Protein AF-G2IRB0-F1 (afdb_monomer_lite)

pLDDT: mean 86.78, std 21.99, range [22.5, 98.88]

Structure (mmCIF, N/CA/C/O backbone):
data_AF-G2IRB0-F1
#
_entry.id   AF-G2IRB0-F1
#
loop_
_atom_site.group_PDB
_atom_site.id
_atom_site.type_symbol
_atom_site.label_atom_id
_atom_site.label_alt_id
_atom_site.label_comp_id
_atom_site.label_asym_id
_atom_site.label_entity_id
_atom_site.label_seq_id
_atom_site.pdbx_PDB_ins_code
_atom_site.Cartn_x
_atom_site.Cartn_y
_atom_site.Cartn_z
_atom_site.occupancy
_atom_site.B_iso_or_equiv
_atom_site.auth_seq_id
_atom_site.auth_comp_id
_atom_site.auth_asym_id
_atom_site.auth_atom_id
_atom_site.pdbx_PDB_model_num
ATOM 1 N N . MET A 1 1 ? 6.682 10.712 -5.223 1.00 38.00 1 MET A N 1
ATOM 2 C CA . MET A 1 1 ? 7.080 12.106 -5.551 1.00 38.00 1 MET A CA 1
ATOM 3 C C . MET A 1 1 ? 6.150 12.798 -6.571 1.00 38.00 1 MET A C 1
ATOM 5 O O . MET A 1 1 ? 5.787 13.941 -6.332 1.00 38.00 1 MET A O 1
ATOM 9 N N . MET A 1 2 ? 5.702 12.152 -7.665 1.00 38.09 2 MET A N 1
ATOM 10 C CA . MET A 1 2 ? 4.905 12.819 -8.727 1.00 38.09 2 MET A CA 1
ATOM 11 C C . MET A 1 2 ? 3.387 12.950 -8.516 1.00 38.09 2 MET A C 1
ATOM 13 O O . MET A 1 2 ? 2.844 13.990 -8.890 1.00 38.09 2 MET A O 1
ATOM 17 N N . ARG A 1 3 ? 2.697 12.002 -7.854 1.00 39.31 3 ARG A N 1
ATOM 18 C CA . ARG A 1 3 ? 1.257 12.155 -7.500 1.00 39.31 3 ARG A CA 1
ATOM 19 C C . ARG A 1 3 ? 0.962 13.455 -6.724 1.00 39.31 3 ARG A C 1
ATOM 21 O O . ARG A 1 3 ? -0.161 13.927 -6.654 1.00 39.31 3 ARG A O 1
ATOM 28 N N . LEU A 1 4 ? 2.016 14.055 -6.183 1.00 40.94 4 LEU A N 1
ATOM 29 C CA . LEU A 1 4 ? 2.021 15.161 -5.238 1.00 40.94 4 LEU A CA 1
ATOM 30 C C . LEU A 1 4 ? 2.399 16.501 -5.868 1.00 40.94 4 LEU A C 1
ATOM 32 O O . LEU A 1 4 ? 2.114 17.547 -5.294 1.00 40.94 4 LEU A O 1
ATOM 36 N N . LEU A 1 5 ? 2.981 16.483 -7.070 1.00 35.28 5 LEU A N 1
ATOM 37 C CA . LEU A 1 5 ? 3.144 17.688 -7.884 1.00 35.28 5 LEU A CA 1
ATOM 38 C C . LEU A 1 5 ? 1.856 18.016 -8.660 1.00 35.28 5 LEU A C 1
ATOM 40 O O . LEU A 1 5 ? 1.618 19.182 -8.961 1.00 35.28 5 LEU A O 1
ATOM 44 N N . HIS A 1 6 ? 0.990 17.027 -8.920 1.00 33.31 6 HIS A N 1
ATOM 45 C CA . HIS A 1 6 ? -0.343 17.256 -9.498 1.00 33.31 6 HIS A CA 1
ATOM 46 C C . HIS A 1 6 ? -1.362 17.826 -8.502 1.00 33.31 6 HIS A C 1
ATOM 48 O O . HIS A 1 6 ? -2.240 18.582 -8.903 1.00 33.31 6 HIS A O 1
ATOM 54 N N . GLN A 1 7 ? -1.199 17.578 -7.200 1.00 36.56 7 GLN A N 1
ATOM 55 C CA . GLN A 1 7 ? -2.115 18.092 -6.174 1.00 36.56 7 GLN A CA 1
ATOM 56 C C . GLN A 1 7 ? -1.939 19.598 -5.882 1.00 36.56 7 GLN A C 1
ATOM 58 O O . GLN A 1 7 ? -2.735 20.182 -5.158 1.00 36.56 7 GLN A O 1
ATOM 63 N N . LYS A 1 8 ? -0.915 20.249 -6.456 1.00 29.94 8 LYS A N 1
ATOM 64 C CA . LYS A 1 8 ? -0.559 21.656 -6.195 1.00 29.94 8 LYS A CA 1
ATOM 65 C C . LYS A 1 8 ? -1.137 22.670 -7.200 1.00 29.94 8 LYS A C 1
ATOM 67 O O . LYS A 1 8 ? -0.715 23.821 -7.190 1.00 29.94 8 LYS A O 1
ATOM 72 N N . ARG A 1 9 ? -2.052 22.263 -8.093 1.00 30.09 9 ARG A N 1
ATOM 73 C CA . ARG A 1 9 ? -2.638 23.132 -9.144 1.00 30.09 9 ARG A CA 1
ATOM 74 C C . ARG A 1 9 ? -4.135 23.439 -8.990 1.00 30.09 9 ARG A C 1
ATOM 76 O O . ARG A 1 9 ? -4.762 23.860 -9.955 1.00 30.09 9 ARG A O 1
ATOM 83 N N . GLY A 1 10 ? -4.691 23.292 -7.794 1.00 28.25 10 GLY A N 1
ATOM 84 C CA . GLY A 1 10 ? -5.992 23.863 -7.445 1.00 28.25 10 GLY A CA 1
ATOM 85 C C . GLY A 1 10 ? -5.820 24.770 -6.240 1.00 28.25 10 GLY A C 1
ATOM 86 O O . GLY A 1 10 ? -5.804 24.253 -5.137 1.00 28.25 10 GLY A O 1
ATOM 87 N N . ASP A 1 11 ? -5.528 26.049 -6.484 1.00 26.62 11 ASP A N 1
ATOM 88 C CA . ASP A 1 11 ? -5.920 27.206 -5.660 1.00 26.62 11 ASP A CA 1
ATOM 89 C C . ASP A 1 11 ? -5.209 28.459 -6.193 1.00 26.62 11 ASP A C 1
ATOM 91 O O . ASP A 1 11 ? -3.997 28.650 -6.065 1.00 26.62 11 ASP A O 1
ATOM 95 N N . THR A 1 12 ? -5.986 29.304 -6.866 1.00 31.73 12 THR A N 1
ATOM 96 C CA . THR A 1 12 ? -5.616 30.663 -7.265 1.00 31.73 12 THR A CA 1
ATOM 97 C C . THR A 1 12 ? -6.141 31.660 -6.236 1.00 31.73 12 THR A C 1
ATOM 99 O O . THR A 1 12 ? -7.297 31.557 -5.840 1.00 31.73 12 THR A O 1
ATOM 102 N N . HIS A 1 13 ? -5.310 32.667 -5.944 1.00 26.83 13 HIS A N 1
ATOM 103 C CA . HIS A 1 13 ? -5.527 33.873 -5.126 1.00 26.83 13 HIS A CA 1
ATOM 104 C C . HIS A 1 13 ? -5.272 33.771 -3.616 1.00 26.83 13 HIS A C 1
ATOM 106 O O . HIS A 1 13 ? -6.120 33.323 -2.860 1.00 26.83 13 HIS A O 1
ATOM 112 N N . SER A 1 14 ? -4.167 34.374 -3.163 1.00 26.33 14 SER A N 1
ATOM 113 C CA . SER A 1 14 ? -4.238 35.628 -2.394 1.00 26.33 14 SER A CA 1
ATOM 114 C C . SER A 1 14 ? -2.853 36.266 -2.223 1.00 26.33 14 SER A C 1
ATOM 116 O O . SER A 1 14 ? -1.821 35.614 -2.364 1.00 26.33 14 SER A O 1
ATOM 118 N N . ASP A 1 15 ? -2.881 37.560 -1.942 1.00 25.88 15 ASP A N 1
ATOM 119 C CA . ASP A 1 15 ? -1.819 38.555 -2.008 1.00 25.88 15 ASP A CA 1
ATOM 120 C C . ASP A 1 15 ? -0.590 38.378 -1.095 1.00 25.88 15 ASP A C 1
ATOM 122 O O . ASP A 1 15 ? -0.587 37.668 -0.092 1.00 25.88 15 ASP A O 1
ATOM 126 N N . ARG A 1 16 ? 0.473 39.103 -1.477 1.00 27.55 16 ARG A N 1
ATOM 127 C CA . ARG A 1 16 ? 1.721 39.332 -0.720 1.00 27.55 16 ARG A CA 1
ATOM 128 C C . ARG A 1 16 ? 1.448 40.078 0.613 1.00 27.55 16 ARG A C 1
ATOM 130 O O . ARG A 1 16 ? 0.382 40.668 0.766 1.00 27.55 16 ARG A O 1
ATOM 137 N N . PRO A 1 17 ? 2.440 40.197 1.523 1.00 28.66 17 PRO A N 1
ATOM 138 C CA . PRO A 1 17 ? 3.428 41.273 1.365 1.00 28.66 17 PRO A CA 1
ATOM 139 C C . PRO A 1 17 ? 4.888 40.863 1.613 1.00 28.66 17 PRO A C 1
ATOM 141 O O . PRO A 1 17 ? 5.219 39.798 2.123 1.00 28.66 17 PRO A O 1
ATOM 144 N N . ALA A 1 18 ? 5.753 41.772 1.173 1.00 24.56 18 ALA A N 1
ATOM 145 C CA . ALA A 1 18 ? 7.202 41.726 1.186 1.00 24.56 18 ALA A CA 1
ATOM 146 C C . ALA A 1 18 ? 7.813 41.755 2.596 1.00 24.56 18 ALA A C 1
ATOM 148 O O . ALA A 1 18 ? 7.305 42.433 3.486 1.00 24.56 18 ALA A O 1
ATOM 149 N N . ILE A 1 19 ? 8.987 41.131 2.740 1.00 24.48 19 ILE A N 1
ATOM 150 C CA . ILE A 1 19 ? 9.950 41.471 3.788 1.00 24.48 19 ILE A CA 1
ATOM 151 C C . ILE A 1 19 ? 11.263 41.869 3.118 1.00 24.48 19 ILE A C 1
ATOM 153 O O . ILE A 1 19 ? 11.879 41.112 2.369 1.00 24.48 19 ILE A O 1
ATOM 157 N N . VAL A 1 20 ? 11.629 43.115 3.395 1.00 22.50 20 VAL A N 1
ATOM 158 C CA . VAL A 1 20 ? 12.906 43.761 3.124 1.00 22.50 20 VAL A CA 1
ATOM 159 C C . VAL A 1 20 ? 13.928 43.251 4.139 1.00 22.50 20 VAL A C 1
ATOM 161 O O . VAL A 1 20 ? 13.663 43.280 5.337 1.00 22.50 20 VAL A O 1
ATOM 164 N N . ALA A 1 21 ? 15.119 42.876 3.679 1.00 23.94 21 ALA A N 1
ATOM 165 C CA . ALA A 1 21 ? 16.325 42.920 4.499 1.00 23.94 21 ALA A CA 1
ATOM 166 C C . ALA A 1 21 ? 17.480 43.462 3.649 1.00 23.94 21 ALA A C 1
ATOM 168 O O . ALA A 1 21 ? 17.827 42.921 2.599 1.00 23.94 21 ALA A O 1
ATOM 169 N N . HIS A 1 22 ? 18.008 44.595 4.101 1.00 22.88 22 HIS A N 1
ATOM 170 C CA . HIS A 1 22 ? 19.093 45.353 3.505 1.00 22.88 22 HIS A CA 1
ATOM 171 C C . HIS A 1 22 ? 20.464 44.795 3.915 1.00 22.88 22 HIS A C 1
ATOM 173 O O . HIS A 1 22 ? 20.680 44.484 5.079 1.00 22.88 22 HIS A O 1
ATOM 179 N N . ALA A 1 23 ? 21.382 44.860 2.945 1.00 23.95 23 ALA A N 1
ATOM 180 C CA . ALA A 1 23 ? 22.803 45.204 3.053 1.00 23.95 23 ALA A CA 1
ATOM 181 C C . ALA A 1 23 ? 23.760 44.283 3.836 1.00 23.95 23 ALA A C 1
ATOM 183 O O . ALA A 1 23 ? 23.680 44.172 5.048 1.00 23.95 23 ALA A O 1
ATOM 184 N N . TYR A 1 24 ? 24.818 43.827 3.153 1.00 24.19 24 TYR A N 1
ATOM 185 C CA . TYR A 1 24 ? 26.177 44.314 3.428 1.00 24.19 24 TYR A CA 1
ATOM 186 C C . TYR A 1 24 ? 27.098 44.100 2.212 1.00 24.19 24 TYR A C 1
ATOM 188 O O . TYR A 1 24 ? 26.933 43.137 1.471 1.00 24.19 24 TYR A O 1
ATOM 196 N N . LEU A 1 25 ? 28.082 45.003 2.091 1.00 26.20 25 LEU A N 1
ATOM 197 C CA . LEU A 1 25 ? 29.307 45.002 1.264 1.00 26.20 25 LEU A CA 1
ATOM 198 C C . LEU A 1 25 ? 29.361 46.019 0.106 1.00 26.20 25 LEU A C 1
ATOM 200 O O . LEU A 1 25 ? 28.984 45.770 -1.036 1.00 26.20 25 LEU A O 1
ATOM 204 N N . ARG A 1 26 ? 29.917 47.190 0.458 1.00 26.52 26 ARG A N 1
ATOM 205 C CA . ARG A 1 26 ? 30.611 48.136 -0.430 1.00 26.52 26 ARG A CA 1
ATOM 206 C C . ARG A 1 26 ? 32.095 47.750 -0.561 1.00 26.52 26 ARG A C 1
ATOM 208 O O . ARG A 1 26 ? 32.614 47.051 0.301 1.00 26.52 26 ARG A O 1
ATOM 215 N N . GLY A 1 27 ? 32.704 48.267 -1.638 1.00 23.75 27 GLY A N 1
ATOM 216 C CA . GLY A 1 27 ? 34.080 48.117 -2.154 1.00 23.75 27 GLY A CA 1
ATOM 217 C C . GLY A 1 27 ? 35.244 48.156 -1.150 1.00 23.75 27 GLY A C 1
ATOM 218 O O . GLY A 1 27 ? 35.071 48.483 0.014 1.00 23.75 27 GLY A O 1
ATOM 219 N N . ALA A 1 28 ? 36.483 47.880 -1.557 1.00 26.48 28 ALA A N 1
ATOM 220 C CA . ALA A 1 28 ? 37.170 48.451 -2.721 1.00 26.48 28 ALA A CA 1
ATOM 221 C C . ALA A 1 28 ? 38.402 47.580 -3.145 1.00 26.48 28 ALA A C 1
ATOM 223 O O . ALA A 1 28 ? 38.638 46.544 -2.529 1.00 26.48 28 ALA A O 1
ATOM 224 N N . PRO A 1 29 ? 39.145 47.957 -4.212 1.00 47.44 29 PRO A N 1
ATOM 225 C CA . PRO A 1 29 ? 40.005 47.094 -5.039 1.00 47.44 29 PRO A CA 1
ATOM 226 C C . PRO A 1 29 ? 41.479 47.070 -4.587 1.00 47.44 29 PRO A C 1
ATOM 228 O O . PRO A 1 29 ? 41.816 47.762 -3.634 1.00 47.44 29 PRO A O 1
ATOM 231 N N . VAL A 1 30 ? 42.352 46.337 -5.309 1.00 33.31 30 VAL A N 1
ATOM 232 C CA . VAL A 1 30 ? 43.666 46.805 -5.833 1.00 33.31 30 VAL A CA 1
ATOM 233 C C . VAL A 1 30 ? 44.495 45.656 -6.473 1.00 33.31 30 VAL A C 1
ATOM 235 O O . VAL A 1 30 ? 44.726 44.614 -5.874 1.00 33.31 30 VAL A O 1
ATOM 238 N N . SER A 1 31 ? 44.882 45.916 -7.732 1.00 31.77 31 SER A N 1
ATOM 239 C CA . SER A 1 31 ? 46.072 45.554 -8.544 1.00 31.77 31 SER A CA 1
ATOM 240 C C . SER A 1 31 ? 46.696 44.142 -8.623 1.00 31.77 31 SER A C 1
ATOM 242 O O . SER A 1 31 ? 47.237 43.611 -7.662 1.00 31.77 31 SER A O 1
ATOM 244 N N . GLN A 1 32 ? 46.778 43.675 -9.880 1.00 32.69 32 GLN A N 1
ATOM 245 C CA . GLN A 1 32 ? 47.974 43.259 -10.649 1.00 32.69 32 GLN A CA 1
ATOM 246 C C . GLN A 1 32 ? 49.233 42.767 -9.908 1.00 32.69 32 GLN A C 1
ATOM 248 O O . GLN A 1 32 ? 49.872 43.544 -9.210 1.00 32.69 32 GLN A O 1
ATOM 253 N N . LEU A 1 33 ? 49.699 41.564 -10.280 1.00 30.48 33 LEU A N 1
ATOM 254 C CA . LEU A 1 33 ? 51.087 41.261 -10.686 1.00 30.48 33 LEU A CA 1
ATOM 255 C C . LEU A 1 33 ? 51.207 39.782 -11.106 1.00 30.48 33 LEU A C 1
ATOM 257 O O . LEU A 1 33 ? 50.692 38.908 -10.418 1.00 30.48 33 LEU A O 1
ATOM 261 N N . GLY A 1 34 ? 51.927 39.503 -12.201 1.00 26.84 34 GLY A N 1
ATOM 262 C CA . GLY A 1 34 ? 52.577 38.195 -12.382 1.00 26.84 34 GLY A CA 1
ATOM 263 C C . GLY A 1 34 ? 52.257 37.384 -13.639 1.00 26.84 34 GLY A C 1
ATOM 264 O O . GLY A 1 34 ? 51.880 36.223 -13.545 1.00 26.84 34 GLY A O 1
ATOM 265 N N . VAL A 1 35 ? 52.493 37.949 -14.825 1.00 35.16 35 VAL A N 1
ATOM 266 C CA . VAL A 1 35 ? 52.797 37.166 -16.035 1.00 35.16 35 VAL A CA 1
ATOM 267 C C . VAL A 1 35 ? 54.213 36.608 -15.896 1.00 35.16 35 VAL A C 1
ATOM 269 O O . VAL A 1 35 ? 55.161 37.352 -16.121 1.00 35.16 35 VAL A O 1
ATOM 272 N N . THR A 1 36 ? 54.388 35.331 -15.543 1.00 37.78 36 THR A N 1
ATOM 273 C CA . THR A 1 36 ? 55.548 34.503 -15.950 1.00 37.78 36 THR A CA 1
ATOM 274 C C . THR A 1 36 ? 55.328 33.046 -15.533 1.00 37.78 36 THR A C 1
ATOM 276 O O . THR A 1 36 ? 55.399 32.757 -14.351 1.00 37.78 36 THR A O 1
ATOM 279 N N . PHE A 1 37 ? 55.047 32.145 -16.485 1.00 31.22 37 PHE A N 1
ATOM 280 C CA . PHE A 1 37 ? 55.611 30.779 -16.607 1.00 31.22 37 PHE A CA 1
ATOM 281 C C . PHE A 1 37 ? 54.872 29.986 -17.708 1.00 31.22 37 PHE A C 1
ATOM 283 O O . PHE A 1 37 ? 54.215 28.978 -17.480 1.00 31.22 37 PHE A O 1
ATOM 290 N N . LEU A 1 38 ? 54.999 30.459 -18.951 1.00 34.62 38 LEU A N 1
ATOM 291 C CA . LEU A 1 38 ? 54.740 29.672 -20.159 1.00 34.62 38 LEU A CA 1
ATOM 292 C C . LEU A 1 38 ? 56.079 29.462 -20.867 1.00 34.62 38 LEU A C 1
ATOM 294 O O . LEU A 1 38 ? 56.376 30.198 -21.798 1.00 34.62 38 LEU A O 1
ATOM 298 N N . ARG A 1 39 ? 56.900 28.514 -20.393 1.00 35.75 39 ARG A N 1
ATOM 299 C CA . ARG A 1 39 ? 58.056 27.935 -21.117 1.00 35.75 39 ARG A CA 1
ATOM 300 C C . ARG A 1 39 ? 58.465 26.583 -20.510 1.00 35.75 39 ARG A C 1
ATOM 302 O O . ARG A 1 39 ? 59.566 26.467 -20.002 1.00 35.75 39 ARG A O 1
ATOM 309 N N . PHE A 1 40 ? 57.586 25.580 -20.520 1.00 33.12 40 PHE A N 1
ATOM 310 C CA . PHE A 1 40 ? 57.973 24.164 -20.335 1.00 33.12 40 PHE A CA 1
ATOM 311 C C . PHE A 1 40 ? 56.941 23.219 -20.984 1.00 33.12 40 PHE A C 1
ATOM 313 O O . PHE A 1 40 ? 56.481 22.237 -20.415 1.00 33.12 40 PHE A O 1
ATOM 320 N N . LEU A 1 41 ? 56.555 23.556 -22.213 1.00 38.19 41 LEU A N 1
ATOM 321 C CA . LEU A 1 41 ? 55.957 22.639 -23.180 1.00 38.19 41 LEU A CA 1
ATOM 322 C C . LEU A 1 41 ? 57.003 22.455 -24.288 1.00 38.19 41 LEU A C 1
ATOM 324 O O . LEU A 1 41 ? 57.669 23.427 -24.637 1.00 38.19 41 LEU A O 1
ATOM 328 N N . ILE A 1 42 ? 57.066 21.251 -24.870 1.00 41.91 42 ILE A N 1
ATOM 329 C CA . ILE A 1 42 ? 57.850 20.862 -26.065 1.00 41.91 42 ILE A CA 1
ATOM 330 C C . ILE A 1 42 ? 59.246 20.268 -25.762 1.00 41.91 42 ILE A C 1
ATOM 332 O O . ILE A 1 42 ? 60.253 20.890 -26.070 1.00 41.91 42 ILE A O 1
ATOM 336 N N . ALA A 1 43 ? 59.315 19.050 -25.194 1.00 34.66 43 ALA A N 1
ATOM 337 C CA . ALA A 1 43 ? 60.465 18.127 -25.374 1.00 34.66 43 ALA A CA 1
ATOM 338 C C . ALA A 1 43 ? 60.248 16.673 -24.869 1.00 34.66 43 ALA A C 1
ATOM 340 O O . ALA A 1 43 ? 61.224 15.976 -24.631 1.00 34.66 43 ALA A O 1
ATOM 341 N N . CYS A 1 44 ? 59.012 16.179 -24.702 1.00 35.81 44 CYS A N 1
ATOM 342 C CA . CYS A 1 44 ? 58.763 14.758 -24.365 1.00 35.81 44 CYS A CA 1
ATOM 343 C C . CYS A 1 44 ? 57.661 14.122 -25.233 1.00 35.81 44 CYS A C 1
ATOM 345 O O . CYS A 1 44 ? 56.932 13.239 -24.792 1.00 35.81 44 CYS A O 1
ATOM 347 N N . PHE A 1 45 ? 57.531 14.581 -26.479 1.00 37.41 45 PHE A N 1
ATOM 348 C CA . PHE A 1 45 ? 56.901 13.811 -27.551 1.00 37.41 45 PHE A CA 1
ATOM 349 C C . PHE A 1 45 ? 58.027 13.172 -28.368 1.00 37.41 45 PHE A C 1
ATOM 351 O O . PHE A 1 45 ? 58.997 13.858 -28.667 1.00 37.41 45 PHE A O 1
ATOM 358 N N . PHE A 1 46 ? 57.857 11.902 -28.738 1.00 45.97 46 PHE A N 1
ATOM 359 C CA . PHE A 1 46 ? 58.807 11.003 -29.417 1.00 45.97 46 PHE A CA 1
ATOM 360 C C . PHE A 1 46 ? 59.742 10.212 -28.503 1.00 45.97 46 PHE A C 1
ATOM 362 O O . PHE A 1 46 ? 60.928 10.506 -28.411 1.00 45.97 46 PHE A O 1
ATOM 369 N N . SER A 1 47 ? 59.205 9.152 -27.887 1.00 43.50 47 SER A N 1
ATOM 370 C CA . SER A 1 47 ? 59.772 7.787 -27.933 1.00 43.50 47 SER A CA 1
ATOM 371 C C . SER A 1 47 ? 59.005 6.870 -26.977 1.00 43.50 47 SER A C 1
ATOM 373 O O . SER A 1 47 ? 59.419 6.700 -25.841 1.00 43.50 47 SER A O 1
ATOM 375 N N . LEU A 1 48 ? 57.883 6.292 -27.418 1.00 41.22 48 LEU A N 1
ATOM 376 C CA . LEU A 1 48 ? 57.386 5.008 -26.895 1.00 41.22 48 LEU A CA 1
ATOM 377 C C . LEU A 1 48 ? 56.361 4.417 -27.881 1.00 41.22 48 LEU A C 1
ATOM 379 O O . LEU A 1 48 ? 55.155 4.370 -27.657 1.00 41.22 48 LEU A O 1
ATOM 383 N N . THR A 1 49 ? 56.864 4.029 -29.047 1.00 49.09 49 THR A N 1
ATOM 384 C CA . THR A 1 49 ? 56.188 3.135 -29.992 1.00 49.09 49 THR A CA 1
ATOM 385 C C . THR A 1 49 ? 56.602 1.695 -29.682 1.00 49.09 49 THR A C 1
ATOM 387 O O . THR A 1 49 ? 57.799 1.442 -29.581 1.00 49.09 49 THR A O 1
ATOM 390 N N . ALA A 1 50 ? 55.617 0.784 -29.629 1.00 45.88 50 ALA A N 1
ATOM 391 C CA . ALA A 1 50 ? 55.700 -0.673 -29.384 1.00 45.88 50 ALA A CA 1
ATOM 392 C C . ALA A 1 50 ? 55.840 -1.073 -27.895 1.00 45.88 50 ALA A C 1
ATOM 394 O O . ALA A 1 50 ? 56.735 -0.606 -27.214 1.00 45.88 50 ALA A O 1
ATOM 395 N N . LEU A 1 51 ? 55.020 -1.928 -27.275 1.00 45.78 51 LEU A N 1
ATOM 396 C CA . LEU A 1 51 ? 53.968 -2.844 -27.711 1.00 45.78 51 LEU A CA 1
ATOM 397 C C . LEU A 1 51 ? 52.809 -2.776 -26.700 1.00 45.78 51 LEU A C 1
ATOM 399 O O . LEU A 1 51 ? 52.969 -3.195 -25.557 1.00 45.78 51 LEU A O 1
ATOM 403 N N . PHE A 1 52 ? 51.627 -2.337 -27.125 1.00 44.09 52 PHE A N 1
ATOM 404 C CA . PHE A 1 52 ? 50.392 -2.801 -26.493 1.00 44.09 52 PHE A CA 1
ATOM 405 C C . PHE A 1 52 ? 49.847 -3.908 -27.392 1.00 44.09 52 PHE A C 1
ATOM 407 O O . PHE A 1 52 ? 49.629 -3.642 -28.579 1.00 44.09 52 PHE A O 1
ATOM 414 N N . PRO A 1 53 ? 49.646 -5.144 -26.901 1.00 46.47 53 PRO A N 1
ATOM 415 C CA . PRO A 1 53 ? 48.860 -6.091 -27.662 1.00 46.47 53 PRO A CA 1
ATOM 416 C C . PRO A 1 53 ? 47.478 -5.458 -27.817 1.00 46.47 53 PRO A C 1
ATOM 418 O O . PRO A 1 53 ? 46.809 -5.172 -26.823 1.00 46.47 53 PRO A O 1
ATOM 421 N N . LEU A 1 54 ? 47.062 -5.207 -29.061 1.00 44.62 54 LEU A N 1
ATOM 422 C CA . LEU A 1 54 ? 45.648 -5.067 -29.363 1.00 44.62 54 LEU A CA 1
ATOM 423 C C . LEU A 1 54 ? 45.000 -6.360 -28.864 1.00 44.62 54 LEU A C 1
ATOM 425 O O . LEU A 1 54 ? 45.027 -7.386 -29.544 1.00 44.62 54 LEU A O 1
ATOM 429 N N . GLN A 1 55 ? 44.417 -6.319 -27.668 1.00 47.59 55 GLN A N 1
ATOM 430 C CA . GLN A 1 55 ? 43.285 -7.166 -27.358 1.00 47.59 55 GLN A CA 1
ATOM 431 C C . GLN A 1 55 ? 42.217 -6.753 -28.360 1.00 47.59 55 GLN A C 1
ATOM 433 O O . GLN A 1 55 ? 41.442 -5.828 -28.134 1.00 47.59 55 GLN A O 1
ATOM 438 N N . MET A 1 56 ? 42.239 -7.416 -29.519 1.00 49.09 56 MET A N 1
ATOM 439 C CA . MET A 1 56 ? 41.061 -7.552 -30.346 1.00 49.09 56 MET A CA 1
ATOM 440 C C . MET A 1 56 ? 39.959 -7.948 -29.377 1.00 49.09 56 MET A C 1
ATOM 442 O O . MET A 1 56 ? 40.015 -9.024 -28.775 1.00 49.09 56 MET A O 1
ATOM 446 N N . ALA A 1 57 ? 39.018 -7.032 -29.161 1.00 47.03 57 ALA A N 1
ATOM 447 C CA . ALA A 1 57 ? 37.751 -7.361 -28.562 1.00 47.03 57 ALA A CA 1
ATOM 448 C C . ALA A 1 57 ? 37.239 -8.548 -29.373 1.00 47.03 57 ALA A C 1
ATOM 450 O O . ALA A 1 57 ? 36.854 -8.399 -30.531 1.00 47.03 57 ALA A O 1
ATOM 451 N N . ARG A 1 58 ? 37.333 -9.750 -28.794 1.00 44.09 58 ARG A N 1
ATOM 452 C CA . ARG A 1 58 ? 36.534 -10.877 -29.240 1.00 44.09 58 ARG A CA 1
ATOM 453 C C . ARG A 1 58 ? 35.118 -10.335 -29.187 1.00 44.09 58 ARG A C 1
ATOM 455 O O . ARG A 1 58 ? 34.592 -10.110 -28.099 1.00 44.09 58 ARG A O 1
ATOM 462 N N . SER A 1 59 ? 34.550 -10.058 -30.352 1.00 46.66 59 SER A N 1
ATOM 463 C CA . SER A 1 59 ? 33.116 -10.058 -30.551 1.00 46.66 59 SER A CA 1
ATOM 464 C C . SER A 1 59 ? 32.643 -11.383 -29.969 1.00 46.66 59 SER A C 1
ATOM 466 O O . SER A 1 59 ? 32.825 -12.445 -30.565 1.00 46.66 59 SER A O 1
ATOM 468 N N . ALA A 1 60 ? 32.170 -11.334 -28.722 1.00 48.03 60 ALA A N 1
ATOM 469 C CA . ALA A 1 60 ? 31.468 -12.451 -28.131 1.00 48.03 60 ALA A CA 1
ATOM 470 C C . ALA A 1 60 ? 30.33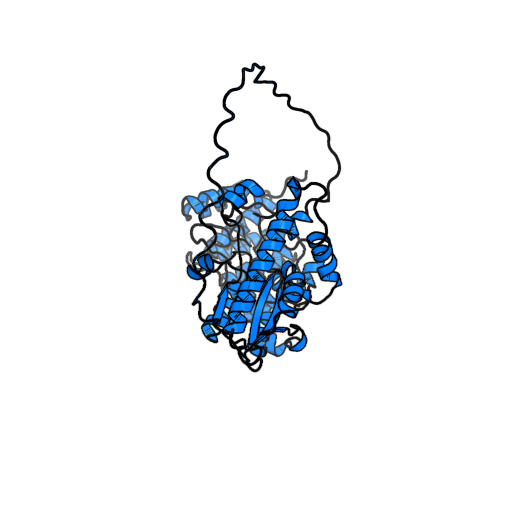6 -12.800 -29.107 1.00 48.03 60 ALA A C 1
ATOM 472 O O . ALA A 1 60 ? 29.719 -11.878 -29.655 1.00 48.03 60 ALA A O 1
ATOM 473 N N . PRO A 1 61 ? 30.112 -14.089 -29.393 1.00 46.84 61 PRO A N 1
ATOM 474 C CA . PRO A 1 61 ? 29.079 -14.477 -30.335 1.00 46.84 61 PRO A CA 1
ATOM 475 C C . PRO A 1 61 ? 27.753 -13.872 -29.872 1.00 46.84 61 PRO A C 1
ATOM 477 O O . PRO A 1 61 ? 27.421 -13.935 -28.685 1.00 46.84 61 PRO A O 1
ATOM 480 N N . SER A 1 62 ? 27.000 -13.283 -30.802 1.00 58.59 62 SER A N 1
ATOM 481 C CA . SER A 1 62 ? 25.664 -12.720 -30.568 1.00 58.59 62 SER A CA 1
ATOM 482 C C . SER A 1 62 ? 24.600 -13.801 -30.305 1.00 58.59 62 SER A C 1
ATOM 484 O O . SER A 1 62 ? 23.432 -13.595 -30.616 1.00 58.59 62 SER A O 1
ATOM 486 N N . ASP A 1 63 ? 25.013 -14.946 -29.755 1.00 67.56 63 ASP A N 1
ATOM 487 C CA . ASP A 1 63 ? 24.228 -16.174 -29.592 1.00 67.56 63 ASP A CA 1
ATOM 488 C C . ASP A 1 63 ? 23.886 -16.471 -28.126 1.00 67.56 63 ASP A C 1
ATOM 490 O O . ASP A 1 63 ? 23.231 -17.470 -27.832 1.00 67.56 63 ASP A O 1
ATOM 494 N N . ALA A 1 64 ? 24.318 -15.632 -27.175 1.00 76.31 64 ALA A N 1
ATOM 495 C CA . ALA A 1 64 ? 23.831 -15.760 -25.805 1.00 76.31 64 ALA A CA 1
ATOM 496 C C . ALA A 1 64 ? 22.309 -15.513 -25.799 1.00 76.31 64 ALA A C 1
ATOM 498 O O . ALA A 1 64 ? 21.865 -14.484 -26.318 1.00 76.31 64 ALA A O 1
ATOM 499 N N . PRO A 1 65 ? 21.494 -16.429 -25.242 1.00 92.12 65 PRO A N 1
ATOM 500 C CA . PRO A 1 65 ? 20.049 -16.283 -25.291 1.00 92.12 65 PRO A CA 1
ATOM 501 C C . PRO A 1 65 ? 19.625 -15.029 -24.524 1.00 92.12 65 PRO A C 1
ATOM 503 O O . PRO A 1 65 ? 20.024 -14.818 -23.376 1.00 92.12 65 PRO A O 1
ATOM 506 N N . ARG A 1 66 ? 18.810 -14.193 -25.174 1.00 96.69 66 ARG A N 1
ATOM 507 C CA . ARG A 1 66 ? 18.281 -12.953 -24.593 1.00 96.69 66 ARG A CA 1
ATOM 508 C C . ARG A 1 66 ? 17.406 -13.279 -23.387 1.00 96.69 66 ARG A C 1
ATOM 510 O O . ARG A 1 66 ? 16.644 -14.245 -23.413 1.00 96.69 66 ARG A O 1
ATOM 517 N N . ALA A 1 67 ? 17.511 -12.486 -22.328 1.00 98.19 67 ALA A N 1
ATOM 518 C CA . ALA A 1 67 ? 16.578 -12.578 -21.212 1.00 98.19 67 ALA A CA 1
ATOM 519 C C . ALA A 1 67 ? 15.245 -11.936 -21.608 1.00 98.19 67 ALA A C 1
ATOM 521 O O . ALA A 1 67 ? 15.229 -10.859 -22.207 1.00 98.19 67 ALA A O 1
ATOM 522 N N . ARG A 1 68 ? 14.132 -12.567 -21.240 1.00 98.56 68 ARG A N 1
ATOM 523 C CA . ARG A 1 68 ? 12.791 -11.999 -21.407 1.00 98.56 68 ARG A CA 1
ATOM 524 C C . ARG A 1 68 ? 12.538 -11.031 -20.263 1.00 98.56 68 ARG A C 1
ATOM 526 O O . ARG A 1 68 ? 12.340 -11.465 -19.131 1.00 98.56 68 ARG A O 1
ATOM 533 N N . VAL A 1 69 ? 12.563 -9.735 -20.537 1.00 98.81 69 VAL A N 1
ATOM 534 C CA . VAL A 1 69 ? 12.306 -8.703 -19.527 1.00 98.81 69 VAL A CA 1
ATOM 535 C C . VAL A 1 69 ? 10.866 -8.235 -19.652 1.00 98.81 69 VAL A C 1
ATOM 537 O O . VAL A 1 69 ? 10.438 -7.824 -20.726 1.00 98.81 69 VAL A O 1
ATOM 540 N N . ILE A 1 70 ? 10.127 -8.279 -18.547 1.00 98.75 70 ILE A N 1
ATOM 541 C CA . ILE A 1 70 ? 8.749 -7.789 -18.463 1.00 98.75 70 ILE A CA 1
ATOM 542 C C . ILE A 1 70 ? 8.729 -6.599 -17.516 1.00 98.75 70 ILE A C 1
ATOM 544 O O . ILE A 1 70 ? 9.015 -6.765 -16.335 1.00 98.75 70 ILE A O 1
ATOM 548 N N . VAL A 1 71 ? 8.368 -5.410 -17.999 1.00 98.62 71 VAL A N 1
ATOM 549 C CA . VAL A 1 71 ? 8.213 -4.220 -17.145 1.00 98.62 71 VAL A CA 1
ATOM 550 C C . VAL A 1 71 ? 6.743 -4.028 -16.786 1.00 98.62 71 VAL A C 1
ATOM 552 O O . VAL A 1 71 ? 5.962 -3.507 -17.586 1.00 98.62 71 VAL A O 1
ATOM 555 N N . LEU A 1 72 ? 6.377 -4.429 -15.568 1.00 98.50 72 LEU A N 1
ATOM 556 C CA . LEU A 1 72 ? 5.066 -4.202 -14.969 1.00 98.50 72 LEU A CA 1
ATOM 557 C C . LEU A 1 72 ? 5.068 -2.871 -14.202 1.00 98.50 72 LEU A C 1
ATOM 559 O O . LEU A 1 72 ? 5.645 -2.750 -13.119 1.00 98.50 72 LEU A O 1
ATOM 563 N N . GLY A 1 73 ? 4.407 -1.869 -14.782 1.00 97.56 73 GLY A N 1
ATOM 564 C CA . GLY A 1 73 ? 4.208 -0.568 -14.152 1.00 97.56 73 GLY A CA 1
ATOM 565 C C . GLY A 1 73 ? 3.040 -0.595 -13.165 1.00 97.56 73 GLY A C 1
ATOM 566 O O . GLY A 1 73 ? 1.898 -0.760 -13.581 1.00 97.56 73 GLY A O 1
ATOM 567 N N . VAL A 1 74 ? 3.305 -0.377 -11.878 1.00 96.69 74 VAL A N 1
ATOM 568 C CA . VAL A 1 74 ? 2.293 -0.385 -10.807 1.00 96.69 74 VAL A CA 1
ATOM 569 C C . VAL A 1 74 ? 1.993 1.023 -10.300 1.00 96.69 74 VAL A C 1
ATOM 571 O O . VAL A 1 74 ? 2.854 1.897 -10.290 1.00 96.69 74 VAL A O 1
ATOM 574 N N . ASP A 1 75 ? 0.770 1.276 -9.849 1.00 94.31 75 ASP A N 1
ATOM 575 C CA . ASP A 1 75 ? 0.477 2.461 -9.036 1.00 94.31 75 ASP A CA 1
ATOM 576 C C . ASP A 1 75 ? 0.495 2.030 -7.568 1.00 94.31 75 ASP A C 1
ATOM 578 O O . ASP A 1 75 ? -0.407 1.317 -7.130 1.00 94.31 75 ASP A O 1
ATOM 582 N N . HIS A 1 76 ? 1.567 2.373 -6.848 1.00 94.94 76 HIS A N 1
ATOM 583 C CA . HIS A 1 76 ? 1.886 1.800 -5.535 1.00 94.94 76 HIS A CA 1
ATOM 584 C C . HIS A 1 76 ? 0.694 1.809 -4.574 1.00 94.94 76 HIS A C 1
ATOM 586 O O . HIS A 1 76 ? 0.073 2.850 -4.345 1.00 94.94 76 HIS A O 1
ATOM 592 N N . GLY A 1 77 ? 0.386 0.640 -4.013 1.00 95.00 77 GLY A N 1
ATOM 593 C CA . GLY A 1 77 ? -0.723 0.444 -3.079 1.00 95.00 77 GLY A CA 1
ATOM 594 C C . GLY A 1 77 ? -2.130 0.499 -3.688 1.00 95.00 77 GLY A C 1
ATOM 595 O O . GLY A 1 77 ? -3.099 0.322 -2.951 1.00 95.00 77 GLY A O 1
ATOM 596 N N . THR A 1 78 ? -2.289 0.705 -5.003 1.00 95.94 78 THR A N 1
ATOM 597 C CA . THR A 1 78 ? -3.618 0.713 -5.656 1.00 95.94 78 THR A CA 1
ATOM 598 C C . THR A 1 78 ? -4.330 -0.631 -5.536 1.00 95.94 78 THR A C 1
ATOM 600 O O . THR A 1 78 ? -5.562 -0.677 -5.500 1.00 95.94 78 THR A O 1
ATOM 603 N N . GLN A 1 79 ? -3.567 -1.708 -5.346 1.00 97.12 79 GLN A N 1
ATOM 604 C CA . GLN A 1 79 ? -4.081 -3.047 -5.078 1.00 97.12 79 GLN A CA 1
ATOM 605 C C . GLN A 1 79 ? -4.998 -3.080 -3.849 1.00 97.12 79 GLN A C 1
ATOM 607 O O . GLN A 1 79 ? -5.863 -3.941 -3.733 1.00 97.12 79 GLN A O 1
ATOM 612 N N . LEU A 1 80 ? -4.846 -2.126 -2.927 1.00 98.12 80 LEU A N 1
ATOM 613 C CA . LEU A 1 80 ? -5.679 -2.032 -1.735 1.00 98.12 80 LEU A CA 1
ATOM 614 C C . LEU A 1 80 ? -7.038 -1.373 -2.006 1.00 98.12 80 LEU A C 1
ATOM 616 O O . LEU A 1 80 ? -7.930 -1.524 -1.183 1.00 98.12 80 LEU A O 1
ATOM 620 N N . VAL A 1 81 ? -7.240 -0.665 -3.125 1.00 98.06 81 VAL A N 1
ATOM 621 C CA . VAL A 1 81 ? -8.495 0.069 -3.418 1.00 98.06 81 VAL A CA 1
ATOM 622 C C . VAL A 1 81 ? -9.206 -0.353 -4.698 1.00 98.06 81 VAL A C 1
ATOM 624 O O . VAL A 1 81 ? -10.410 -0.117 -4.821 1.00 98.06 81 VAL A O 1
ATOM 627 N N . SER A 1 82 ? -8.491 -0.956 -5.648 1.00 97.81 82 SER A N 1
ATOM 628 C CA . SER A 1 82 ? -9.064 -1.415 -6.910 1.00 97.81 82 SER A CA 1
ATOM 629 C C . SER A 1 82 ? -9.264 -2.925 -6.900 1.00 97.81 82 SER A C 1
ATOM 631 O O . SER A 1 82 ? -8.307 -3.693 -6.868 1.00 97.81 82 SER A O 1
ATOM 633 N N . GLU A 1 83 ? -10.517 -3.358 -7.040 1.00 97.50 83 GLU A N 1
ATOM 634 C CA . GLU A 1 83 ? -10.883 -4.768 -7.240 1.00 97.50 83 GLU A CA 1
ATOM 635 C C . GLU A 1 83 ? -10.177 -5.368 -8.469 1.00 97.50 83 GLU A C 1
ATOM 637 O O . GLU A 1 83 ? -9.786 -6.534 -8.470 1.00 97.50 83 GLU A O 1
ATOM 642 N N . ARG A 1 84 ? -9.945 -4.544 -9.501 1.00 96.88 84 ARG A N 1
ATOM 643 C CA . ARG A 1 84 ? -9.287 -4.949 -10.750 1.00 96.88 84 ARG A CA 1
ATOM 644 C C . ARG A 1 84 ? -7.764 -5.036 -10.646 1.00 96.88 84 ARG A C 1
ATOM 646 O O . ARG A 1 84 ? -7.145 -5.542 -11.575 1.00 96.88 84 ARG A O 1
ATOM 653 N N . ASP A 1 85 ? -7.172 -4.569 -9.559 1.00 97.06 85 ASP A N 1
ATOM 654 C CA . ASP A 1 85 ? -5.729 -4.632 -9.294 1.00 97.06 85 ASP A CA 1
ATOM 655 C C . ASP A 1 85 ? -5.465 -5.313 -7.938 1.00 97.06 85 ASP A C 1
ATOM 657 O O . ASP A 1 85 ? -4.394 -5.185 -7.368 1.00 97.06 85 ASP A O 1
ATOM 661 N N . GLN A 1 86 ? -6.449 -6.023 -7.369 1.00 98.00 86 GLN A N 1
ATOM 662 C CA . GLN A 1 86 ? -6.368 -6.545 -6.000 1.00 98.00 86 GLN A CA 1
ATOM 663 C C . GLN A 1 86 ? -5.130 -7.436 -5.769 1.00 98.00 86 GLN A C 1
ATOM 665 O O . GLN A 1 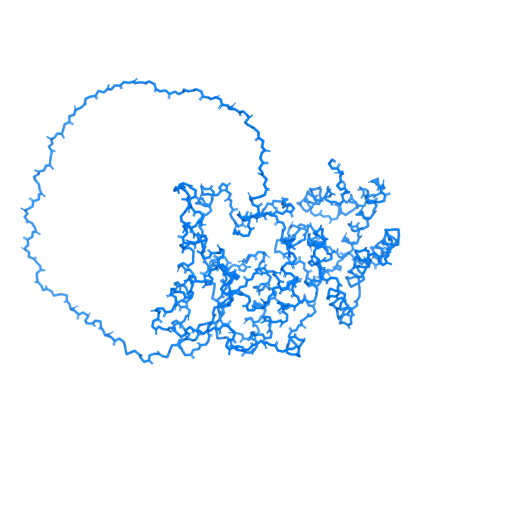86 ? -4.631 -8.039 -6.716 1.00 98.00 86 GLN A O 1
ATOM 670 N N . PRO A 1 87 ? -4.645 -7.628 -4.526 1.00 98.50 87 PRO A N 1
ATOM 671 C CA . PRO A 1 87 ? -3.364 -8.294 -4.259 1.00 98.50 87 PRO A CA 1
ATOM 672 C C . PRO A 1 87 ? -3.252 -9.705 -4.854 1.00 98.50 87 PRO A C 1
ATOM 674 O O . PRO A 1 87 ? -2.192 -10.112 -5.330 1.00 98.50 87 PRO A O 1
ATOM 677 N N . GLY A 1 88 ? -4.369 -10.443 -4.877 1.00 98.38 88 GLY A N 1
ATOM 678 C CA . GLY A 1 88 ? -4.458 -11.751 -5.526 1.00 98.38 88 GLY A CA 1
ATOM 679 C C . GLY A 1 88 ? -4.108 -11.728 -7.018 1.00 98.38 88 GLY A C 1
ATOM 680 O O . GLY A 1 88 ? -3.583 -12.715 -7.516 1.00 98.38 88 GLY A O 1
ATOM 681 N N . MET A 1 89 ? -4.322 -10.604 -7.709 1.00 98.50 89 MET A N 1
ATOM 682 C CA . MET A 1 89 ? -3.975 -10.406 -9.118 1.00 98.50 89 MET A CA 1
ATOM 683 C C . MET A 1 89 ? -2.468 -10.493 -9.340 1.00 98.50 89 MET A C 1
ATOM 685 O O . MET A 1 89 ? -2.014 -11.332 -10.113 1.00 98.50 89 MET A O 1
ATOM 689 N N . LEU A 1 90 ? -1.675 -9.700 -8.610 1.00 98.62 90 LEU A N 1
ATOM 690 C CA . LEU A 1 90 ? -0.216 -9.770 -8.721 1.00 98.62 90 LEU A CA 1
ATOM 691 C C . LEU A 1 90 ? 0.312 -11.133 -8.257 1.00 98.62 90 LEU A C 1
ATOM 693 O O . LEU A 1 90 ? 1.205 -11.695 -8.887 1.00 98.62 90 LEU A O 1
ATOM 697 N N . ALA A 1 91 ? -0.255 -11.692 -7.185 1.00 98.62 91 ALA A N 1
ATOM 698 C CA . ALA A 1 91 ? 0.142 -13.005 -6.686 1.00 98.62 91 ALA A CA 1
ATOM 699 C C . ALA A 1 91 ? -0.117 -14.128 -7.711 1.00 98.62 91 ALA A C 1
ATOM 701 O O . ALA A 1 91 ? 0.725 -15.010 -7.884 1.00 98.62 91 ALA A O 1
ATOM 702 N N . ALA A 1 92 ? -1.257 -14.096 -8.406 1.00 98.69 92 ALA A N 1
ATOM 703 C CA . ALA A 1 92 ? -1.583 -15.037 -9.475 1.00 98.69 92 ALA A CA 1
ATOM 704 C C . ALA A 1 92 ? -0.699 -14.811 -10.708 1.00 98.69 92 ALA A C 1
ATOM 706 O O . ALA A 1 92 ? -0.137 -15.764 -11.246 1.00 98.69 92 ALA A O 1
ATOM 707 N N . TYR A 1 93 ? -0.484 -13.551 -11.091 1.00 98.69 93 TYR A N 1
ATOM 708 C CA . TYR A 1 93 ? 0.381 -13.185 -12.208 1.00 98.69 93 TYR A CA 1
ATOM 709 C C . TYR A 1 93 ? 1.825 -13.668 -12.005 1.00 98.69 93 TYR A C 1
ATOM 711 O O . TYR A 1 93 ? 2.428 -14.228 -12.917 1.00 98.69 93 TYR A O 1
ATOM 719 N N . LEU A 1 94 ? 2.373 -13.557 -10.790 1.00 98.62 94 LEU A N 1
ATOM 720 C CA . LEU A 1 94 ? 3.694 -14.103 -10.452 1.00 98.62 94 LEU A CA 1
ATOM 721 C C . LEU A 1 94 ? 3.770 -15.623 -10.669 1.00 98.62 94 LEU A C 1
ATOM 723 O O . LEU A 1 94 ? 4.748 -16.107 -11.240 1.00 98.62 94 LEU A O 1
ATOM 727 N N . LYS A 1 95 ? 2.729 -16.370 -10.271 1.00 97.50 95 LYS A N 1
ATOM 728 C CA . LYS A 1 95 ? 2.642 -17.828 -10.491 1.00 97.50 95 LYS A CA 1
ATOM 729 C C . LYS A 1 95 ? 2.535 -18.199 -11.969 1.00 97.50 95 LYS A C 1
ATOM 731 O O . LYS A 1 95 ? 2.990 -19.277 -12.345 1.00 97.50 95 LYS A O 1
ATOM 736 N N . GLN A 1 96 ? 1.925 -17.337 -12.776 1.00 97.31 96 GLN A N 1
ATOM 737 C CA . GLN A 1 96 ? 1.770 -17.534 -14.212 1.00 97.31 96 GLN A CA 1
ATOM 738 C C . GLN A 1 96 ? 3.058 -17.214 -14.980 1.00 97.31 96 GLN A C 1
ATOM 740 O O . GLN A 1 96 ? 3.465 -17.979 -15.850 1.00 97.31 96 GLN A O 1
ATOM 745 N N . VAL A 1 97 ? 3.725 -16.109 -14.636 1.00 97.94 97 VAL A N 1
ATOM 746 C CA . VAL A 1 97 ? 4.976 -15.672 -15.274 1.00 97.94 97 VAL A CA 1
ATOM 747 C C . VAL A 1 97 ? 6.163 -16.548 -14.871 1.00 97.94 97 VAL A C 1
ATOM 749 O O . VAL A 1 97 ? 7.051 -16.770 -15.692 1.00 97.94 97 VAL A O 1
ATOM 752 N N . GLN A 1 98 ? 6.188 -17.027 -13.621 1.00 97.31 98 GLN A N 1
ATOM 753 C CA . GLN A 1 98 ? 7.287 -17.805 -13.033 1.00 97.31 98 GLN A CA 1
ATOM 754 C C . GLN A 1 98 ? 8.666 -17.163 -13.274 1.00 97.31 98 GLN A C 1
ATOM 756 O O . GLN A 1 98 ? 9.537 -17.767 -13.907 1.00 97.31 98 GLN A O 1
ATOM 761 N N . PRO A 1 99 ? 8.877 -15.915 -12.817 1.00 98.44 99 PRO A N 1
ATOM 762 C CA . PRO A 1 99 ? 10.128 -15.217 -13.068 1.00 98.44 99 PRO A CA 1
ATOM 763 C C . PRO A 1 99 ? 11.301 -15.890 -12.343 1.00 98.44 99 PRO A C 1
ATOM 765 O O . PRO A 1 99 ? 11.180 -16.290 -11.186 1.00 98.44 99 PRO A O 1
ATOM 768 N N . ASP A 1 100 ? 12.451 -15.948 -13.012 1.00 98.56 100 ASP A N 1
ATOM 769 C CA . ASP A 1 100 ? 13.722 -16.400 -12.427 1.00 98.56 100 ASP A CA 1
ATOM 770 C C . ASP A 1 100 ? 14.332 -15.305 -11.536 1.00 98.56 100 ASP A C 1
ATOM 772 O O . ASP A 1 100 ? 14.966 -15.579 -10.514 1.00 98.56 100 ASP A O 1
ATOM 776 N N . ALA A 1 101 ? 14.064 -14.045 -11.890 1.00 98.62 101 ALA A N 1
ATOM 777 C CA . ALA A 1 101 ? 14.397 -12.878 -11.093 1.00 98.62 101 ALA A CA 1
ATOM 778 C C . ALA A 1 101 ? 13.268 -11.844 -11.085 1.00 98.62 101 ALA A C 1
ATOM 780 O O . ALA A 1 101 ? 12.583 -11.642 -12.091 1.00 98.62 101 ALA A O 1
ATOM 781 N N . ILE A 1 102 ? 13.101 -11.163 -9.951 1.00 98.81 102 ILE A N 1
ATOM 782 C CA . ILE A 1 102 ? 12.141 -10.077 -9.771 1.00 98.81 102 ILE A CA 1
ATOM 783 C C . ILE A 1 102 ? 12.895 -8.809 -9.388 1.00 98.81 102 ILE A C 1
ATOM 785 O O . ILE A 1 102 ? 13.471 -8.716 -8.302 1.00 98.81 102 ILE A O 1
ATOM 789 N N . CYS A 1 103 ? 12.876 -7.815 -10.270 1.00 98.81 103 CYS A N 1
ATOM 790 C CA . CYS A 1 103 ? 13.391 -6.492 -9.983 1.00 98.81 103 CYS A CA 1
ATOM 791 C C . CYS A 1 103 ? 12.358 -5.649 -9.229 1.00 98.81 103 CYS A C 1
ATOM 793 O O . CYS A 1 103 ? 11.209 -5.567 -9.659 1.00 98.81 103 CYS A O 1
ATOM 795 N N . ILE A 1 104 ? 12.775 -4.991 -8.143 1.00 98.56 104 ILE A N 1
ATOM 796 C CA . ILE A 1 104 ? 11.907 -4.134 -7.318 1.00 98.56 104 ILE A CA 1
ATOM 797 C C . ILE A 1 104 ? 12.443 -2.705 -7.212 1.00 98.56 104 ILE A C 1
ATOM 799 O O . ILE A 1 104 ? 13.658 -2.480 -7.168 1.00 98.56 104 ILE A O 1
ATOM 803 N N . GLU A 1 105 ? 11.533 -1.736 -7.104 1.00 96.50 105 GLU A N 1
ATOM 804 C CA . GLU A 1 105 ? 11.855 -0.327 -6.854 1.00 96.50 105 GLU A CA 1
ATOM 805 C C . GLU A 1 105 ? 12.315 -0.099 -5.401 1.00 96.50 105 GLU A C 1
ATOM 807 O O . GLU A 1 105 ? 11.602 0.465 -4.580 1.00 96.50 105 GLU A O 1
ATOM 812 N N . ARG A 1 106 ? 13.520 -0.565 -5.059 1.00 96.50 106 ARG A N 1
ATOM 813 C CA . ARG A 1 106 ? 14.244 -0.190 -3.832 1.00 96.50 106 ARG A CA 1
ATOM 814 C C . ARG A 1 106 ? 15.750 -0.189 -4.098 1.00 96.50 106 ARG A C 1
ATOM 816 O O . ARG A 1 106 ? 16.200 -1.024 -4.891 1.00 96.50 106 ARG A O 1
ATOM 823 N N . PRO A 1 107 ? 16.543 0.737 -3.519 1.00 96.44 107 PRO A N 1
ATOM 824 C CA . PRO A 1 107 ? 17.968 0.730 -3.787 1.00 96.44 107 PRO A CA 1
ATOM 825 C C . PRO A 1 107 ? 18.657 -0.473 -3.118 1.00 96.44 107 PRO A C 1
ATOM 827 O O . PRO A 1 107 ? 18.207 -0.928 -2.060 1.00 96.44 107 PRO A O 1
ATOM 830 N N . PRO A 1 108 ? 19.740 -1.011 -3.718 1.00 96.75 108 PRO A N 1
ATOM 831 C CA . PRO A 1 108 ? 20.362 -2.253 -3.254 1.00 96.75 108 PRO A CA 1
ATOM 832 C C . PRO A 1 108 ? 20.793 -2.257 -1.788 1.00 96.75 108 PRO A C 1
ATOM 834 O O . PRO A 1 108 ? 20.609 -3.255 -1.099 1.00 96.75 108 PRO A O 1
ATOM 837 N N . GLU A 1 109 ? 21.346 -1.147 -1.302 1.00 94.62 109 GLU A N 1
ATOM 838 C CA . GLU A 1 109 ? 21.872 -1.055 0.062 1.00 94.62 109 GLU A CA 1
ATOM 839 C C . GLU A 1 109 ? 20.760 -1.150 1.114 1.00 94.62 109 GLU A C 1
ATOM 841 O O . GLU A 1 109 ? 20.925 -1.825 2.128 1.00 94.62 109 GLU A O 1
ATOM 846 N N . GLN A 1 110 ? 19.622 -0.500 0.870 1.00 94.44 110 GLN A N 1
ATOM 847 C CA . GLN A 1 110 ? 18.436 -0.528 1.723 1.00 94.44 110 GLN A CA 1
ATOM 848 C C . GLN A 1 110 ? 17.793 -1.917 1.696 1.00 94.44 110 GLN A C 1
ATOM 850 O O . GLN A 1 110 ? 17.581 -2.523 2.746 1.00 94.44 110 GLN A O 1
ATOM 855 N N . ALA A 1 111 ? 17.584 -2.478 0.501 1.00 95.81 111 ALA A N 1
ATOM 856 C CA . ALA A 1 111 ? 17.011 -3.814 0.355 1.00 95.81 111 ALA A CA 1
ATOM 857 C C . ALA A 1 111 ? 17.862 -4.890 1.057 1.00 95.81 111 ALA A C 1
ATOM 859 O O . ALA A 1 111 ? 17.315 -5.780 1.707 1.00 95.81 111 ALA A O 1
ATOM 860 N N . ALA A 1 112 ? 19.196 -4.777 1.012 1.00 95.25 112 ALA A N 1
ATOM 861 C CA . ALA A 1 112 ? 20.107 -5.682 1.717 1.00 95.25 112 ALA A CA 1
ATOM 862 C C . ALA A 1 112 ? 19.950 -5.650 3.251 1.00 95.25 112 ALA A C 1
ATOM 864 O O . ALA A 1 112 ? 20.301 -6.619 3.922 1.00 95.25 112 ALA A O 1
ATOM 865 N N . ARG A 1 113 ? 19.402 -4.564 3.813 1.00 94.25 113 ARG A N 1
ATOM 866 C CA . ARG A 1 113 ? 19.072 -4.433 5.243 1.00 94.25 113 ARG A CA 1
ATOM 867 C C . ARG A 1 113 ? 17.627 -4.822 5.572 1.00 94.25 113 ARG A C 1
ATOM 869 O O . ARG A 1 113 ? 17.222 -4.695 6.722 1.00 94.25 113 ARG A O 1
ATOM 876 N N . GLY A 1 114 ? 16.852 -5.283 4.588 1.00 92.69 114 GLY A N 1
ATOM 877 C CA . GLY A 1 114 ? 15.423 -5.553 4.755 1.00 92.69 114 GLY A CA 1
ATOM 878 C C . GLY A 1 114 ? 14.569 -4.287 4.874 1.00 92.69 114 GLY A C 1
ATOM 879 O O . GLY A 1 114 ? 13.462 -4.351 5.398 1.00 92.69 114 GLY A O 1
ATOM 880 N N . ASP A 1 115 ? 15.084 -3.153 4.404 1.00 92.81 115 ASP A N 1
ATOM 881 C CA . ASP A 1 115 ? 14.432 -1.848 4.449 1.00 92.81 115 ASP A CA 1
ATOM 882 C C . ASP A 1 115 ? 13.818 -1.529 3.072 1.00 92.81 115 ASP A C 1
ATOM 884 O O . ASP A 1 115 ? 14.521 -1.397 2.064 1.00 92.81 115 ASP A O 1
ATOM 888 N N . TYR A 1 116 ? 12.490 -1.417 3.029 1.00 93.62 116 TYR A N 1
ATOM 889 C CA . TYR A 1 116 ? 11.685 -1.227 1.819 1.00 93.62 116 TYR A CA 1
ATOM 890 C C . TYR A 1 116 ? 10.837 0.038 1.943 1.00 93.62 116 TYR A C 1
ATOM 892 O O . TYR A 1 116 ? 10.541 0.477 3.044 1.00 93.62 116 TYR A O 1
ATOM 900 N N . TYR A 1 117 ? 10.373 0.619 0.838 1.00 92.44 117 TYR A N 1
ATOM 901 C CA . TYR A 1 117 ? 9.481 1.776 0.930 1.00 92.44 117 TYR A CA 1
ATOM 902 C C . TYR A 1 117 ? 8.146 1.396 1.574 1.00 92.44 117 TYR A C 1
ATOM 904 O O . TYR A 1 117 ? 7.430 0.559 1.025 1.00 92.44 117 TYR A O 1
ATOM 912 N N . GLU A 1 118 ? 7.762 2.062 2.667 1.00 89.69 118 GLU A N 1
ATOM 913 C CA . GLU A 1 118 ? 6.527 1.737 3.398 1.00 89.69 118 GLU A CA 1
ATOM 914 C C . GLU A 1 118 ? 5.270 1.725 2.510 1.00 89.69 118 GLU A C 1
ATOM 916 O O . GLU A 1 118 ? 4.383 0.900 2.710 1.00 89.69 118 GLU A O 1
ATOM 921 N N . TYR A 1 119 ? 5.206 2.594 1.495 1.00 89.62 119 TYR A N 1
ATOM 922 C CA . TYR A 1 119 ? 4.057 2.727 0.591 1.00 89.62 119 TYR A CA 1
ATOM 923 C C . TYR A 1 119 ? 3.960 1.642 -0.496 1.00 89.62 119 TYR A C 1
ATOM 925 O O . TYR A 1 119 ? 2.971 1.606 -1.227 1.00 89.62 119 TYR A O 1
ATOM 933 N N . THR A 1 120 ? 4.961 0.766 -0.624 1.00 93.94 120 THR A N 1
ATOM 934 C CA . THR A 1 120 ? 5.015 -0.283 -1.659 1.00 93.94 120 THR A CA 1
ATOM 935 C C . THR A 1 120 ? 4.412 -1.587 -1.139 1.00 93.94 120 THR A C 1
ATOM 937 O O . THR A 1 120 ? 5.120 -2.526 -0.761 1.00 93.94 120 THR A O 1
ATOM 940 N N . TYR A 1 121 ? 3.080 -1.642 -1.050 1.00 96.75 121 TYR A N 1
ATOM 941 C CA . TYR A 1 121 ? 2.392 -2.850 -0.582 1.00 96.75 121 TYR A CA 1
ATOM 942 C C . TYR A 1 121 ? 2.666 -4.043 -1.505 1.00 96.75 121 TYR A C 1
ATOM 944 O O . TYR A 1 121 ? 2.920 -5.147 -1.033 1.00 96.75 121 TYR A O 1
ATOM 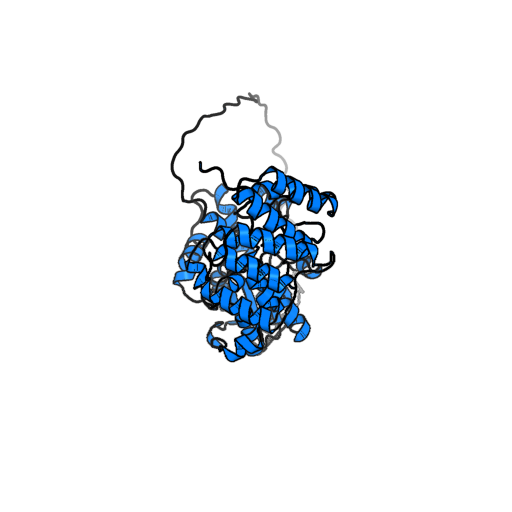952 N N . GLU A 1 122 ? 2.687 -3.821 -2.816 1.00 97.81 122 GLU A N 1
ATOM 953 C CA . GLU A 1 122 ? 2.960 -4.862 -3.801 1.00 97.81 122 GLU A CA 1
ATOM 954 C C . GLU A 1 122 ? 4.337 -5.515 -3.625 1.00 97.81 122 GLU A C 1
ATOM 956 O O . GLU A 1 122 ? 4.489 -6.717 -3.840 1.00 97.81 122 GLU A O 1
ATOM 961 N N . VAL A 1 123 ? 5.334 -4.760 -3.156 1.00 97.31 123 VAL A N 1
ATOM 962 C CA . VAL A 1 123 ? 6.646 -5.320 -2.827 1.00 97.31 123 VAL A CA 1
ATOM 963 C C . VAL A 1 123 ? 6.555 -6.125 -1.535 1.00 97.31 123 VAL A C 1
ATOM 965 O O . VAL A 1 123 ? 6.857 -7.317 -1.518 1.00 97.31 123 VAL A O 1
ATOM 968 N N . GLN A 1 124 ? 6.110 -5.484 -0.457 1.00 95.69 124 GLN A N 1
ATOM 969 C CA . GLN A 1 124 ? 6.199 -6.038 0.893 1.00 95.69 124 GLN A CA 1
ATOM 970 C C . GLN A 1 124 ? 5.227 -7.192 1.144 1.00 95.69 124 GLN A C 1
ATOM 972 O O . GLN A 1 124 ? 5.613 -8.207 1.718 1.00 95.69 124 GLN A O 1
ATOM 977 N N . GLY A 1 125 ? 3.974 -7.034 0.718 1.00 96.12 125 GLY A N 1
ATOM 978 C CA . GLY A 1 125 ? 2.893 -7.981 0.973 1.00 96.12 125 GLY A CA 1
ATOM 979 C C . GLY A 1 125 ? 2.782 -9.098 -0.061 1.00 96.12 125 GLY A C 1
ATOM 980 O O . GLY A 1 125 ? 2.126 -10.095 0.216 1.00 96.12 125 GLY A O 1
ATOM 981 N N . ILE A 1 126 ? 3.403 -8.954 -1.241 1.00 98.38 126 ILE A N 1
ATOM 982 C CA . ILE A 1 126 ? 3.205 -9.894 -2.358 1.00 98.38 126 ILE A CA 1
ATOM 983 C C . ILE A 1 126 ? 4.539 -10.421 -2.900 1.00 98.38 126 ILE A C 1
ATOM 985 O O . ILE A 1 126 ? 4.787 -11.628 -2.857 1.00 98.38 126 ILE A O 1
ATOM 989 N N . ILE A 1 127 ? 5.424 -9.542 -3.384 1.00 98.50 127 ILE A N 1
ATOM 990 C CA . ILE A 1 127 ? 6.665 -9.960 -4.059 1.00 98.50 127 ILE A CA 1
ATOM 991 C C . ILE A 1 127 ? 7.658 -10.604 -3.093 1.00 98.50 127 ILE A C 1
ATOM 993 O O . ILE A 1 127 ? 8.201 -11.658 -3.416 1.00 98.50 127 ILE A O 1
ATOM 997 N N . LEU A 1 128 ? 7.910 -10.011 -1.921 1.00 97.25 128 LEU A N 1
ATOM 998 C CA . LEU A 1 128 ? 8.878 -10.565 -0.967 1.00 97.25 128 LEU A CA 1
ATOM 999 C C . LEU A 1 128 ? 8.469 -11.965 -0.468 1.00 97.25 128 LEU A C 1
ATOM 1001 O O . LEU A 1 128 ? 9.311 -12.871 -0.532 1.00 97.25 128 LEU A O 1
ATOM 1005 N N . PRO A 1 129 ? 7.208 -12.209 -0.043 1.00 96.56 129 PRO A N 1
ATOM 1006 C CA . PRO A 1 129 ? 6.748 -13.560 0.271 1.00 96.56 129 PRO A CA 1
ATOM 1007 C C . PRO A 1 129 ? 6.890 -14.528 -0.909 1.00 96.56 129 PRO A C 1
ATOM 1009 O O . PRO A 1 129 ? 7.374 -15.648 -0.729 1.00 96.56 129 PRO A O 1
ATOM 1012 N N . TYR A 1 130 ? 6.525 -14.097 -2.123 1.00 98.25 130 TYR A N 1
ATOM 1013 C CA . TYR A 1 130 ? 6.636 -14.930 -3.319 1.00 98.25 130 TYR A CA 1
ATOM 1014 C C . TYR A 1 130 ? 8.089 -15.302 -3.637 1.00 98.25 130 TYR A C 1
ATOM 1016 O O . TYR A 1 130 ? 8.381 -16.478 -3.856 1.00 98.25 130 TYR A O 1
ATOM 1024 N N . ALA A 1 131 ? 9.011 -14.336 -3.648 1.00 97.12 131 ALA A N 1
ATOM 1025 C CA . ALA A 1 131 ? 10.425 -14.563 -3.948 1.00 97.12 131 ALA A CA 1
ATOM 1026 C C . ALA A 1 131 ? 11.051 -15.537 -2.939 1.00 97.12 131 ALA A C 1
ATOM 1028 O O . ALA A 1 131 ? 11.757 -16.470 -3.322 1.00 97.12 131 ALA A O 1
ATOM 1029 N N . LYS A 1 132 ? 10.702 -15.400 -1.652 1.00 95.50 132 LYS A N 1
ATOM 1030 C CA . LYS A 1 132 ? 11.125 -16.335 -0.601 1.00 95.50 132 LYS A CA 1
ATOM 1031 C C . LYS A 1 132 ? 10.621 -17.763 -0.848 1.00 95.50 132 LYS A C 1
ATOM 1033 O O . LYS A 1 132 ? 11.374 -18.711 -0.641 1.00 95.50 132 LYS A O 1
ATOM 1038 N N . ALA A 1 133 ? 9.367 -17.926 -1.272 1.00 96.50 133 ALA A N 1
ATOM 1039 C CA . ALA A 1 133 ? 8.754 -19.239 -1.486 1.00 96.50 133 ALA A CA 1
ATOM 1040 C C . ALA A 1 133 ? 9.205 -19.920 -2.793 1.00 96.50 133 ALA A C 1
ATOM 1042 O O . ALA A 1 133 ? 9.471 -21.120 -2.806 1.00 96.50 133 ALA A O 1
ATOM 1043 N N . SER A 1 134 ? 9.303 -19.156 -3.882 1.00 95.50 134 SER A N 1
ATOM 1044 C CA . SER A 1 134 ? 9.657 -19.642 -5.226 1.00 95.50 134 SER A CA 1
ATOM 1045 C C . SER A 1 134 ? 11.162 -19.728 -5.475 1.00 95.50 134 SER A C 1
ATOM 1047 O O . SER A 1 134 ? 11.582 -20.369 -6.435 1.00 95.50 134 SER A O 1
ATOM 1049 N N . ARG A 1 135 ? 11.974 -19.099 -4.613 1.00 92.31 135 ARG A N 1
ATOM 1050 C CA . ARG A 1 135 ? 13.420 -18.891 -4.798 1.00 92.31 135 ARG A CA 1
ATOM 1051 C C . ARG A 1 135 ? 13.771 -18.042 -6.027 1.00 92.31 135 ARG A C 1
ATOM 1053 O O . ARG A 1 135 ? 14.907 -18.107 -6.488 1.00 92.31 135 ARG A O 1
ATOM 1060 N N . ALA A 1 136 ? 12.833 -17.236 -6.530 1.00 97.19 136 ALA A N 1
ATOM 1061 C CA . ALA A 1 136 ? 13.143 -16.211 -7.521 1.00 97.19 136 ALA A CA 1
ATOM 1062 C C . ALA A 1 136 ? 14.164 -15.214 -6.945 1.00 97.19 136 ALA A C 1
ATOM 1064 O O . ALA A 1 136 ? 14.052 -14.783 -5.793 1.00 97.19 136 ALA A O 1
ATOM 1065 N N . THR A 1 137 ? 15.158 -14.837 -7.747 1.00 98.06 137 THR A N 1
ATOM 1066 C CA . THR A 1 137 ? 16.209 -13.903 -7.325 1.00 98.06 137 THR A CA 1
ATOM 1067 C C . THR A 1 137 ? 15.616 -12.507 -7.159 1.00 98.06 137 THR A C 1
ATOM 1069 O O . THR A 1 137 ? 15.017 -11.973 -8.088 1.00 98.06 137 THR A O 1
ATOM 1072 N N . LEU A 1 138 ? 15.783 -11.884 -5.992 1.00 98.19 138 LEU A N 1
ATOM 1073 C CA . LEU A 1 138 ? 15.342 -10.505 -5.787 1.00 98.19 138 LEU A CA 1
ATOM 1074 C C . LEU A 1 138 ? 16.426 -9.528 -6.260 1.00 98.19 138 LEU A C 1
ATOM 1076 O O . LEU A 1 138 ? 17.551 -9.551 -5.763 1.00 98.19 138 LEU A O 1
ATOM 1080 N N . CYS A 1 139 ? 16.077 -8.641 -7.189 1.00 98.38 139 CYS A N 1
ATOM 1081 C CA . CYS A 1 139 ? 16.992 -7.678 -7.794 1.00 98.38 139 CYS A CA 1
ATOM 1082 C C . CYS A 1 139 ? 16.568 -6.237 -7.448 1.00 98.38 139 CYS A C 1
ATOM 1084 O O . CYS A 1 139 ? 15.793 -5.627 -8.181 1.00 98.38 139 CYS A O 1
ATOM 1086 N N . PRO A 1 140 ? 17.041 -5.636 -6.349 1.00 98.38 140 PRO A N 1
ATOM 1087 C CA . PRO A 1 140 ? 16.785 -4.221 -6.086 1.00 98.38 140 PRO A CA 1
ATOM 1088 C C . PRO A 1 140 ? 17.439 -3.345 -7.168 1.00 98.38 140 PRO A C 1
ATOM 1090 O O . PRO A 1 140 ? 18.646 -3.435 -7.402 1.00 98.38 140 PRO A O 1
ATOM 1093 N N . ILE A 1 141 ? 16.650 -2.517 -7.859 1.00 98.38 141 ILE A N 1
ATOM 1094 C CA . ILE A 1 141 ? 17.127 -1.748 -9.028 1.00 98.38 141 ILE A CA 1
ATOM 1095 C C . ILE A 1 141 ? 17.197 -0.240 -8.800 1.00 98.38 141 ILE A C 1
ATOM 1097 O O . ILE A 1 141 ? 17.767 0.485 -9.618 1.00 98.38 141 ILE A O 1
ATOM 1101 N N . ASP A 1 142 ? 16.649 0.256 -7.701 1.00 97.19 142 ASP A N 1
ATOM 1102 C CA . ASP A 1 142 ? 16.385 1.681 -7.580 1.00 97.19 142 ASP A CA 1
ATOM 1103 C C . ASP A 1 142 ? 17.610 2.512 -7.173 1.00 97.19 142 ASP A C 1
ATOM 1105 O O . ASP A 1 142 ? 18.660 2.005 -6.767 1.00 97.19 142 ASP A O 1
ATOM 1109 N N . TRP A 1 143 ? 17.503 3.825 -7.328 1.00 95.44 143 TRP A N 1
ATOM 1110 C CA . TRP A 1 143 ? 18.484 4.794 -6.876 1.00 95.44 143 TRP A CA 1
ATOM 1111 C C . TRP A 1 143 ? 17.788 5.956 -6.174 1.00 95.44 143 TRP A C 1
ATOM 1113 O O . TRP A 1 143 ? 16.779 6.475 -6.647 1.00 95.44 143 TRP A O 1
ATOM 1123 N N . MET A 1 144 ? 18.375 6.395 -5.066 1.00 91.38 144 MET A N 1
ATOM 1124 C CA . MET A 1 144 ? 17.997 7.626 -4.388 1.00 91.38 144 MET A CA 1
ATOM 1125 C C . MET A 1 144 ? 19.196 8.569 -4.343 1.00 91.38 144 MET A C 1
ATOM 1127 O O . MET A 1 144 ? 20.328 8.091 -4.210 1.00 91.38 144 MET A O 1
ATOM 1131 N N . PRO A 1 145 ? 18.971 9.892 -4.422 1.00 90.62 145 PRO A N 1
ATOM 1132 C CA . PRO A 1 145 ? 20.030 10.843 -4.136 1.00 90.62 145 PRO A CA 1
ATOM 1133 C C . PRO A 1 145 ? 20.519 10.665 -2.689 1.00 90.62 145 PRO A C 1
ATOM 1135 O O . PRO A 1 145 ? 19.718 10.306 -1.818 1.00 90.62 145 PRO A O 1
ATOM 1138 N N . PRO A 1 146 ? 21.804 10.943 -2.406 1.00 90.50 146 PRO A N 1
ATOM 1139 C CA . PRO A 1 146 ? 22.285 11.086 -1.037 1.00 90.50 146 PRO A CA 1
ATOM 1140 C C . PRO A 1 146 ? 21.396 12.034 -0.221 1.00 90.50 146 PRO A C 1
ATOM 1142 O O . PRO A 1 146 ? 20.849 12.998 -0.757 1.00 90.50 146 PRO A O 1
ATOM 1145 N N . VAL A 1 147 ? 21.279 11.795 1.088 1.00 91.12 147 VAL A N 1
ATOM 1146 C CA . VAL A 1 147 ? 20.401 12.585 1.975 1.00 91.12 147 VAL A CA 1
ATOM 1147 C C . VAL A 1 147 ? 20.720 14.084 1.923 1.00 91.12 147 VAL A C 1
ATOM 1149 O O . VAL A 1 147 ? 19.808 14.907 1.923 1.00 91.12 147 VAL A O 1
ATOM 1152 N N . GLU A 1 148 ? 21.996 14.459 1.835 1.00 92.25 148 GLU A N 1
ATOM 1153 C CA . GLU A 1 148 ? 22.388 15.870 1.744 1.00 92.25 148 GLU A CA 1
ATOM 1154 C C . GLU A 1 148 ? 21.960 16.509 0.414 1.00 92.25 148 GLU A C 1
ATOM 1156 O O . GLU A 1 148 ? 21.444 17.626 0.409 1.00 92.25 148 GLU A O 1
ATOM 1161 N N . ASP A 1 149 ? 22.035 15.774 -0.698 1.00 91.12 149 ASP A N 1
ATOM 1162 C CA . ASP A 1 149 ? 21.532 16.237 -1.996 1.00 91.12 149 ASP A CA 1
ATOM 1163 C C . ASP A 1 149 ? 20.002 16.341 -1.991 1.00 91.12 149 ASP A C 1
ATOM 1165 O O . ASP A 1 149 ? 19.433 17.281 -2.550 1.00 91.12 149 ASP A O 1
ATOM 1169 N N . ALA A 1 150 ? 19.319 15.409 -1.319 1.00 90.62 150 ALA A N 1
ATOM 1170 C CA . ALA A 1 150 ? 17.876 15.471 -1.125 1.00 90.62 150 ALA A CA 1
ATOM 1171 C C . ALA A 1 150 ? 17.468 16.722 -0.331 1.00 90.62 150 ALA A C 1
ATOM 1173 O O . ALA A 1 150 ? 16.555 17.443 -0.737 1.00 90.62 150 ALA A O 1
ATOM 1174 N N . LYS A 1 151 ? 18.187 17.042 0.751 1.00 91.25 151 LYS A N 1
ATOM 1175 C CA . LYS A 1 151 ? 17.950 18.257 1.543 1.00 91.25 151 LYS A CA 1
ATOM 1176 C C . LYS A 1 151 ? 18.214 19.525 0.739 1.00 91.25 151 LYS A C 1
ATOM 1178 O O . LYS A 1 151 ? 17.396 20.437 0.787 1.00 91.25 151 LYS A O 1
ATOM 1183 N N . LEU A 1 152 ? 19.306 19.585 -0.023 1.00 89.56 152 LEU A N 1
ATOM 1184 C CA . LEU A 1 152 ? 19.605 20.734 -0.884 1.00 89.56 152 LEU A CA 1
ATOM 1185 C C . LEU A 1 152 ? 18.552 20.910 -1.983 1.00 89.56 152 LEU A C 1
ATOM 1187 O O . LEU A 1 152 ? 18.153 22.030 -2.291 1.00 89.56 152 LEU A O 1
ATOM 1191 N N . GLY A 1 153 ? 18.093 19.803 -2.563 1.00 87.38 153 GLY A N 1
ATOM 1192 C CA . GLY A 1 153 ? 17.190 19.812 -3.704 1.00 87.38 153 GLY A CA 1
ATOM 1193 C C . GLY A 1 153 ? 15.710 19.984 -3.377 1.00 87.38 153 GLY A C 1
ATOM 1194 O O . GLY A 1 153 ? 14.978 20.636 -4.120 1.00 87.38 153 GLY A O 1
ATOM 1195 N N . PHE A 1 154 ? 15.259 19.381 -2.280 1.00 86.12 154 PHE A N 1
ATOM 1196 C CA . PHE A 1 154 ? 13.847 19.305 -1.897 1.00 86.12 154 PHE A CA 1
ATOM 1197 C C . PHE A 1 154 ? 13.556 19.967 -0.546 1.00 86.12 154 PHE A C 1
ATOM 1199 O O . PHE A 1 154 ? 12.389 20.095 -0.173 1.00 86.12 154 PHE A O 1
ATOM 1206 N N . GLY A 1 155 ? 14.588 20.384 0.193 1.00 89.19 155 GLY A N 1
ATOM 1207 C CA . GLY A 1 155 ? 14.453 20.935 1.543 1.00 89.19 155 GLY A CA 1
ATOM 1208 C C . GLY A 1 155 ? 14.147 19.885 2.614 1.00 89.19 155 GLY A C 1
ATOM 1209 O O . GLY A 1 155 ? 13.782 20.254 3.728 1.00 89.19 155 GLY A O 1
ATOM 1210 N N . LEU A 1 156 ? 14.234 18.590 2.290 1.00 89.06 156 LEU A N 1
ATOM 1211 C CA . LEU A 1 156 ? 13.865 17.493 3.186 1.00 89.06 156 LEU A CA 1
ATOM 1212 C C . LEU A 1 156 ? 14.573 16.184 2.824 1.00 89.06 156 LEU A C 1
ATOM 1214 O O . LEU A 1 156 ? 15.037 16.003 1.701 1.00 89.06 156 LEU A O 1
ATOM 1218 N N . ASP A 1 157 ? 14.615 15.266 3.787 1.00 89.56 157 ASP A N 1
ATOM 1219 C CA . ASP A 1 157 ? 14.969 13.868 3.551 1.00 89.56 157 ASP A CA 1
ATOM 1220 C C . ASP A 1 157 ? 13.777 13.133 2.912 1.00 89.56 157 ASP A C 1
ATOM 1222 O O . ASP A 1 157 ? 12.652 13.197 3.417 1.00 89.56 157 ASP A O 1
ATOM 1226 N N . LEU A 1 158 ? 14.022 12.479 1.773 1.00 85.25 158 LEU A N 1
ATOM 1227 C CA . LEU A 1 158 ? 13.000 11.781 0.993 1.00 85.25 158 LEU A CA 1
ATOM 1228 C C . LEU A 1 158 ? 12.618 10.412 1.574 1.00 85.25 158 LEU A C 1
ATOM 1230 O O . LEU A 1 158 ? 11.535 9.934 1.243 1.00 85.25 158 LEU A O 1
ATOM 1234 N N . ASP A 1 159 ? 13.484 9.785 2.379 1.00 84.44 159 ASP A N 1
ATOM 1235 C CA . ASP A 1 159 ? 13.266 8.425 2.909 1.00 84.44 159 ASP A CA 1
ATOM 1236 C C . ASP A 1 159 ? 12.741 8.449 4.353 1.00 84.44 159 ASP A C 1
ATOM 1238 O O . ASP A 1 159 ? 11.992 7.562 4.755 1.00 84.44 159 ASP A O 1
ATOM 1242 N N . THR A 1 160 ? 13.071 9.487 5.131 1.00 86.56 160 THR A N 1
ATOM 1243 C CA . THR A 1 160 ? 12.650 9.579 6.537 1.00 86.56 160 THR A CA 1
ATOM 1244 C C . THR A 1 160 ? 11.217 10.122 6.672 1.00 86.56 160 THR A C 1
ATOM 1246 O O . THR A 1 160 ? 10.950 11.277 6.308 1.00 86.56 160 THR A O 1
ATOM 1249 N N . PRO A 1 161 ? 10.273 9.349 7.244 1.00 86.12 161 PRO A N 1
ATOM 1250 C CA . PRO A 1 161 ? 8.924 9.832 7.502 1.00 86.12 161 PRO A CA 1
ATOM 1251 C C . PRO A 1 161 ? 8.893 10.854 8.645 1.00 86.12 161 PRO A C 1
ATOM 1253 O O . PRO A 1 161 ? 9.685 10.799 9.585 1.00 86.12 161 PRO A O 1
ATOM 1256 N N . LEU A 1 162 ? 7.918 11.767 8.611 1.00 90.56 162 LEU A N 1
ATOM 1257 C CA . LEU A 1 162 ? 7.672 12.678 9.732 1.00 90.56 162 LEU A CA 1
ATOM 1258 C C . LEU A 1 162 ? 7.253 11.895 10.984 1.00 90.56 162 LEU A C 1
ATOM 1260 O O . LEU A 1 162 ? 6.535 10.898 10.892 1.00 90.56 162 LEU A O 1
ATOM 1264 N N . GLU A 1 163 ? 7.642 12.374 12.168 1.00 92.06 163 GLU A N 1
ATOM 1265 C CA . GLU A 1 163 ? 7.214 11.763 13.437 1.00 92.06 163 GLU A CA 1
ATOM 1266 C C . GLU A 1 163 ? 5.683 11.739 13.553 1.00 92.06 163 GLU A C 1
ATOM 1268 O O . GLU A 1 163 ? 5.111 10.722 13.935 1.00 92.06 163 GLU A O 1
ATOM 1273 N N . ILE A 1 164 ? 5.033 12.819 13.106 1.00 93.56 164 ILE A N 1
ATOM 1274 C CA . ILE A 1 164 ? 3.590 12.908 12.866 1.00 93.56 164 ILE A CA 1
ATOM 1275 C C . ILE A 1 164 ? 3.382 13.174 11.375 1.00 93.56 164 ILE A C 1
ATOM 1277 O O . ILE A 1 164 ? 3.738 14.241 10.865 1.00 93.56 164 ILE A O 1
ATOM 1281 N N . ARG A 1 165 ? 2.821 12.202 10.658 1.00 92.81 165 ARG A N 1
ATOM 1282 C CA . ARG A 1 165 ? 2.517 12.305 9.230 1.00 92.81 165 ARG A CA 1
ATOM 1283 C C . ARG A 1 165 ? 1.420 13.328 8.982 1.00 92.81 165 ARG A C 1
ATOM 1285 O O . ARG A 1 165 ? 0.493 13.516 9.773 1.00 92.81 165 ARG A O 1
ATOM 1292 N N . ARG A 1 166 ? 1.507 13.972 7.821 1.00 90.94 166 ARG A N 1
ATOM 1293 C CA . ARG A 1 166 ? 0.448 14.865 7.339 1.00 90.94 166 ARG A CA 1
ATOM 1294 C C . ARG A 1 166 ? -0.792 14.050 6.928 1.00 90.94 166 ARG A C 1
ATOM 1296 O O . ARG A 1 166 ? -0.659 12.882 6.567 1.00 90.94 166 ARG A O 1
ATOM 1303 N N . PRO A 1 167 ? -2.001 14.640 6.917 1.00 87.06 167 PRO A N 1
ATOM 1304 C CA . PRO A 1 167 ? -3.198 13.945 6.430 1.00 87.06 167 PRO A CA 1
ATOM 1305 C C . PRO A 1 167 ? -3.091 13.447 4.990 1.00 87.06 167 PRO A C 1
ATOM 1307 O O . PRO A 1 167 ? -3.621 12.395 4.661 1.00 87.06 167 PRO A O 1
ATOM 1310 N N . SER A 1 168 ? -2.388 14.199 4.155 1.00 84.62 168 SER A N 1
ATOM 1311 C CA . SER A 1 168 ? -2.108 13.888 2.762 1.00 84.62 168 SER A CA 1
ATOM 1312 C C . SER A 1 168 ? -0.766 14.512 2.389 1.00 84.62 168 SER A C 1
ATOM 1314 O O . SER A 1 168 ? -0.172 15.269 3.168 1.00 84.62 168 SER A O 1
ATOM 1316 N N . GLY A 1 169 ? -0.259 14.198 1.203 1.00 84.12 169 GLY A N 1
ATOM 1317 C CA . GLY A 1 169 ? 1.008 14.750 0.743 1.00 84.12 169 GLY A CA 1
ATOM 1318 C C . GLY A 1 169 ? 2.148 13.724 0.712 1.00 84.12 169 GLY A C 1
ATOM 1319 O O . GLY A 1 169 ? 1.966 12.556 1.034 1.00 84.12 169 GLY A O 1
ATOM 1320 N N . PHE A 1 170 ? 3.348 14.173 0.328 1.00 78.06 170 PHE A N 1
ATOM 1321 C CA . PHE A 1 170 ? 4.528 13.316 0.131 1.00 78.06 170 PHE A CA 1
ATOM 1322 C C . PHE A 1 170 ? 4.975 12.592 1.397 1.00 78.06 170 PHE A C 1
ATOM 1324 O O . PHE A 1 170 ? 5.355 11.432 1.340 1.00 78.06 170 PHE A O 1
ATOM 1331 N N . GLN A 1 171 ? 4.867 13.275 2.531 1.00 85.75 171 GLN A N 1
ATOM 1332 C CA . GLN A 1 171 ? 5.131 12.726 3.860 1.00 85.75 171 GLN A CA 1
ATOM 1333 C C . GLN A 1 171 ? 3.825 12.516 4.647 1.00 85.75 171 GLN A C 1
ATOM 1335 O O . GLN A 1 171 ? 3.820 12.527 5.880 1.00 85.75 171 GLN A O 1
ATOM 1340 N N . GLY A 1 172 ? 2.698 12.437 3.936 1.00 90.94 172 GLY A N 1
ATOM 1341 C CA . GLY A 1 172 ? 1.398 12.138 4.516 1.00 90.94 172 GLY A CA 1
ATOM 1342 C C . GLY A 1 172 ? 1.040 10.662 4.400 1.00 90.94 172 GLY A C 1
ATOM 1343 O O . GLY A 1 172 ? 1.841 9.857 3.928 1.00 90.94 172 GLY A O 1
ATOM 1344 N N . PHE A 1 173 ? -0.170 10.320 4.830 1.00 93.75 173 PHE A N 1
ATOM 1345 C CA . PHE A 1 173 ? -0.716 8.980 4.626 1.00 93.75 173 PHE A CA 1
ATOM 1346 C C . PHE A 1 173 ? -1.026 8.715 3.150 1.00 93.75 173 PHE A C 1
ATOM 1348 O O . PHE A 1 173 ? -1.464 9.616 2.421 1.00 93.75 173 PHE A O 1
ATOM 1355 N N . LEU A 1 174 ? -0.847 7.465 2.716 1.00 94.31 174 LEU A N 1
ATOM 1356 C CA . LEU A 1 174 ? -1.308 7.039 1.398 1.00 94.31 174 LEU A CA 1
ATOM 1357 C C . LEU A 1 174 ? -2.834 7.058 1.359 1.00 94.31 174 LEU A C 1
ATOM 1359 O O . LEU A 1 174 ? -3.499 6.395 2.152 1.00 94.31 174 LEU A O 1
ATOM 1363 N N . THR A 1 175 ? -3.375 7.791 0.393 1.00 94.75 175 THR A N 1
ATOM 1364 C CA . THR A 1 175 ? -4.804 7.821 0.086 1.00 94.75 175 THR A CA 1
ATOM 1365 C C . THR A 1 175 ? -5.019 7.912 -1.424 1.00 94.75 175 THR A C 1
ATOM 1367 O O . THR A 1 175 ? -4.149 8.349 -2.185 1.00 94.75 175 THR A O 1
ATOM 1370 N N . PHE A 1 176 ? -6.208 7.505 -1.849 1.00 95.12 176 PHE A N 1
ATOM 1371 C CA . PHE A 1 176 ? -6.704 7.511 -3.217 1.00 95.12 176 PHE A CA 1
ATOM 1372 C C . PHE A 1 176 ? -7.990 8.347 -3.263 1.00 95.12 176 PHE A C 1
ATOM 1374 O O . PHE A 1 176 ? -9.087 7.788 -3.258 1.00 95.12 176 PHE A O 1
ATOM 1381 N N . PRO A 1 177 ? -7.880 9.690 -3.251 1.00 93.19 177 PRO A N 1
ATOM 1382 C CA . PRO A 1 177 ? -9.042 10.579 -3.225 1.00 93.19 177 PRO A CA 1
ATOM 1383 C C . PRO A 1 177 ? -9.735 10.722 -4.592 1.00 93.19 177 PRO A C 1
ATOM 1385 O O . PRO A 1 177 ? -10.784 11.350 -4.680 1.00 93.19 177 PRO A O 1
ATOM 1388 N N . ASP A 1 178 ? -9.163 10.165 -5.663 1.00 93.25 178 ASP A N 1
ATOM 1389 C CA . ASP A 1 178 ? -9.764 10.156 -6.998 1.00 93.25 178 ASP A CA 1
ATOM 1390 C C . ASP A 1 178 ? -10.497 8.831 -7.250 1.00 93.25 178 ASP A C 1
ATOM 1392 O O . ASP A 1 178 ? -9.895 7.755 -7.167 1.00 93.25 178 ASP A O 1
ATOM 1396 N N . ARG A 1 179 ? -11.784 8.914 -7.621 1.00 94.50 179 ARG A N 1
ATOM 1397 C CA . ARG A 1 179 ? -12.633 7.763 -7.969 1.00 94.50 179 ARG A CA 1
ATOM 1398 C C . ARG A 1 179 ? -12.053 6.917 -9.098 1.00 94.50 179 ARG A C 1
ATOM 1400 O O . ARG A 1 179 ? -12.281 5.709 -9.084 1.00 94.50 179 ARG A O 1
ATOM 1407 N N . ALA A 1 180 ? -11.286 7.504 -10.020 1.00 93.00 180 ALA A N 1
ATOM 1408 C CA . ALA A 1 180 ? -10.619 6.759 -11.087 1.00 93.00 180 ALA A CA 1
ATOM 1409 C C . ALA A 1 180 ? -9.671 5.671 -10.542 1.00 93.00 180 ALA A C 1
ATOM 1411 O O . ALA A 1 180 ? -9.481 4.634 -11.178 1.00 93.00 180 ALA A O 1
ATOM 1412 N N . SER A 1 181 ? -9.141 5.858 -9.325 1.00 93.75 181 SER A N 1
ATOM 1413 C CA . SER A 1 181 ? -8.288 4.870 -8.651 1.00 93.75 181 SER A CA 1
ATOM 1414 C C . SER A 1 181 ? -9.022 3.564 -8.340 1.00 93.75 181 SER A C 1
ATOM 1416 O O . SER A 1 181 ? -8.403 2.508 -8.365 1.00 93.75 181 SER A O 1
ATOM 1418 N N . LEU A 1 182 ? -10.335 3.611 -8.080 1.00 95.75 182 LEU A N 1
ATOM 1419 C CA . LEU A 1 182 ? -11.134 2.427 -7.723 1.00 95.75 182 LEU A CA 1
ATOM 1420 C C . LEU A 1 182 ? -11.349 1.474 -8.905 1.00 95.75 182 LEU A C 1
ATOM 1422 O O . LEU A 1 182 ? -11.739 0.324 -8.717 1.00 95.75 182 LEU A O 1
ATOM 1426 N N . THR A 1 183 ? -11.147 1.970 -10.125 1.00 94.31 183 THR A N 1
ATOM 1427 C CA . THR A 1 183 ? -11.339 1.222 -11.371 1.00 94.31 183 THR A CA 1
ATOM 1428 C C . THR A 1 183 ? -10.034 0.980 -12.116 1.00 94.31 183 THR A C 1
ATOM 1430 O O . THR A 1 183 ? -10.073 0.498 -13.250 1.00 94.31 183 THR A O 1
ATOM 1433 N N . ARG A 1 184 ? -8.892 1.335 -11.511 1.00 93.44 184 ARG A N 1
ATOM 1434 C CA . ARG A 1 184 ? -7.579 1.183 -12.132 1.00 93.44 184 ARG A CA 1
ATOM 1435 C C . ARG A 1 184 ? -7.308 -0.290 -12.412 1.00 93.44 184 ARG A C 1
ATOM 1437 O O . ARG A 1 184 ? -7.473 -1.134 -11.535 1.00 93.44 184 ARG A O 1
ATOM 1444 N N . ASP A 1 185 ? -6.946 -0.579 -13.652 1.00 95.44 185 ASP A N 1
ATOM 1445 C CA . ASP A 1 185 ? -6.688 -1.938 -14.108 1.00 95.44 185 ASP A CA 1
ATOM 1446 C C . ASP A 1 185 ? -5.252 -2.392 -13.802 1.00 95.44 185 ASP A C 1
ATOM 1448 O O . ASP A 1 185 ? -4.341 -1.564 -13.762 1.00 95.44 185 ASP A O 1
ATOM 1452 N N . PHE A 1 186 ? -5.047 -3.703 -13.644 1.00 96.75 186 PHE A N 1
ATOM 1453 C CA . PHE A 1 186 ? -3.735 -4.320 -13.415 1.00 96.75 186 PHE A CA 1
ATOM 1454 C C . PHE A 1 186 ? -2.699 -3.948 -14.491 1.00 96.75 186 PHE A C 1
ATOM 1456 O O . PHE A 1 186 ? -1.546 -3.662 -14.173 1.00 96.75 186 PHE A O 1
ATOM 1463 N N . PHE A 1 187 ? -3.108 -3.867 -15.764 1.00 97.12 187 PHE A N 1
ATOM 1464 C CA . PHE A 1 187 ? -2.229 -3.464 -16.871 1.00 97.12 187 PHE A CA 1
ATOM 1465 C C . PHE A 1 187 ? -2.384 -1.986 -17.259 1.00 97.12 187 PHE A C 1
ATOM 1467 O O . PHE A 1 187 ? -2.008 -1.588 -18.362 1.00 97.12 187 PHE A O 1
ATOM 1474 N N . ALA A 1 188 ? -2.899 -1.131 -16.366 1.00 95.12 188 ALA A N 1
ATOM 1475 C CA . ALA A 1 188 ? -3.164 0.280 -16.671 1.00 95.12 188 ALA A CA 1
ATOM 1476 C C . ALA A 1 188 ? -1.936 1.053 -17.186 1.00 95.12 188 ALA A C 1
ATOM 1478 O O . ALA A 1 188 ? -2.095 2.041 -17.899 1.00 95.12 188 ALA A O 1
ATOM 1479 N N . ALA A 1 189 ? -0.720 0.619 -16.844 1.00 95.62 189 ALA A N 1
ATOM 1480 C CA . ALA A 1 189 ? 0.525 1.226 -17.307 1.00 95.62 189 ALA A CA 1
ATOM 1481 C C . ALA A 1 189 ? 0.912 0.868 -18.755 1.00 95.62 189 ALA A C 1
ATOM 1483 O O . ALA A 1 189 ? 1.955 1.312 -19.219 1.00 95.62 189 ALA A O 1
ATOM 1484 N N . GLU A 1 190 ? 0.121 0.069 -19.470 1.00 95.00 190 GLU A N 1
ATOM 1485 C CA . GLU A 1 190 ? 0.309 -0.169 -20.908 1.00 95.00 190 GLU A CA 1
ATOM 1486 C C . GLU A 1 190 ? -0.591 0.700 -21.789 1.00 95.00 190 GLU A C 1
ATOM 1488 O O . GLU A 1 190 ? -0.371 0.782 -22.997 1.00 95.00 190 GLU A O 1
ATOM 1493 N N . ASP A 1 191 ? -1.581 1.370 -21.197 1.00 94.44 191 ASP A N 1
ATOM 1494 C CA . ASP A 1 191 ? -2.441 2.314 -21.900 1.00 94.44 191 ASP A CA 1
ATOM 1495 C C . ASP A 1 191 ? -1.719 3.668 -22.057 1.00 94.44 191 ASP A C 1
ATOM 1497 O O . ASP A 1 191 ? -1.427 4.333 -21.052 1.00 94.44 191 ASP A O 1
ATOM 1501 N N . PRO A 1 192 ? -1.460 4.133 -23.296 1.00 93.19 192 PRO A N 1
ATOM 1502 C CA . PRO A 1 192 ? -0.826 5.424 -23.538 1.00 93.19 192 PRO A CA 1
ATOM 1503 C C . PRO A 1 192 ? -1.568 6.607 -22.903 1.00 93.19 192 PRO A C 1
ATOM 1505 O O . PRO A 1 192 ? -0.928 7.587 -22.523 1.00 93.19 192 PRO A O 1
ATOM 1508 N N . GLN A 1 193 ? -2.896 6.532 -22.746 1.00 93.12 193 GLN A N 1
ATOM 1509 C CA . GLN A 1 193 ? -3.680 7.607 -22.129 1.00 93.12 193 GLN A CA 1
ATOM 1510 C C . GLN A 1 193 ? -3.336 7.773 -20.646 1.00 93.12 193 GLN A C 1
ATOM 1512 O O . GLN A 1 193 ? -3.174 8.897 -20.171 1.00 93.12 193 GLN A O 1
ATOM 1517 N N . ASN A 1 194 ? -3.128 6.663 -19.932 1.00 91.44 194 ASN A N 1
ATOM 1518 C CA . ASN A 1 194 ? -2.726 6.677 -18.524 1.00 91.44 194 ASN A CA 1
ATOM 1519 C C . ASN A 1 194 ? -1.295 7.198 -18.322 1.00 91.44 194 ASN A C 1
ATOM 1521 O O . ASN A 1 194 ? -0.954 7.665 -17.234 1.00 91.44 194 ASN A O 1
ATOM 1525 N N . LEU A 1 195 ? -0.454 7.119 -19.356 1.00 93.88 195 LEU A N 1
ATOM 1526 C CA . LEU A 1 195 ? 0.949 7.535 -19.316 1.00 93.88 195 LEU A CA 1
ATOM 1527 C C . LEU A 1 195 ? 1.181 8.958 -19.841 1.00 93.88 195 LEU A C 1
ATOM 1529 O O . LEU A 1 195 ? 2.213 9.556 -19.532 1.00 93.88 195 LEU A O 1
ATOM 1533 N N . ALA A 1 196 ? 0.236 9.525 -20.597 1.00 94.31 196 ALA A N 1
ATOM 1534 C CA . ALA A 1 196 ? 0.417 10.776 -21.335 1.00 94.31 196 ALA A CA 1
ATOM 1535 C C . ALA A 1 196 ? 0.907 11.944 -20.461 1.00 94.31 196 ALA A C 1
ATOM 1537 O O . ALA A 1 196 ? 1.850 12.644 -20.832 1.00 94.31 196 ALA A O 1
ATOM 1538 N N . ALA A 1 197 ? 0.319 12.134 -19.275 1.00 92.50 197 ALA A N 1
ATOM 1539 C CA . ALA A 1 197 ? 0.713 13.206 -18.358 1.00 92.50 197 ALA A CA 1
ATOM 1540 C C . ALA A 1 197 ? 2.150 13.037 -17.833 1.00 92.50 197 ALA A C 1
ATOM 1542 O O . ALA A 1 197 ? 2.888 14.017 -17.705 1.00 92.50 197 ALA A O 1
ATOM 1543 N N . VAL A 1 198 ? 2.560 11.794 -17.561 1.00 92.00 198 VAL A N 1
ATOM 1544 C CA . VAL A 1 198 ? 3.911 11.476 -17.085 1.00 92.00 198 VAL A CA 1
ATOM 1545 C C . VAL A 1 198 ? 4.931 11.701 -18.189 1.00 92.00 198 VAL A C 1
ATOM 1547 O O . VAL A 1 198 ? 5.932 12.378 -17.962 1.00 92.00 198 VAL A O 1
ATOM 1550 N N . VAL A 1 199 ? 4.653 11.187 -19.389 1.00 95.50 199 VAL A N 1
ATOM 1551 C CA . VAL A 1 199 ? 5.515 11.361 -20.564 1.00 95.50 199 VAL A CA 1
ATOM 1552 C C . VAL A 1 199 ? 5.683 12.845 -20.875 1.00 95.50 199 VAL A C 1
ATOM 1554 O O . VAL A 1 199 ? 6.809 13.316 -21.043 1.00 95.50 199 VAL A O 1
ATOM 1557 N N . HIS A 1 200 ? 4.588 13.610 -20.876 1.00 96.12 200 HIS A N 1
ATOM 1558 C CA . HIS A 1 200 ? 4.643 15.051 -21.096 1.00 96.12 200 HIS A CA 1
ATOM 1559 C C . HIS A 1 200 ? 5.507 15.755 -20.042 1.00 96.12 200 HIS A C 1
ATOM 1561 O O . HIS A 1 200 ? 6.370 16.555 -20.394 1.00 96.12 200 HIS A O 1
ATOM 1567 N N . TRP A 1 201 ? 5.339 15.438 -18.755 1.00 94.88 201 TRP A N 1
ATOM 1568 C CA . TRP A 1 201 ? 6.153 16.039 -17.696 1.00 94.88 201 TRP A CA 1
ATOM 1569 C C . TRP A 1 201 ? 7.641 15.671 -17.802 1.00 94.88 201 TRP A C 1
ATOM 1571 O O . TRP A 1 201 ? 8.497 16.542 -17.665 1.00 94.88 201 TRP A O 1
ATOM 1581 N N . ALA A 1 202 ? 7.965 14.404 -18.068 1.00 94.69 202 ALA A N 1
ATOM 1582 C CA . ALA A 1 202 ? 9.347 13.931 -18.148 1.00 94.69 202 ALA A CA 1
ATOM 1583 C C . ALA A 1 202 ? 10.117 14.582 -19.315 1.00 94.69 202 ALA A C 1
ATOM 1585 O O . ALA A 1 202 ? 11.306 14.902 -19.189 1.00 94.69 202 ALA A O 1
ATOM 1586 N N . THR A 1 203 ? 9.416 14.830 -20.424 1.00 95.06 203 THR A N 1
ATOM 1587 C CA . THR A 1 203 ? 9.967 15.411 -21.659 1.00 95.06 203 THR A CA 1
ATOM 1588 C C . THR A 1 203 ? 9.902 16.937 -21.719 1.00 95.06 203 THR A C 1
ATOM 1590 O O . THR A 1 203 ? 10.563 17.533 -22.566 1.00 95.06 203 THR A O 1
ATOM 1593 N N . THR A 1 204 ? 9.174 17.590 -20.807 1.00 96.38 204 THR A N 1
ATOM 1594 C CA . THR A 1 204 ? 9.029 19.054 -20.773 1.00 96.38 204 THR A CA 1
ATOM 1595 C C . THR A 1 204 ? 9.866 19.645 -19.638 1.00 96.38 204 THR A C 1
ATOM 1597 O O . THR A 1 204 ? 9.511 19.479 -18.469 1.00 96.38 204 THR A O 1
ATOM 1600 N N . PRO A 1 205 ? 10.970 20.359 -19.934 1.00 95.62 205 PRO A N 1
ATOM 1601 C CA . PRO A 1 205 ? 11.733 21.066 -18.911 1.00 95.62 205 PRO A CA 1
ATOM 1602 C C . PRO A 1 205 ? 10.875 22.059 -18.126 1.00 95.62 205 PRO A C 1
ATOM 1604 O O . PRO A 1 205 ? 9.965 22.686 -18.673 1.00 95.62 205 PRO A O 1
ATOM 1607 N N . ALA A 1 206 ? 11.194 22.248 -16.844 1.00 94.69 206 ALA A N 1
ATOM 1608 C CA . ALA A 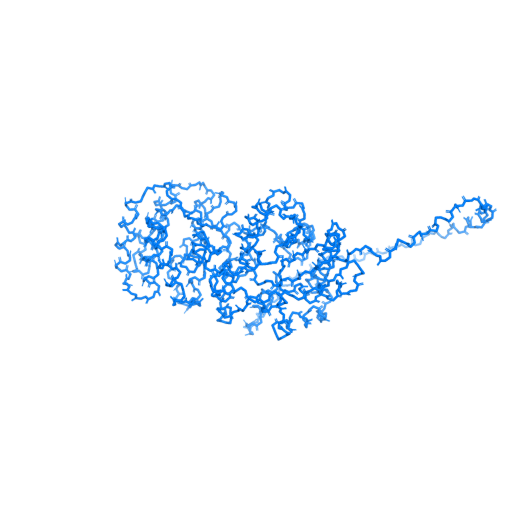1 206 ? 10.568 23.307 -16.065 1.00 94.69 206 ALA A CA 1
ATOM 1609 C C . ALA A 1 206 ? 10.859 24.692 -16.691 1.00 94.69 206 ALA A C 1
ATOM 1611 O O . ALA A 1 206 ? 11.945 24.900 -17.237 1.00 94.69 206 ALA A O 1
ATOM 1612 N N . PRO A 1 207 ? 9.949 25.680 -16.550 1.00 94.38 207 PRO A N 1
ATOM 1613 C CA . PRO A 1 207 ? 10.150 27.029 -17.095 1.00 94.38 207 PRO A CA 1
ATOM 1614 C C . PRO A 1 207 ? 11.424 27.731 -16.604 1.00 94.38 207 PRO A C 1
ATOM 1616 O O . PRO A 1 207 ? 11.904 28.665 -17.241 1.00 94.38 207 PRO A O 1
ATOM 1619 N N . ARG A 1 208 ? 11.966 27.300 -15.459 1.00 95.38 208 ARG A N 1
ATOM 1620 C CA . ARG A 1 208 ? 13.248 27.754 -14.923 1.00 95.38 208 ARG A CA 1
ATOM 1621 C C . ARG A 1 208 ? 14.111 26.562 -14.532 1.00 95.38 208 ARG A C 1
ATOM 1623 O O . ARG A 1 208 ? 13.615 25.605 -13.939 1.00 95.38 208 ARG A O 1
ATOM 1630 N N . ALA A 1 209 ? 15.410 26.662 -14.802 1.00 91.50 209 ALA A N 1
ATOM 1631 C CA . ALA A 1 209 ? 16.364 25.585 -14.550 1.00 91.50 209 ALA A CA 1
ATOM 1632 C C . ALA A 1 209 ? 16.485 25.209 -13.063 1.00 91.50 209 ALA A C 1
ATOM 1634 O O . ALA A 1 209 ? 16.638 24.034 -12.744 1.00 91.50 209 ALA A O 1
ATOM 1635 N N . ASP A 1 210 ? 16.361 26.179 -12.155 1.00 88.88 210 ASP A N 1
ATOM 1636 C CA . ASP A 1 210 ? 16.415 25.954 -10.706 1.00 88.88 210 ASP A CA 1
ATOM 1637 C C . ASP A 1 210 ? 15.176 25.231 -10.151 1.00 88.88 210 ASP A C 1
ATOM 1639 O O . ASP A 1 210 ? 15.207 24.724 -9.036 1.00 88.88 210 ASP A O 1
ATOM 1643 N N . LEU A 1 211 ? 14.104 25.122 -10.944 1.00 90.25 211 LEU A N 1
ATOM 1644 C CA . LEU A 1 211 ? 12.901 24.348 -10.618 1.00 90.25 211 LEU A CA 1
ATOM 1645 C C . LEU A 1 211 ? 12.869 22.974 -11.309 1.00 90.25 211 LEU A C 1
ATOM 1647 O O . LEU A 1 211 ? 11.940 22.196 -11.095 1.00 90.25 211 LEU A O 1
ATOM 1651 N N . ASP A 1 212 ? 13.862 22.667 -12.148 1.00 94.00 212 ASP A N 1
ATOM 1652 C CA . ASP A 1 212 ? 13.891 21.472 -13.003 1.00 94.00 212 ASP A CA 1
ATOM 1653 C C . ASP A 1 212 ? 14.535 20.252 -12.320 1.00 94.00 212 ASP A C 1
ATOM 1655 O O . ASP A 1 212 ? 14.562 19.152 -12.877 1.00 94.00 212 ASP A O 1
ATOM 1659 N N . LEU A 1 213 ? 15.058 20.426 -11.102 1.00 91.50 213 LEU A N 1
ATOM 1660 C CA . LEU A 1 213 ? 15.737 19.371 -10.354 1.00 91.50 213 LEU A CA 1
ATOM 1661 C C . LEU A 1 213 ? 14.899 18.083 -10.195 1.00 91.50 213 LEU A C 1
ATOM 1663 O O . LEU A 1 213 ? 15.452 17.013 -10.459 1.00 91.50 213 LEU A O 1
ATOM 1667 N N . PRO A 1 214 ? 13.591 18.120 -9.850 1.00 90.06 214 PRO A N 1
ATOM 1668 C CA . PRO A 1 214 ? 12.795 16.900 -9.703 1.00 90.06 214 PRO A CA 1
ATOM 1669 C C . PRO A 1 214 ? 12.742 16.057 -10.982 1.00 90.06 214 PRO A C 1
ATOM 1671 O O . PRO A 1 214 ? 12.840 14.833 -10.914 1.00 90.06 214 PRO A O 1
ATOM 1674 N N . ARG A 1 215 ? 12.624 16.706 -12.148 1.00 94.25 215 ARG A N 1
ATOM 1675 C CA . ARG A 1 215 ? 12.593 16.033 -13.453 1.00 94.25 215 ARG A CA 1
ATOM 1676 C C . ARG A 1 215 ? 13.961 15.444 -13.798 1.00 94.25 215 ARG A C 1
ATOM 1678 O O . ARG A 1 215 ? 14.042 14.302 -14.237 1.00 94.25 215 ARG A O 1
ATOM 1685 N N . ARG A 1 216 ? 15.046 16.184 -13.545 1.00 94.81 216 ARG A N 1
ATOM 1686 C CA . ARG A 1 216 ? 16.427 15.721 -13.786 1.00 94.81 216 ARG A CA 1
ATOM 1687 C C . ARG A 1 216 ? 16.788 14.508 -12.939 1.00 94.81 216 ARG A C 1
ATOM 1689 O O . ARG A 1 216 ? 17.309 13.533 -13.471 1.00 94.81 216 ARG A O 1
ATOM 1696 N N . LEU A 1 217 ? 16.482 14.553 -11.643 1.00 92.94 217 LEU A N 1
ATOM 1697 C CA . LEU A 1 217 ? 16.724 13.427 -10.742 1.00 92.94 217 LEU A CA 1
ATOM 1698 C C . LEU A 1 217 ? 15.847 12.227 -11.091 1.00 92.94 217 LEU A C 1
ATOM 1700 O O . LEU A 1 217 ? 16.327 11.103 -11.021 1.00 92.94 217 LEU A O 1
ATOM 1704 N N . TYR A 1 218 ? 14.601 12.447 -11.518 1.00 93.56 218 TYR A N 1
ATOM 1705 C CA . TYR A 1 218 ? 13.743 11.378 -12.025 1.00 93.56 218 TYR A CA 1
ATOM 1706 C C . TYR A 1 218 ? 14.343 10.676 -13.255 1.00 93.56 218 TYR A C 1
ATOM 1708 O O . TYR A 1 218 ? 14.420 9.448 -13.268 1.00 93.56 218 TYR A O 1
ATOM 1716 N N . LEU A 1 219 ? 14.807 11.426 -14.260 1.00 95.88 219 LEU A N 1
ATOM 1717 C CA . LEU A 1 219 ? 15.425 10.840 -15.457 1.00 95.88 219 LEU A CA 1
ATOM 1718 C C . LEU A 1 219 ? 16.710 10.087 -15.102 1.00 95.88 219 LEU A C 1
ATOM 1720 O O . LEU A 1 219 ? 16.924 8.964 -15.547 1.00 95.88 219 LEU A O 1
ATOM 1724 N N . TYR A 1 220 ? 17.543 10.663 -14.232 1.00 96.94 220 TYR A N 1
ATOM 1725 C CA . TYR A 1 220 ? 18.762 10.002 -13.776 1.00 96.94 220 TYR A CA 1
ATOM 1726 C C . TYR A 1 220 ? 18.475 8.723 -12.971 1.00 96.94 220 TYR A C 1
ATOM 1728 O O . TYR A 1 220 ? 19.108 7.692 -13.199 1.00 96.94 220 TYR A O 1
ATOM 1736 N N . ARG A 1 221 ? 17.475 8.754 -12.081 1.00 96.38 221 ARG A N 1
ATOM 1737 C CA . ARG A 1 221 ? 16.985 7.583 -11.338 1.00 96.38 221 ARG A CA 1
ATOM 1738 C C . ARG A 1 221 ? 16.532 6.480 -12.291 1.00 96.38 221 ARG A C 1
ATOM 1740 O O . ARG A 1 221 ? 16.967 5.343 -12.138 1.00 96.38 221 ARG A O 1
ATOM 1747 N N . THR A 1 222 ? 15.716 6.821 -13.286 1.00 97.88 222 THR A N 1
ATOM 1748 C CA . THR A 1 222 ? 15.173 5.855 -14.256 1.00 97.88 222 THR A CA 1
ATOM 1749 C C . THR A 1 222 ? 16.270 5.264 -15.141 1.00 97.88 222 THR A C 1
ATOM 1751 O O . THR A 1 222 ? 16.321 4.052 -15.346 1.00 97.88 222 THR A O 1
ATOM 1754 N N . PHE A 1 223 ? 17.245 6.080 -15.550 1.00 98.06 223 PHE A N 1
ATOM 1755 C CA . PHE A 1 223 ? 18.444 5.595 -16.228 1.00 98.06 223 PHE A CA 1
ATOM 1756 C C . PHE A 1 223 ? 19.209 4.567 -15.378 1.00 98.06 223 PHE A C 1
ATOM 1758 O O . PHE A 1 223 ? 19.543 3.486 -15.864 1.00 98.06 223 PHE A O 1
ATOM 1765 N N . LEU A 1 224 ? 19.464 4.854 -14.097 1.00 98.44 224 LEU A N 1
ATOM 1766 C CA . LEU A 1 224 ? 20.160 3.917 -13.206 1.00 98.44 224 LEU A CA 1
ATOM 1767 C C . LEU A 1 224 ? 19.352 2.637 -12.947 1.00 98.44 224 LEU A C 1
ATOM 1769 O O . LEU A 1 224 ? 19.944 1.554 -12.905 1.00 98.44 224 LEU A O 1
ATOM 1773 N N . GLN A 1 225 ? 18.024 2.736 -12.841 1.00 98.62 225 GLN A N 1
ATOM 1774 C CA . GLN A 1 225 ? 17.129 1.577 -12.805 1.00 98.62 225 GLN A CA 1
ATOM 1775 C C . GLN A 1 225 ? 17.315 0.706 -14.056 1.00 98.62 225 GLN A C 1
ATOM 1777 O O . GLN A 1 225 ? 17.596 -0.486 -13.922 1.00 98.62 225 GLN A O 1
ATOM 1782 N N . ALA A 1 226 ? 17.283 1.290 -15.260 1.00 98.69 226 ALA A N 1
ATOM 1783 C CA . ALA A 1 226 ? 17.511 0.564 -16.512 1.00 98.69 226 ALA A CA 1
ATOM 1784 C C . ALA A 1 226 ? 18.883 -0.132 -16.547 1.00 98.69 226 ALA A C 1
ATOM 1786 O O . ALA A 1 226 ? 18.990 -1.294 -16.947 1.00 98.69 226 ALA A O 1
ATOM 1787 N N . ARG A 1 227 ? 19.947 0.531 -16.067 1.00 98.50 227 ARG A N 1
ATOM 1788 C CA . ARG A 1 227 ? 21.288 -0.079 -15.982 1.00 98.50 227 ARG A CA 1
ATOM 1789 C C . ARG A 1 227 ? 21.320 -1.303 -15.066 1.00 98.50 227 ARG A C 1
ATOM 1791 O O . ARG A 1 227 ? 22.003 -2.274 -15.394 1.00 98.50 227 ARG A O 1
ATOM 1798 N N . ARG A 1 228 ? 20.593 -1.284 -13.945 1.00 98.56 228 ARG A N 1
ATOM 1799 C CA . ARG A 1 228 ? 20.506 -2.440 -13.038 1.00 98.56 228 ARG A CA 1
ATOM 1800 C C . ARG A 1 228 ? 19.610 -3.548 -13.586 1.00 98.56 228 ARG A C 1
ATOM 1802 O O . ARG A 1 228 ? 19.979 -4.711 -13.458 1.00 98.56 228 ARG A O 1
ATOM 1809 N N . ILE A 1 229 ? 18.512 -3.207 -14.264 1.00 98.75 229 ILE A N 1
ATOM 1810 C CA . ILE A 1 229 ? 17.676 -4.185 -14.981 1.00 98.75 229 ILE A CA 1
ATOM 1811 C C . ILE A 1 229 ? 18.506 -4.912 -16.044 1.00 98.75 229 ILE A C 1
ATOM 1813 O O . ILE A 1 229 ? 18.479 -6.136 -16.106 1.00 98.75 229 ILE A O 1
ATOM 1817 N N . ARG A 1 230 ? 19.320 -4.189 -16.824 1.00 98.50 230 ARG A N 1
ATOM 1818 C CA . ARG A 1 230 ? 20.264 -4.801 -17.769 1.00 98.50 230 ARG A CA 1
ATOM 1819 C C . ARG A 1 230 ? 21.222 -5.774 -17.083 1.00 98.50 230 ARG A C 1
ATOM 1821 O O . ARG A 1 230 ? 21.478 -6.850 -17.613 1.00 98.50 230 ARG A O 1
ATOM 1828 N N . ALA A 1 231 ? 21.774 -5.405 -15.928 1.00 98.38 231 ALA A N 1
ATOM 1829 C CA . ALA A 1 231 ? 22.674 -6.289 -15.191 1.00 98.38 231 ALA A CA 1
ATOM 1830 C C . ALA A 1 231 ? 21.959 -7.577 -14.743 1.00 98.38 231 ALA A C 1
ATOM 1832 O O . ALA A 1 231 ? 22.523 -8.659 -14.889 1.00 98.38 231 ALA A O 1
ATOM 1833 N N . ALA A 1 232 ? 20.708 -7.470 -14.279 1.00 98.31 232 ALA A N 1
ATOM 1834 C CA . ALA A 1 232 ? 19.870 -8.626 -13.970 1.00 98.31 232 ALA A CA 1
ATOM 1835 C C . ALA A 1 232 ? 19.608 -9.480 -15.224 1.00 98.31 232 ALA A C 1
ATOM 1837 O O . ALA A 1 232 ? 19.855 -10.678 -15.210 1.00 98.31 232 ALA A O 1
ATOM 1838 N N . ALA A 1 233 ? 19.214 -8.877 -16.347 1.00 98.31 233 ALA A N 1
ATOM 1839 C CA . ALA A 1 233 ? 19.012 -9.594 -17.607 1.00 98.31 233 ALA A CA 1
ATOM 1840 C C . ALA A 1 233 ? 20.258 -10.389 -18.049 1.00 98.31 233 ALA A C 1
ATOM 1842 O O . ALA A 1 233 ? 20.153 -11.560 -18.398 1.00 98.31 233 ALA A O 1
ATOM 1843 N N . ILE A 1 234 ? 21.451 -9.789 -17.965 1.00 97.75 234 ILE A N 1
ATOM 1844 C CA . ILE A 1 234 ? 22.720 -10.461 -18.299 1.00 97.75 234 ILE A CA 1
ATOM 1845 C C . ILE A 1 234 ? 23.008 -11.644 -17.359 1.00 97.75 234 ILE A C 1
ATOM 1847 O O . ILE A 1 234 ? 23.570 -12.645 -17.799 1.00 97.75 234 ILE A O 1
ATOM 1851 N N . ALA A 1 235 ? 22.627 -11.548 -16.083 1.00 97.56 235 ALA A N 1
ATOM 1852 C CA . ALA A 1 235 ? 22.789 -12.630 -15.111 1.00 97.56 235 ALA A CA 1
ATOM 1853 C C . ALA A 1 235 ? 21.791 -13.789 -15.311 1.00 97.56 235 ALA A C 1
ATOM 1855 O O . ALA A 1 235 ? 22.017 -14.878 -14.789 1.00 97.56 235 ALA A O 1
ATOM 1856 N N . HIS A 1 236 ? 20.726 -13.573 -16.091 1.00 97.50 236 HIS A N 1
ATOM 1857 C CA . HIS A 1 236 ? 19.621 -14.511 -16.293 1.00 97.50 236 HIS A CA 1
ATOM 1858 C C . HIS A 1 236 ? 19.356 -14.788 -17.797 1.00 97.50 236 HIS A C 1
ATOM 1860 O O . HIS A 1 236 ? 18.237 -14.591 -18.283 1.00 97.50 236 HIS A O 1
ATOM 1866 N N . PRO A 1 237 ? 20.362 -15.248 -18.574 1.00 96.94 237 PRO A N 1
ATOM 1867 C CA . PRO A 1 237 ? 20.234 -15.426 -20.021 1.00 96.94 237 PRO A CA 1
ATOM 1868 C C . PRO A 1 237 ? 19.200 -16.507 -20.374 1.00 96.94 237 PRO A C 1
ATOM 1870 O O . PRO A 1 237 ? 19.193 -17.597 -19.801 1.00 96.94 237 PRO A O 1
ATOM 1873 N N . GLY A 1 238 ? 18.309 -16.209 -21.325 1.00 97.06 238 GLY A N 1
ATOM 1874 C CA . GLY A 1 238 ? 17.209 -17.095 -21.732 1.00 97.06 238 GLY A CA 1
ATOM 1875 C C . GLY A 1 238 ? 16.113 -17.303 -20.680 1.00 97.06 238 GLY A C 1
ATOM 1876 O O . GLY A 1 238 ? 15.240 -18.150 -20.871 1.00 97.06 238 GLY A O 1
ATOM 1877 N N . LYS A 1 239 ? 16.155 -16.573 -19.560 1.00 98.00 239 LYS A N 1
ATOM 1878 C CA . LYS A 1 239 ? 15.175 -16.650 -18.469 1.00 98.00 239 LYS A CA 1
ATOM 1879 C C . LYS A 1 239 ? 14.298 -15.403 -18.426 1.00 98.00 239 LYS A C 1
ATOM 1881 O O . LYS A 1 239 ? 14.565 -14.412 -19.105 1.00 98.00 239 LYS A O 1
ATOM 1886 N N . THR A 1 240 ? 13.235 -15.468 -17.628 1.00 98.62 240 THR A N 1
ATOM 1887 C CA . THR A 1 240 ? 12.313 -14.348 -17.427 1.00 98.62 240 THR A CA 1
ATOM 1888 C C . THR A 1 240 ? 12.748 -13.501 -16.237 1.00 98.62 240 THR A C 1
ATOM 1890 O O . THR A 1 240 ? 12.861 -14.009 -15.121 1.00 98.62 240 THR A O 1
ATOM 1893 N N . VAL A 1 241 ? 12.927 -12.204 -16.473 1.00 98.81 241 VAL A N 1
ATOM 1894 C CA . VAL A 1 241 ? 13.133 -11.179 -15.448 1.00 98.81 241 VAL A CA 1
ATOM 1895 C C . VAL A 1 241 ? 11.884 -10.304 -15.398 1.00 98.81 241 VAL A C 1
ATOM 1897 O O . VAL A 1 241 ? 11.569 -9.597 -16.356 1.00 98.81 241 VAL A O 1
ATOM 1900 N N . LEU A 1 242 ? 11.161 -10.343 -14.282 1.00 98.88 242 LEU A N 1
ATOM 1901 C CA . LEU A 1 242 ? 10.010 -9.472 -14.055 1.00 98.88 242 LEU A CA 1
ATOM 1902 C C . LEU A 1 242 ? 10.461 -8.215 -13.316 1.00 98.88 242 LEU A C 1
ATOM 1904 O O . LEU A 1 242 ? 11.026 -8.301 -12.236 1.00 98.88 242 LEU A O 1
ATOM 1908 N N . VAL A 1 243 ? 10.169 -7.043 -13.855 1.00 98.88 243 VAL A N 1
ATOM 1909 C CA . VAL A 1 243 ? 10.410 -5.752 -13.213 1.00 98.88 243 VAL A CA 1
ATOM 1910 C C . VAL A 1 243 ? 9.084 -5.215 -12.699 1.00 98.88 243 VAL A C 1
ATOM 1912 O O . VAL A 1 243 ? 8.175 -4.988 -13.492 1.00 98.88 243 VAL A O 1
ATOM 1915 N N . VAL A 1 244 ? 8.980 -4.988 -11.390 1.00 98.62 244 VAL A N 1
ATOM 1916 C CA . VAL A 1 244 ? 7.829 -4.324 -10.767 1.00 98.62 244 VAL A CA 1
ATOM 1917 C C . VAL A 1 244 ? 8.272 -2.968 -10.239 1.00 98.62 244 VAL A C 1
ATOM 1919 O O . VAL A 1 244 ? 9.111 -2.869 -9.340 1.00 98.62 244 VAL A O 1
ATOM 1922 N N . VAL A 1 245 ? 7.730 -1.914 -10.839 1.00 98.12 245 VAL A N 1
ATOM 1923 C CA . VAL A 1 245 ? 8.184 -0.533 -10.643 1.00 98.12 245 VAL A CA 1
ATOM 1924 C C . VAL A 1 245 ? 7.005 0.422 -10.752 1.00 98.12 245 VAL A C 1
ATOM 1926 O O . VAL A 1 245 ? 6.048 0.147 -11.475 1.00 98.12 245 VAL A O 1
ATOM 1929 N N . GLY A 1 246 ? 7.061 1.559 -10.064 1.00 97.12 246 GLY A N 1
ATOM 1930 C CA . GLY A 1 246 ? 6.088 2.629 -10.201 1.00 97.12 246 GLY A CA 1
ATOM 1931 C C . GLY A 1 246 ? 5.867 2.981 -11.672 1.00 97.12 246 GLY A C 1
ATOM 1932 O O . GLY A 1 246 ? 6.819 3.243 -12.410 1.00 97.12 246 GLY A O 1
ATOM 1933 N N . TYR A 1 247 ? 4.604 3.008 -12.106 1.00 95.94 247 TYR A N 1
ATOM 1934 C CA . TYR A 1 247 ? 4.213 3.105 -13.518 1.00 95.94 247 TYR A CA 1
ATOM 1935 C C . TYR A 1 247 ? 4.811 4.315 -14.230 1.00 95.94 247 TYR A C 1
ATOM 1937 O O . TYR A 1 247 ? 4.982 4.297 -15.445 1.00 95.94 247 TYR A O 1
ATOM 1945 N N . PHE A 1 248 ? 5.146 5.352 -13.463 1.00 93.50 248 PHE A N 1
ATOM 1946 C CA . PHE A 1 248 ? 5.796 6.550 -13.955 1.00 93.50 248 PHE A CA 1
ATOM 1947 C C . PHE A 1 248 ? 7.090 6.233 -14.708 1.00 93.50 248 PHE A C 1
ATOM 1949 O O . PHE A 1 248 ? 7.317 6.819 -15.755 1.00 93.50 248 PHE A O 1
ATOM 1956 N N . HIS A 1 249 ? 7.890 5.283 -14.214 1.00 97.56 249 HIS A N 1
ATOM 1957 C CA . HIS A 1 249 ? 9.184 4.907 -14.787 1.00 97.56 249 HIS A CA 1
ATOM 1958 C C . HIS A 1 249 ? 9.063 4.098 -16.083 1.00 97.56 249 HIS A C 1
ATOM 1960 O O . HIS A 1 249 ? 9.995 4.073 -16.884 1.00 97.56 249 HIS A O 1
ATOM 1966 N N . LYS A 1 250 ? 7.918 3.441 -16.305 1.00 96.88 250 LYS A N 1
ATOM 1967 C CA . LYS A 1 250 ? 7.752 2.459 -17.380 1.00 96.88 250 LYS A CA 1
ATOM 1968 C C . LYS A 1 250 ? 8.070 2.999 -18.784 1.00 96.88 250 LYS A C 1
ATOM 1970 O O . LYS A 1 250 ? 8.809 2.307 -19.473 1.00 96.88 250 LYS A O 1
ATOM 1975 N N . PRO A 1 251 ? 7.596 4.184 -19.222 1.00 96.31 251 PRO A N 1
ATOM 1976 C CA . PRO A 1 251 ? 7.854 4.649 -20.587 1.00 96.31 251 PRO A CA 1
ATOM 1977 C C . PRO A 1 251 ? 9.346 4.792 -20.908 1.00 96.31 251 PRO A C 1
ATOM 1979 O O . PRO A 1 251 ? 9.790 4.363 -21.965 1.00 96.31 251 PRO A O 1
ATOM 1982 N N . ASP A 1 252 ? 10.116 5.363 -19.980 1.00 96.50 252 ASP A N 1
ATOM 1983 C CA . ASP A 1 252 ? 11.552 5.613 -20.157 1.00 96.50 252 ASP A CA 1
ATOM 1984 C C . ASP A 1 252 ? 12.366 4.315 -19.994 1.00 96.50 252 ASP A C 1
ATOM 1986 O O . ASP A 1 252 ? 13.327 4.081 -20.722 1.00 96.50 252 ASP A O 1
ATOM 1990 N N . LEU A 1 253 ? 11.940 3.406 -19.105 1.00 98.31 253 LEU A N 1
ATOM 1991 C CA . LEU A 1 253 ? 12.516 2.060 -19.021 1.00 98.31 253 LEU A CA 1
ATOM 1992 C C . LEU A 1 253 ? 12.290 1.257 -20.306 1.00 98.31 253 LEU A C 1
ATOM 1994 O O . LEU A 1 253 ? 13.235 0.651 -20.804 1.00 98.31 253 LEU A O 1
ATOM 1998 N N . ASP A 1 254 ? 11.065 1.245 -20.837 1.00 97.56 254 ASP A N 1
ATOM 1999 C CA . ASP A 1 254 ? 10.739 0.528 -22.071 1.00 97.56 254 ASP A CA 1
ATOM 2000 C C . ASP A 1 254 ? 11.573 1.074 -23.245 1.00 97.56 254 ASP A C 1
ATOM 2002 O O . ASP A 1 254 ? 12.152 0.284 -23.991 1.00 97.56 254 ASP A O 1
ATOM 2006 N N . ASP A 1 255 ? 11.710 2.402 -23.364 1.00 96.88 255 ASP A N 1
ATOM 2007 C CA . ASP A 1 255 ? 12.533 3.056 -24.392 1.00 96.88 255 ASP A CA 1
ATOM 2008 C C . ASP A 1 255 ? 14.012 2.645 -24.286 1.00 96.88 255 ASP A C 1
ATOM 2010 O O . ASP A 1 255 ? 14.566 2.054 -25.218 1.00 96.88 255 ASP A O 1
ATOM 2014 N N . ILE A 1 256 ? 14.634 2.834 -23.114 1.00 97.69 256 ILE A N 1
ATOM 2015 C CA . ILE A 1 256 ? 16.055 2.519 -22.888 1.00 97.69 256 ILE A CA 1
ATOM 2016 C C . ILE A 1 256 ? 16.346 1.027 -23.107 1.00 97.69 256 ILE A C 1
ATOM 2018 O O . ILE A 1 256 ? 17.355 0.673 -23.724 1.00 97.69 256 ILE A O 1
ATOM 2022 N N . LEU A 1 257 ? 15.499 0.138 -22.577 1.00 98.44 257 LEU A N 1
ATOM 2023 C CA . LEU A 1 257 ? 15.732 -1.309 -22.615 1.00 98.44 257 LEU A CA 1
ATOM 2024 C C . LEU A 1 257 ? 15.446 -1.915 -23.995 1.00 98.44 257 LEU A C 1
ATOM 2026 O O . LEU A 1 257 ? 16.048 -2.936 -24.327 1.00 98.44 257 LEU A O 1
ATOM 2030 N N . SER A 1 258 ? 14.594 -1.290 -24.819 1.00 97.44 258 SER A N 1
ATOM 2031 C CA . SER A 1 258 ? 14.294 -1.759 -26.184 1.00 97.44 258 SER A CA 1
ATOM 2032 C C . SER A 1 258 ? 15.526 -1.813 -27.098 1.00 97.44 258 SER A C 1
ATOM 2034 O O . SER A 1 258 ? 15.561 -2.580 -28.062 1.00 97.44 258 SER A O 1
ATOM 2036 N N . HIS A 1 259 ? 16.555 -1.028 -26.775 1.00 95.81 259 HIS A N 1
ATOM 2037 C CA . HIS A 1 259 ? 17.808 -0.950 -27.518 1.00 95.81 259 HIS A CA 1
ATOM 2038 C C . HIS A 1 259 ? 18.899 -1.899 -26.996 1.00 95.81 259 HIS A C 1
ATOM 2040 O O . HIS A 1 259 ? 19.996 -1.925 -27.560 1.00 95.81 259 HIS A O 1
ATOM 2046 N N . ASP A 1 260 ? 18.652 -2.668 -25.928 1.00 96.44 260 ASP A N 1
ATOM 2047 C CA . ASP A 1 260 ? 19.673 -3.544 -25.351 1.00 96.44 260 ASP A CA 1
ATOM 2048 C C . ASP A 1 260 ? 19.707 -4.926 -26.040 1.00 96.44 260 ASP A C 1
ATOM 2050 O O . ASP A 1 260 ? 18.713 -5.657 -26.026 1.00 96.44 260 ASP A O 1
ATOM 2054 N N . PRO A 1 261 ? 20.852 -5.344 -26.618 1.00 95.25 261 PRO A N 1
ATOM 2055 C CA . PRO A 1 261 ? 20.941 -6.604 -27.353 1.00 95.25 261 PRO A CA 1
ATOM 2056 C C . PRO A 1 261 ? 20.791 -7.848 -26.465 1.00 95.25 261 PRO A C 1
ATOM 2058 O O . PRO A 1 261 ? 20.521 -8.923 -26.994 1.00 95.25 261 PRO A O 1
ATOM 2061 N N . ALA A 1 262 ? 20.949 -7.732 -25.140 1.00 95.31 262 ALA A N 1
ATOM 2062 C CA . ALA A 1 262 ? 20.793 -8.853 -24.209 1.00 95.31 262 ALA A CA 1
ATOM 2063 C C . ALA A 1 262 ? 19.334 -9.085 -23.766 1.00 95.31 262 ALA A C 1
ATOM 2065 O O . ALA A 1 262 ? 19.054 -10.073 -23.085 1.00 95.31 262 ALA A O 1
ATOM 2066 N N . ILE A 1 263 ? 18.409 -8.191 -24.128 1.00 98.19 263 ILE A N 1
ATOM 2067 C CA . ILE A 1 263 ? 17.039 -8.165 -23.603 1.00 98.19 263 ILE A CA 1
ATOM 2068 C C . ILE A 1 263 ? 16.041 -8.385 -24.725 1.00 98.19 263 ILE A C 1
ATOM 2070 O O . ILE A 1 263 ? 16.059 -7.660 -25.709 1.00 98.19 263 ILE A O 1
ATOM 2074 N N . GLU A 1 264 ? 15.140 -9.344 -24.569 1.00 98.06 264 GLU A N 1
ATOM 2075 C CA . GLU A 1 264 ? 13.861 -9.393 -25.273 1.00 98.06 264 GLU A CA 1
ATOM 2076 C C . GLU A 1 264 ? 12.813 -8.712 -24.382 1.00 98.06 264 GLU A C 1
ATOM 2078 O O . GLU A 1 264 ? 12.447 -9.246 -23.336 1.00 98.06 264 GLU A O 1
ATOM 2083 N N . LEU A 1 265 ? 12.359 -7.515 -24.760 1.00 98.19 265 LEU A N 1
ATOM 2084 C CA . LEU A 1 265 ? 11.339 -6.796 -23.997 1.00 98.19 265 LEU A CA 1
ATOM 2085 C C . LEU A 1 265 ? 9.951 -7.350 -24.339 1.00 98.19 265 LEU A C 1
ATOM 2087 O O . LEU A 1 265 ? 9.532 -7.331 -25.496 1.00 98.19 265 LEU A O 1
ATOM 2091 N N . VAL A 1 266 ? 9.235 -7.821 -23.322 1.00 97.75 266 VAL A N 1
ATOM 2092 C CA . VAL A 1 266 ? 7.911 -8.434 -23.444 1.00 97.75 266 VAL A CA 1
ATOM 2093 C C . VAL A 1 266 ? 6.902 -7.583 -22.675 1.00 97.75 266 VAL A C 1
ATOM 2095 O O . VAL A 1 266 ? 7.136 -7.202 -21.527 1.00 97.75 266 VAL A O 1
ATOM 2098 N N . LYS A 1 267 ? 5.761 -7.274 -23.303 1.00 97.00 267 LYS A N 1
ATOM 2099 C CA . LYS A 1 267 ? 4.649 -6.592 -22.623 1.00 97.00 267 LYS A CA 1
ATOM 2100 C C . LYS A 1 267 ? 4.108 -7.463 -21.490 1.00 97.00 267 LYS A C 1
ATOM 2102 O O . LYS A 1 267 ? 4.014 -8.678 -21.645 1.00 97.00 267 LYS A O 1
ATOM 2107 N N . ALA A 1 268 ? 3.709 -6.856 -20.378 1.00 96.88 268 ALA A N 1
ATOM 2108 C CA . ALA A 1 268 ? 3.105 -7.585 -19.269 1.00 96.88 268 ALA A CA 1
ATOM 2109 C C . ALA A 1 268 ? 1.772 -8.231 -19.688 1.00 96.88 268 ALA A C 1
ATOM 2111 O O . ALA A 1 268 ? 1.516 -9.387 -19.365 1.00 96.88 268 ALA A O 1
ATOM 2112 N N . SER A 1 269 ? 0.981 -7.548 -20.521 1.00 96.75 269 SER A N 1
ATOM 2113 C CA . SER A 1 269 ? -0.269 -8.104 -21.065 1.00 96.75 269 SER A CA 1
ATOM 2114 C C . SER A 1 269 ? -0.090 -9.311 -21.994 1.00 96.75 269 SER A C 1
ATOM 2116 O O . SER A 1 269 ? -1.073 -9.973 -22.314 1.00 96.75 269 SER A O 1
ATOM 2118 N N . ALA A 1 270 ? 1.138 -9.653 -22.407 1.00 96.31 270 ALA A N 1
ATOM 2119 C CA . ALA A 1 270 ? 1.389 -10.840 -23.228 1.00 96.31 270 ALA A CA 1
ATOM 2120 C C . ALA A 1 270 ? 1.135 -12.163 -22.482 1.00 96.31 270 ALA A C 1
ATOM 2122 O O . ALA A 1 270 ? 1.047 -13.208 -23.120 1.00 96.31 270 ALA A O 1
ATOM 2123 N N . TYR A 1 271 ? 1.045 -12.128 -21.149 1.00 91.88 271 TYR A N 1
ATOM 2124 C CA . TYR A 1 271 ? 0.712 -13.287 -20.320 1.00 91.88 271 TYR A CA 1
ATOM 2125 C C . TYR A 1 271 ? -0.785 -13.390 -20.014 1.00 91.88 271 TYR A C 1
ATOM 2127 O O . TYR A 1 271 ? -1.148 -14.163 -19.146 1.00 91.88 271 TYR A O 1
ATOM 2135 N N . ASP A 1 272 ? -1.662 -12.664 -20.709 1.00 92.38 272 ASP A N 1
ATOM 2136 C CA . ASP A 1 272 ? -3.072 -12.522 -20.338 1.00 92.38 272 ASP A CA 1
ATOM 2137 C C . ASP A 1 272 ? -3.267 -12.060 -18.880 1.00 92.38 272 ASP A C 1
ATOM 2139 O O . ASP A 1 272 ? -2.361 -11.974 -18.046 1.00 92.38 272 ASP A O 1
ATOM 2143 N N . ARG A 1 273 ? -4.494 -11.671 -18.565 1.00 95.88 273 ARG A N 1
ATOM 2144 C CA . ARG A 1 273 ? -4.869 -11.351 -17.194 1.00 95.88 273 ARG A CA 1
ATOM 2145 C C . ARG A 1 273 ? -5.171 -12.658 -16.448 1.00 95.88 273 ARG A C 1
ATOM 2147 O O . ARG A 1 273 ? -5.923 -13.462 -16.998 1.00 95.88 273 ARG A O 1
ATOM 2154 N N . PRO A 1 274 ? -4.686 -12.848 -15.206 1.00 97.81 274 PRO A N 1
ATOM 2155 C CA . PRO A 1 274 ? -5.153 -13.942 -14.364 1.00 97.81 274 PRO A CA 1
ATOM 2156 C C . PRO A 1 274 ? -6.681 -13.941 -14.240 1.00 97.81 274 PRO A C 1
ATOM 2158 O O . PRO A 1 274 ? -7.288 -12.891 -14.007 1.00 97.81 274 PRO A O 1
ATOM 2161 N N . ASP A 1 275 ? -7.290 -15.113 -14.403 1.00 96.88 275 ASP A N 1
ATOM 2162 C CA . ASP A 1 275 ? -8.727 -15.293 -14.210 1.00 96.88 275 ASP A CA 1
ATOM 2163 C C . ASP A 1 275 ? -9.123 -15.243 -12.723 1.00 96.88 275 ASP A C 1
ATOM 2165 O O . ASP A 1 275 ? -8.281 -15.274 -11.819 1.00 96.88 275 ASP A O 1
ATOM 2169 N N . ASP A 1 276 ? -10.427 -15.138 -12.464 1.00 96.75 276 ASP A N 1
ATOM 2170 C CA . ASP A 1 276 ? -10.955 -14.971 -11.108 1.00 96.75 276 ASP A CA 1
ATOM 2171 C C . ASP A 1 276 ? -10.624 -16.165 -10.194 1.00 96.75 276 ASP A C 1
ATOM 2173 O O . ASP A 1 276 ? -10.359 -15.965 -9.005 1.00 96.75 276 ASP A O 1
ATOM 2177 N N . ASP A 1 277 ? -10.556 -17.387 -10.735 1.00 98.06 277 ASP A N 1
ATOM 2178 C CA . ASP A 1 277 ? -10.226 -18.597 -9.974 1.00 98.06 277 ASP A CA 1
ATOM 2179 C C . ASP A 1 277 ? -8.750 -18.599 -9.545 1.00 98.06 277 ASP A C 1
ATOM 2181 O O . ASP A 1 277 ? -8.425 -18.882 -8.385 1.00 98.06 277 ASP A O 1
ATOM 2185 N N . ALA A 1 278 ? -7.839 -18.223 -10.446 1.00 98.25 278 ALA A N 1
ATOM 2186 C CA . ALA A 1 278 ? -6.420 -18.073 -10.148 1.00 98.25 278 ALA A CA 1
ATOM 2187 C C . ALA A 1 278 ? -6.181 -16.960 -9.118 1.00 98.25 278 ALA A C 1
ATOM 2189 O O . ALA A 1 278 ? -5.379 -17.126 -8.189 1.00 98.25 278 ALA A O 1
ATOM 2190 N N . VAL A 1 279 ? -6.903 -15.843 -9.247 1.00 98.50 279 VAL A N 1
ATOM 2191 C CA . VAL A 1 279 ? -6.866 -14.725 -8.296 1.00 98.50 279 VAL A CA 1
ATOM 2192 C C . VAL A 1 279 ? -7.376 -15.162 -6.924 1.00 98.50 279 VAL A C 1
ATOM 2194 O O . VAL A 1 279 ? -6.728 -14.871 -5.913 1.00 98.50 279 VAL A O 1
ATOM 2197 N N . GLU A 1 280 ? -8.489 -15.893 -6.853 1.00 97.75 280 GLU A N 1
ATOM 2198 C CA . GLU A 1 280 ? -9.034 -16.422 -5.599 1.00 97.75 280 GLU A CA 1
ATOM 2199 C C . GLU A 1 280 ? -8.043 -17.378 -4.927 1.00 97.75 280 GLU A C 1
ATOM 2201 O O . GLU A 1 280 ? -7.726 -17.211 -3.745 1.00 97.75 280 GLU A O 1
ATOM 2206 N N . ALA A 1 281 ? -7.489 -18.325 -5.690 1.00 98.06 281 ALA A N 1
ATOM 2207 C CA . ALA A 1 281 ? -6.520 -19.307 -5.208 1.00 98.06 281 ALA A CA 1
ATOM 2208 C C . ALA A 1 281 ? -5.193 -18.673 -4.752 1.00 98.06 281 ALA A C 1
ATOM 2210 O O . ALA A 1 281 ? -4.476 -19.235 -3.919 1.00 98.06 281 ALA A O 1
ATOM 2211 N N . ALA A 1 282 ? -4.825 -17.512 -5.298 1.00 98.19 282 ALA A N 1
ATOM 2212 C CA . ALA A 1 282 ? -3.647 -16.757 -4.879 1.00 98.19 282 ALA A CA 1
ATOM 2213 C C . ALA A 1 282 ? -3.928 -15.758 -3.742 1.00 98.19 282 ALA A C 1
ATOM 2215 O O . ALA A 1 282 ? -2.987 -15.249 -3.130 1.00 98.19 282 ALA A O 1
ATOM 2216 N N . THR A 1 283 ? -5.194 -15.473 -3.431 1.00 98.50 283 THR A N 1
ATOM 2217 C CA . THR A 1 283 ? -5.562 -14.515 -2.385 1.00 98.50 283 THR A CA 1
ATOM 2218 C C . THR A 1 283 ? -5.415 -15.135 -0.998 1.00 98.50 283 THR A C 1
ATOM 2220 O O . THR A 1 283 ? -6.111 -16.091 -0.653 1.00 98.50 283 THR A O 1
ATOM 2223 N N . THR A 1 284 ? -4.550 -14.559 -0.162 1.00 98.00 284 THR A N 1
ATOM 2224 C CA . THR A 1 284 ? -4.335 -14.989 1.227 1.00 98.00 284 THR A CA 1
ATOM 2225 C C . THR A 1 284 ? -5.248 -14.238 2.196 1.00 98.00 284 THR A C 1
ATOM 2227 O O . THR A 1 284 ? -5.831 -13.208 1.860 1.00 98.00 284 THR A O 1
ATOM 2230 N N . THR A 1 285 ? -5.366 -14.732 3.428 1.00 98.00 285 THR A N 1
ATOM 2231 C CA . THR A 1 285 ? -6.073 -14.009 4.497 1.00 98.00 285 THR A CA 1
ATOM 2232 C C . THR A 1 285 ? -5.405 -12.667 4.819 1.00 98.00 285 THR A C 1
ATOM 2234 O O . THR A 1 285 ? -6.103 -11.685 5.047 1.00 98.00 285 THR A O 1
ATOM 2237 N N . GLU A 1 286 ? -4.073 -12.588 4.745 1.00 98.06 286 GLU A N 1
ATOM 2238 C CA . GLU A 1 286 ? -3.325 -11.339 4.937 1.00 98.06 286 GLU A CA 1
ATOM 2239 C C . GLU A 1 286 ? -3.614 -10.311 3.829 1.00 98.06 286 GLU A C 1
ATOM 2241 O O . GLU A 1 286 ? -3.757 -9.126 4.120 1.00 98.06 286 GLU A O 1
ATOM 2246 N N . HIS A 1 287 ? -3.803 -10.741 2.572 1.00 98.69 287 HIS A N 1
ATOM 2247 C CA . HIS A 1 287 ? -4.248 -9.847 1.492 1.00 98.69 287 HIS A CA 1
ATOM 2248 C C . HIS A 1 287 ? -5.615 -9.223 1.793 1.00 98.69 287 HIS A C 1
ATOM 2250 O O . HIS A 1 287 ? -5.811 -8.021 1.606 1.00 98.69 287 HIS A O 1
ATOM 2256 N N . LEU A 1 288 ? -6.561 -10.038 2.272 1.00 98.81 288 LEU A N 1
ATOM 2257 C CA . LEU A 1 288 ? -7.890 -9.561 2.657 1.00 98.81 288 LEU A CA 1
ATOM 2258 C C . LEU A 1 288 ? -7.792 -8.589 3.841 1.00 98.81 288 LEU A C 1
ATOM 2260 O O . LEU A 1 288 ? -8.396 -7.520 3.797 1.00 98.81 288 LEU A O 1
ATOM 2264 N N . ALA A 1 289 ? -6.988 -8.918 4.857 1.00 98.56 289 ALA A N 1
ATOM 2265 C CA . ALA A 1 289 ? -6.736 -8.039 5.995 1.00 98.56 289 ALA A CA 1
ATOM 2266 C C . ALA A 1 289 ? -6.138 -6.694 5.554 1.00 98.56 289 ALA A C 1
ATOM 2268 O O . ALA A 1 289 ? -6.598 -5.653 6.011 1.00 98.56 289 ALA A O 1
ATOM 2269 N N . ALA A 1 290 ? -5.185 -6.689 4.617 1.00 98.56 290 ALA A N 1
ATOM 2270 C CA . ALA A 1 290 ? -4.583 -5.460 4.107 1.00 98.56 290 ALA A CA 1
ATOM 2271 C C . ALA A 1 290 ? -5.601 -4.545 3.410 1.00 98.56 290 ALA A C 1
ATOM 2273 O O . ALA A 1 290 ? -5.652 -3.349 3.705 1.00 98.56 290 ALA A O 1
ATOM 2274 N N . ILE A 1 291 ? -6.463 -5.101 2.548 1.00 98.81 291 ILE A N 1
ATOM 2275 C CA . ILE A 1 291 ? -7.560 -4.348 1.916 1.00 98.81 291 ILE A CA 1
ATOM 2276 C C . ILE A 1 291 ? -8.485 -3.759 2.990 1.00 98.81 291 ILE A C 1
ATOM 2278 O O . ILE A 1 291 ? -8.830 -2.576 2.939 1.00 98.81 291 ILE A O 1
ATOM 2282 N N . LEU A 1 292 ? -8.895 -4.567 3.971 1.00 98.81 292 LEU A N 1
ATOM 2283 C CA . LEU A 1 292 ? -9.851 -4.153 4.998 1.00 98.81 292 LEU A CA 1
ATOM 2284 C C . LEU A 1 292 ? -9.271 -3.093 5.930 1.00 98.81 292 LEU A C 1
ATOM 2286 O O . LEU A 1 292 ? -9.897 -2.052 6.123 1.00 98.81 292 LEU A O 1
ATOM 2290 N N . SER A 1 293 ? -8.070 -3.314 6.460 1.00 98.06 293 SER A N 1
ATOM 2291 C CA . SER A 1 293 ? -7.373 -2.347 7.306 1.00 98.06 293 SER A CA 1
ATOM 2292 C C . SER A 1 293 ? -7.161 -1.032 6.560 1.00 98.06 293 SER A C 1
ATOM 2294 O O . SER A 1 293 ? -7.508 0.020 7.090 1.00 98.06 293 SER A O 1
ATOM 2296 N N . PHE A 1 294 ? -6.707 -1.064 5.301 1.00 98.25 294 PHE A N 1
ATOM 2297 C CA . PHE A 1 294 ? -6.520 0.153 4.507 1.00 98.25 294 PHE A CA 1
ATOM 2298 C C . PHE A 1 294 ? -7.821 0.953 4.330 1.00 98.25 294 PHE A C 1
ATOM 2300 O O . PHE A 1 294 ? -7.845 2.152 4.604 1.00 98.25 294 PHE A O 1
ATOM 2307 N N . ASN A 1 295 ? -8.915 0.302 3.915 1.00 98.56 295 ASN A N 1
ATOM 2308 C CA . ASN A 1 295 ? -10.164 0.990 3.558 1.00 98.56 295 ASN A CA 1
ATOM 2309 C C . ASN A 1 295 ? -11.081 1.321 4.743 1.00 98.56 295 ASN A C 1
ATOM 2311 O O . ASN A 1 295 ? -11.901 2.230 4.625 1.00 98.56 295 ASN A O 1
ATOM 2315 N N . LEU A 1 296 ? -11.001 0.579 5.853 1.00 98.44 296 LEU A N 1
ATOM 2316 C CA . LEU A 1 296 ? -11.897 0.747 7.007 1.00 98.44 296 LEU A CA 1
ATOM 2317 C C . LEU A 1 296 ? -11.232 1.498 8.165 1.00 98.44 296 LEU A C 1
ATOM 2319 O O . LEU A 1 296 ? -11.899 2.267 8.868 1.00 98.44 296 LEU A O 1
ATOM 2323 N N . LEU A 1 297 ? -9.933 1.266 8.370 1.00 97.50 297 LEU A N 1
ATOM 2324 C CA . LEU A 1 297 ? -9.164 1.778 9.506 1.00 97.50 297 LEU A CA 1
ATOM 2325 C C . LEU A 1 297 ? -8.152 2.852 9.091 1.00 97.50 297 LEU A C 1
ATOM 2327 O O . LEU A 1 297 ? -7.933 3.802 9.845 1.00 97.50 297 LEU A O 1
ATOM 2331 N N . GLY A 1 298 ? -7.576 2.731 7.898 1.00 95.81 298 GLY A N 1
ATOM 2332 C CA . GLY A 1 298 ? -6.603 3.672 7.364 1.00 95.81 298 GLY A CA 1
ATOM 2333 C C . GLY A 1 298 ? -7.193 5.030 6.986 1.00 95.81 298 GLY A C 1
ATOM 2334 O O . GLY A 1 298 ? -8.409 5.255 6.989 1.00 95.81 298 GLY A O 1
ATOM 2335 N N . ALA A 1 299 ? -6.306 5.944 6.591 1.00 95.19 299 ALA A N 1
ATOM 2336 C CA . ALA A 1 299 ? -6.686 7.291 6.162 1.00 95.19 299 ALA A CA 1
ATOM 2337 C C . ALA A 1 299 ? -7.603 7.292 4.920 1.00 95.19 299 ALA A C 1
ATOM 2339 O O . ALA A 1 299 ? -8.317 8.265 4.681 1.00 95.19 299 ALA A O 1
ATOM 2340 N N . GLN A 1 300 ? -7.642 6.196 4.148 1.00 96.19 300 GLN A N 1
ATOM 2341 C CA . GLN A 1 300 ? -8.534 6.054 2.994 1.00 96.19 300 GLN A CA 1
ATOM 2342 C C . GLN A 1 300 ? -10.010 6.215 3.367 1.00 96.19 300 GLN A C 1
ATOM 2344 O O . GLN A 1 300 ? -10.757 6.831 2.605 1.00 96.19 300 GLN A O 1
ATOM 2349 N N . ALA A 1 301 ? -10.430 5.712 4.533 1.00 95.38 301 ALA A N 1
ATOM 2350 C CA . ALA A 1 301 ? -11.819 5.800 4.985 1.00 95.38 301 ALA A CA 1
ATOM 2351 C C . ALA A 1 301 ? -12.309 7.257 5.070 1.00 95.38 301 ALA A C 1
ATOM 2353 O O . ALA A 1 301 ? -13.474 7.542 4.798 1.00 95.38 301 ALA A O 1
ATOM 2354 N N . GLU A 1 302 ? -11.409 8.189 5.404 1.00 92.44 302 GLU A N 1
ATOM 2355 C CA . GLU A 1 302 ? -11.706 9.619 5.550 1.00 92.44 302 GLU A CA 1
ATOM 2356 C C . GLU A 1 302 ? -11.946 10.311 4.196 1.00 92.44 302 GLU A C 1
ATOM 2358 O O . GLU A 1 302 ? -12.560 11.373 4.149 1.00 92.44 302 GLU A O 1
ATOM 2363 N N . THR A 1 303 ? -11.521 9.705 3.082 1.00 93.25 303 THR A N 1
ATOM 2364 C CA . THR A 1 303 ? -11.741 10.267 1.737 1.00 93.25 303 THR A CA 1
ATOM 2365 C C . THR A 1 303 ? -13.187 10.120 1.257 1.00 93.25 303 THR A C 1
ATOM 2367 O O . THR A 1 303 ? -13.603 10.817 0.335 1.00 93.25 303 THR A O 1
ATOM 2370 N N . GLY A 1 304 ? -13.942 9.163 1.813 1.00 92.75 304 GLY A N 1
ATOM 2371 C CA . GLY A 1 304 ? -15.256 8.755 1.300 1.00 92.75 304 GLY A CA 1
ATOM 2372 C C . GLY A 1 304 ? -15.221 8.061 -0.073 1.00 92.75 304 GLY A C 1
ATOM 2373 O O . GLY A 1 304 ? -16.263 7.635 -0.578 1.00 92.75 304 GLY A O 1
ATOM 2374 N N . ILE A 1 305 ? -14.042 7.914 -0.684 1.00 96.75 305 ILE A N 1
ATOM 2375 C CA . ILE A 1 305 ? -13.842 7.263 -1.977 1.00 96.75 305 ILE A CA 1
ATOM 2376 C C . ILE A 1 305 ? -13.451 5.808 -1.731 1.00 96.75 305 ILE A C 1
ATOM 2378 O O . ILE A 1 305 ? -12.281 5.444 -1.705 1.00 96.75 305 ILE A O 1
ATOM 2382 N N . VAL A 1 306 ? -14.458 4.964 -1.513 1.00 97.94 306 VAL A N 1
ATOM 2383 C CA . VAL A 1 306 ? -14.284 3.529 -1.249 1.00 97.94 306 VAL A CA 1
ATOM 2384 C C . VAL A 1 306 ? -15.322 2.736 -2.041 1.00 97.94 306 VAL A C 1
ATOM 2386 O O . VAL A 1 306 ? -16.494 3.112 -2.112 1.00 97.94 306 VAL A O 1
ATOM 2389 N N . ASN A 1 307 ? -14.912 1.610 -2.626 1.00 98.12 307 ASN A N 1
ATOM 2390 C CA . ASN A 1 307 ? -15.838 0.654 -3.230 1.00 98.12 307 ASN A CA 1
ATOM 2391 C C . ASN A 1 307 ? -16.482 -0.215 -2.131 1.00 98.12 307 ASN A C 1
ATOM 2393 O O . ASN A 1 307 ? -16.059 -1.341 -1.877 1.00 98.12 307 ASN A O 1
ATOM 2397 N N . TRP A 1 308 ? -17.513 0.314 -1.462 1.00 98.12 308 TRP A N 1
ATOM 2398 C CA . TRP A 1 308 ? -18.166 -0.336 -0.312 1.00 98.12 308 TRP A CA 1
ATOM 2399 C C . TRP A 1 308 ? -18.792 -1.700 -0.618 1.00 98.12 308 TRP A C 1
ATOM 2401 O O . TRP A 1 308 ? -18.922 -2.530 0.285 1.00 98.12 308 TRP A O 1
ATOM 2411 N N . ARG A 1 309 ? -19.186 -1.941 -1.875 1.00 98.12 309 ARG A N 1
ATOM 2412 C CA . ARG A 1 309 ? -19.704 -3.243 -2.312 1.00 98.12 309 ARG A CA 1
ATOM 2413 C C . ARG A 1 309 ? -18.585 -4.282 -2.303 1.00 98.12 309 ARG A C 1
ATOM 2415 O O . ARG A 1 309 ? -18.728 -5.315 -1.661 1.00 98.12 309 ARG A O 1
ATOM 2422 N N . TRP A 1 310 ? -17.463 -3.980 -2.955 1.00 98.38 310 TRP A N 1
ATOM 2423 C CA . TRP A 1 310 ? -16.302 -4.869 -2.978 1.00 98.38 310 TRP A CA 1
ATOM 2424 C C . TRP A 1 310 ? -15.700 -5.069 -1.583 1.00 98.38 310 TRP A C 1
ATOM 2426 O O . TRP A 1 310 ? -15.496 -6.205 -1.171 1.00 98.38 310 TRP A O 1
ATOM 2436 N N . VAL A 1 311 ? -15.512 -3.994 -0.809 1.00 98.75 311 VAL A N 1
ATOM 2437 C CA . VAL A 1 311 ? -15.003 -4.083 0.572 1.00 98.75 311 VAL A CA 1
ATOM 2438 C C . VAL A 1 311 ? -15.914 -4.940 1.458 1.00 98.75 311 VAL A C 1
ATOM 2440 O O . VAL A 1 311 ? -15.413 -5.716 2.268 1.00 98.75 311 VAL A O 1
ATOM 2443 N N . GLY A 1 312 ? -17.239 -4.865 1.277 1.00 98.81 312 GLY A N 1
ATOM 2444 C CA . GLY A 1 312 ? -18.186 -5.761 1.949 1.00 98.81 312 GLY A CA 1
ATOM 2445 C C . GLY A 1 312 ? -17.943 -7.234 1.608 1.00 98.81 312 GLY A C 1
ATOM 2446 O O . GLY A 1 312 ? -17.813 -8.054 2.512 1.00 98.81 312 GLY A O 1
ATOM 2447 N N . ASN A 1 313 ? -17.778 -7.557 0.322 1.00 98.62 313 ASN A N 1
ATOM 2448 C CA . ASN A 1 313 ? -17.479 -8.923 -0.125 1.00 98.62 313 ASN A CA 1
ATOM 2449 C C . ASN A 1 313 ? -16.128 -9.432 0.415 1.00 98.62 313 ASN A C 1
ATOM 2451 O O . ASN A 1 313 ? -16.013 -10.585 0.828 1.00 98.62 313 ASN A O 1
ATOM 2455 N N . VAL A 1 314 ? -15.098 -8.578 0.429 1.00 98.81 314 VAL A N 1
ATOM 2456 C CA . VAL A 1 314 ? -13.782 -8.892 1.012 1.00 98.81 314 VAL A CA 1
ATOM 2457 C C . VAL A 1 314 ? -13.914 -9.178 2.508 1.00 98.81 314 VAL A C 1
ATOM 2459 O O . VAL A 1 314 ? -13.308 -10.129 2.999 1.00 98.81 314 VAL A O 1
ATOM 2462 N N . LEU A 1 315 ? -14.731 -8.406 3.228 1.00 98.88 315 LEU A N 1
ATOM 2463 C CA . LEU A 1 315 ? -14.981 -8.607 4.654 1.00 98.88 315 LEU A CA 1
ATOM 2464 C C . LEU A 1 315 ? -15.704 -9.930 4.930 1.00 98.88 315 LEU A C 1
ATOM 2466 O O . LEU A 1 315 ? -15.322 -10.645 5.854 1.00 98.88 315 LEU A O 1
ATOM 2470 N N . ASP A 1 316 ? -16.706 -10.276 4.123 1.00 98.62 316 ASP A N 1
ATOM 2471 C CA . ASP A 1 316 ? -17.419 -11.551 4.235 1.00 98.62 316 ASP A CA 1
ATOM 2472 C C . ASP A 1 316 ? -16.458 -12.734 4.013 1.00 98.62 316 ASP A C 1
ATOM 2474 O O . ASP A 1 316 ? -16.426 -13.675 4.809 1.00 98.62 316 ASP A O 1
ATOM 2478 N N . ARG A 1 317 ? -15.593 -12.649 2.990 1.00 98.38 317 ARG A N 1
ATOM 2479 C CA . ARG A 1 317 ? -14.535 -13.642 2.726 1.00 98.38 317 ARG A CA 1
ATOM 2480 C C . ARG A 1 317 ? -13.521 -13.728 3.865 1.00 98.38 317 ARG A C 1
ATOM 2482 O O . ARG A 1 317 ? -13.134 -14.830 4.251 1.00 98.38 317 ARG A O 1
ATOM 2489 N N . PHE A 1 318 ? -13.093 -12.592 4.415 1.00 98.75 318 PHE A N 1
ATOM 2490 C CA . PHE A 1 318 ? -12.172 -12.554 5.551 1.00 98.75 318 PHE A CA 1
ATOM 2491 C C . PHE A 1 318 ? -12.786 -13.233 6.776 1.00 98.75 318 PHE A C 1
ATOM 2493 O O . PHE A 1 318 ? -12.161 -14.119 7.347 1.00 98.75 318 PHE A O 1
ATOM 2500 N N . GLN A 1 319 ? -14.036 -12.912 7.120 1.00 98.19 319 GLN A N 1
ATOM 2501 C CA . GLN A 1 319 ? -14.744 -13.528 8.246 1.00 98.19 319 GLN A CA 1
ATOM 2502 C C . GLN A 1 319 ? -14.975 -15.031 8.071 1.00 98.19 319 GLN A C 1
ATOM 2504 O O . GLN A 1 319 ? -14.912 -15.774 9.051 1.00 98.19 319 GLN A O 1
ATOM 2509 N N . ALA A 1 320 ? -15.213 -15.492 6.841 1.00 97.75 320 ALA A N 1
ATOM 2510 C CA . ALA A 1 320 ? -15.333 -16.918 6.549 1.00 97.75 320 ALA A CA 1
ATOM 2511 C C . ALA A 1 320 ? -14.018 -17.683 6.794 1.00 97.75 320 ALA A C 1
ATOM 2513 O O . ALA A 1 320 ? -14.053 -18.857 7.157 1.00 97.75 320 ALA A O 1
ATOM 2514 N N . ARG A 1 321 ? -12.862 -17.026 6.617 1.00 97.38 321 ARG A N 1
ATOM 2515 C CA . ARG A 1 321 ? -11.526 -17.617 6.820 1.00 97.38 321 ARG A CA 1
ATOM 2516 C C . ARG A 1 321 ? -10.980 -17.404 8.233 1.00 97.38 321 ARG A C 1
ATOM 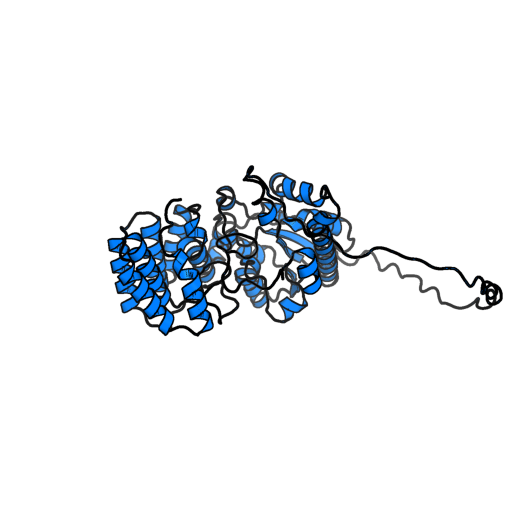2518 O O . ARG A 1 321 ? -10.229 -18.240 8.726 1.00 97.38 321 ARG A O 1
ATOM 2525 N N . GLN A 1 322 ? -11.330 -16.290 8.870 1.00 95.62 322 GLN A N 1
ATOM 2526 C CA . GLN A 1 322 ? -10.812 -15.875 10.166 1.00 95.62 322 GLN A CA 1
ATOM 2527 C C . GLN A 1 322 ? -11.883 -15.119 10.955 1.00 95.62 322 GLN A C 1
ATOM 2529 O O . GLN A 1 322 ? -12.169 -13.945 10.720 1.00 95.62 322 GLN A O 1
ATOM 2534 N N . GLN A 1 323 ? -12.455 -15.803 11.943 1.00 95.19 323 GLN A N 1
ATOM 2535 C CA . GLN A 1 323 ? -13.322 -15.185 12.941 1.00 95.19 323 GLN A CA 1
ATOM 2536 C C . GLN A 1 323 ? -12.493 -14.659 14.115 1.00 95.19 323 GLN A C 1
ATOM 2538 O O . GLN A 1 323 ? -11.389 -15.135 14.376 1.00 95.19 323 GLN A O 1
ATOM 2543 N N . GLY A 1 324 ? -13.038 -13.693 14.854 1.00 97.50 324 GLY A N 1
ATOM 2544 C CA . GLY A 1 324 ? -12.433 -13.211 16.093 1.00 97.50 324 GLY A CA 1
ATOM 2545 C C . GLY A 1 324 ? -12.475 -11.692 16.250 1.00 97.50 324 GLY A C 1
ATOM 2546 O O . GLY A 1 324 ? -13.183 -11.006 15.508 1.00 97.50 324 GLY A O 1
ATOM 2547 N N . PRO A 1 325 ? -11.719 -11.152 17.223 1.00 98.56 325 PRO A N 1
ATOM 2548 C CA . PRO A 1 325 ? -11.762 -9.736 17.567 1.00 98.56 325 PRO A CA 1
ATOM 2549 C C . PRO A 1 325 ? -11.458 -8.784 16.406 1.00 98.56 325 PRO A C 1
ATOM 2551 O O . PRO A 1 325 ? -12.174 -7.801 16.234 1.00 98.56 325 PRO A O 1
ATOM 2554 N N . GLU A 1 326 ? -10.442 -9.081 15.588 1.00 98.62 326 GLU A N 1
ATOM 2555 C CA . GLU A 1 326 ? -10.090 -8.273 14.409 1.00 98.62 326 GLU A CA 1
ATOM 2556 C C . GLU A 1 326 ? -11.260 -8.201 13.419 1.00 98.62 326 GLU A C 1
ATOM 2558 O O . GLU A 1 326 ? -11.704 -7.119 13.038 1.00 98.62 326 GLU A O 1
ATOM 2563 N N . ALA A 1 327 ? -11.819 -9.357 13.057 1.00 98.62 327 ALA A N 1
ATOM 2564 C CA . ALA A 1 327 ? -12.910 -9.446 12.096 1.00 98.62 327 ALA A CA 1
ATOM 2565 C C . ALA A 1 327 ? -14.200 -8.779 12.609 1.00 98.62 327 ALA A C 1
ATOM 2567 O O . ALA A 1 327 ? -14.958 -8.200 11.826 1.00 98.62 327 ALA A O 1
ATOM 2568 N N . ASN A 1 328 ? -14.434 -8.819 13.924 1.00 98.75 328 ASN A N 1
ATOM 2569 C CA . ASN A 1 328 ? -15.528 -8.100 14.574 1.00 98.75 328 ASN A CA 1
ATOM 2570 C C . ASN A 1 328 ? -15.302 -6.584 14.528 1.00 98.75 328 ASN A C 1
ATOM 2572 O O . ASN A 1 328 ? -16.218 -5.854 14.161 1.00 98.75 328 ASN A O 1
ATOM 2576 N N . LEU A 1 329 ? -14.091 -6.104 14.831 1.00 98.88 329 LEU A N 1
ATOM 2577 C CA . LEU A 1 329 ? -13.744 -4.682 14.744 1.00 98.88 329 LEU A CA 1
ATOM 2578 C C . LEU A 1 329 ? -14.001 -4.136 13.336 1.00 98.88 329 LEU A C 1
ATOM 2580 O O . LEU A 1 329 ? -14.679 -3.117 13.176 1.00 98.88 329 LEU A O 1
ATOM 2584 N N . LEU A 1 330 ? -13.491 -4.838 12.320 1.00 98.81 330 LEU A N 1
ATOM 2585 C CA . LEU A 1 330 ? -13.649 -4.469 10.914 1.00 98.81 330 LEU A CA 1
ATOM 2586 C C . LEU A 1 330 ? -15.131 -4.441 10.507 1.00 98.81 330 LEU A C 1
ATOM 2588 O O . LEU A 1 330 ? -15.553 -3.517 9.812 1.00 98.81 330 LEU A O 1
ATOM 2592 N N . ARG A 1 331 ? -15.949 -5.384 10.997 1.00 98.88 331 ARG A N 1
ATOM 2593 C CA . ARG A 1 331 ? -17.401 -5.391 10.756 1.00 98.88 331 ARG A CA 1
ATOM 2594 C C . ARG A 1 331 ? -18.115 -4.199 11.371 1.00 98.88 331 ARG A C 1
ATOM 2596 O O . ARG A 1 331 ? -18.842 -3.525 10.646 1.00 98.88 331 ARG A O 1
ATOM 2603 N N . ILE A 1 332 ? -17.867 -3.898 12.647 1.00 98.88 332 ILE A N 1
ATOM 2604 C CA . ILE A 1 332 ? -18.458 -2.725 13.317 1.00 98.88 332 ILE A CA 1
ATOM 2605 C C . ILE A 1 332 ? -18.106 -1.461 12.526 1.00 98.88 332 ILE A C 1
ATOM 2607 O O . ILE A 1 332 ? -18.962 -0.621 12.246 1.00 98.88 332 ILE A O 1
ATOM 2611 N N . ARG A 1 333 ? -16.839 -1.338 12.110 1.00 98.69 333 ARG A N 1
ATOM 2612 C CA . ARG A 1 333 ? -16.365 -0.182 11.351 1.00 98.69 333 ARG A CA 1
ATOM 2613 C C . ARG A 1 333 ? -17.025 -0.073 9.975 1.00 98.69 333 ARG A C 1
ATOM 2615 O O . ARG A 1 333 ? -17.463 1.015 9.613 1.00 98.69 333 ARG A O 1
ATOM 2622 N N . TYR A 1 334 ? -17.133 -1.176 9.237 1.00 98.81 334 TYR A N 1
ATOM 2623 C CA . TYR A 1 334 ? -17.825 -1.229 7.947 1.00 98.81 334 TYR A CA 1
ATOM 2624 C C . TYR A 1 334 ? -19.303 -0.844 8.070 1.00 98.81 334 TYR A C 1
ATOM 2626 O O . TYR A 1 334 ? -19.799 -0.018 7.302 1.00 98.81 334 TYR A O 1
ATOM 2634 N N . GLU A 1 335 ? -20.014 -1.408 9.046 1.00 98.81 335 GLU A N 1
ATOM 2635 C CA . GLU A 1 335 ? -21.430 -1.118 9.267 1.00 98.81 335 GLU A CA 1
ATOM 2636 C C . GLU A 1 335 ? -21.656 0.345 9.650 1.00 98.81 335 GLU A C 1
ATOM 2638 O O . GLU A 1 335 ? -22.600 0.962 9.159 1.00 98.81 335 GLU A O 1
ATOM 2643 N N . LEU A 1 336 ? -20.773 0.923 10.470 1.00 98.56 336 LEU A N 1
ATOM 2644 C CA . LEU A 1 336 ? -20.840 2.338 10.820 1.00 98.56 336 LEU A CA 1
ATOM 2645 C C . LEU A 1 336 ? -20.599 3.230 9.591 1.00 98.56 336 LEU A C 1
ATOM 2647 O O . LEU A 1 336 ? -21.382 4.139 9.331 1.00 98.56 336 LEU A O 1
ATOM 2651 N N . LEU A 1 337 ? -19.542 2.962 8.816 1.00 97.94 337 LEU A N 1
ATOM 2652 C CA . LEU A 1 337 ? -19.180 3.756 7.632 1.00 97.94 337 LEU A CA 1
ATOM 2653 C C . LEU A 1 337 ? -20.222 3.671 6.507 1.00 97.94 337 LEU A C 1
ATOM 2655 O O . LEU A 1 337 ? -20.375 4.615 5.738 1.00 97.94 337 LEU A O 1
ATOM 2659 N N . THR A 1 338 ? -20.956 2.561 6.425 1.00 98.12 338 THR A N 1
ATOM 2660 C CA . THR A 1 338 ? -22.039 2.360 5.448 1.00 98.12 338 THR A CA 1
ATOM 2661 C C . THR A 1 338 ? -23.424 2.734 5.984 1.00 98.12 338 THR A C 1
ATOM 2663 O O . THR A 1 338 ? -24.418 2.541 5.286 1.00 98.12 338 THR A O 1
ATOM 2666 N N . GLY A 1 339 ? -23.512 3.267 7.209 1.00 97.88 339 GLY A N 1
ATOM 2667 C CA . GLY A 1 339 ? -24.766 3.711 7.822 1.00 97.88 339 GLY A CA 1
ATOM 2668 C C . GLY A 1 339 ? -25.721 2.585 8.233 1.00 97.88 339 GLY A C 1
ATOM 2669 O O . GLY A 1 339 ? -26.896 2.843 8.479 1.00 97.88 339 GLY A O 1
ATOM 2670 N N . ARG A 1 340 ? -25.244 1.337 8.316 1.00 98.44 340 ARG A N 1
ATOM 2671 C CA . ARG A 1 340 ? -26.037 0.178 8.768 1.00 98.44 340 ARG A CA 1
ATOM 2672 C C . ARG A 1 340 ? -26.245 0.162 10.281 1.00 98.44 340 ARG A C 1
ATOM 2674 O O . ARG A 1 340 ? -27.233 -0.395 10.751 1.00 98.44 340 ARG A O 1
ATOM 2681 N N . ILE A 1 341 ? -25.336 0.784 11.031 1.00 98.69 341 ILE A N 1
ATOM 2682 C CA . ILE A 1 341 ? -25.483 1.026 12.468 1.00 98.69 341 ILE A CA 1
ATOM 2683 C C . ILE A 1 341 ? -25.266 2.505 12.788 1.00 98.69 341 ILE A C 1
ATOM 2685 O O . ILE A 1 341 ? -24.511 3.214 12.128 1.00 98.69 341 ILE A O 1
ATOM 2689 N N . THR A 1 342 ? -25.934 2.964 13.839 1.00 98.44 342 THR A N 1
ATOM 2690 C CA . THR A 1 342 ? -25.786 4.313 14.397 1.00 98.44 342 THR A CA 1
ATOM 2691 C C . THR A 1 342 ? -24.499 4.441 15.216 1.00 98.44 342 THR A C 1
ATOM 2693 O O . THR A 1 342 ? -23.968 3.447 15.718 1.00 98.44 342 THR A O 1
ATOM 2696 N N . LEU A 1 343 ? -24.050 5.679 15.460 1.00 97.62 343 LEU A N 1
ATOM 2697 C CA . LEU A 1 343 ? -22.937 5.972 16.376 1.00 97.62 343 LEU A CA 1
ATOM 2698 C C . LEU A 1 343 ? -23.141 5.341 17.762 1.00 97.62 343 LEU A C 1
ATOM 2700 O O . LEU A 1 343 ? -22.231 4.720 18.297 1.00 97.62 343 LEU A O 1
ATOM 2704 N N . ALA A 1 344 ? -24.354 5.413 18.317 1.00 98.12 344 ALA A N 1
ATOM 2705 C CA . ALA A 1 344 ? -24.657 4.833 19.625 1.00 98.12 344 ALA A CA 1
ATOM 2706 C C . ALA A 1 344 ? -24.553 3.297 19.637 1.00 98.12 344 ALA A C 1
ATOM 2708 O O . ALA A 1 344 ? -24.121 2.712 20.632 1.00 98.12 344 ALA A O 1
ATOM 2709 N N . GLN A 1 345 ? -24.957 2.628 18.550 1.00 98.69 345 GLN A N 1
ATOM 2710 C CA . GLN A 1 345 ? -24.765 1.183 18.398 1.00 98.69 345 GLN A CA 1
ATOM 2711 C C . GLN A 1 345 ? -23.277 0.837 18.284 1.00 98.69 345 GLN A C 1
ATOM 2713 O O . GLN A 1 345 ? -22.814 -0.034 19.021 1.00 98.69 345 GLN A O 1
ATOM 2718 N N . ALA A 1 346 ? -22.529 1.560 17.445 1.00 98.69 346 ALA A N 1
ATOM 2719 C CA . ALA A 1 346 ? -21.093 1.363 17.279 1.00 98.69 346 ALA A CA 1
ATOM 2720 C C . ALA A 1 346 ? -20.325 1.566 18.596 1.00 98.69 346 ALA A C 1
ATOM 2722 O O . ALA A 1 346 ? -19.543 0.696 18.972 1.00 98.69 346 ALA A O 1
ATOM 2723 N N . SER A 1 347 ? -20.609 2.625 19.367 1.00 98.69 347 SER A N 1
ATOM 2724 C CA . SER A 1 347 ? -19.994 2.854 20.685 1.00 98.69 347 SER A CA 1
ATOM 2725 C C . SER A 1 347 ? -20.203 1.674 21.637 1.00 98.69 347 SER A C 1
ATOM 2727 O O . SER A 1 347 ? -19.262 1.216 22.285 1.00 98.69 347 SER A O 1
ATOM 2729 N N . ARG A 1 348 ? -21.424 1.121 21.716 1.00 98.69 348 ARG A N 1
ATOM 2730 C CA . ARG A 1 348 ? -21.683 -0.057 22.564 1.00 98.69 348 ARG A CA 1
ATOM 2731 C C . ARG A 1 348 ? -20.892 -1.276 22.099 1.00 98.69 348 ARG A C 1
ATOM 2733 O O . ARG A 1 348 ? -20.321 -1.976 22.932 1.00 98.69 348 ARG A O 1
ATOM 2740 N N . GLN A 1 349 ? -20.850 -1.518 20.791 1.00 98.81 349 GLN A N 1
ATOM 2741 C CA . GLN A 1 349 ? -20.154 -2.667 20.219 1.00 98.81 349 GLN A CA 1
ATOM 2742 C C . GLN A 1 349 ? -18.630 -2.556 20.376 1.00 98.81 349 GLN A C 1
ATOM 2744 O O . GLN A 1 349 ? -18.009 -3.520 20.816 1.00 98.81 349 GLN A O 1
ATOM 2749 N N . PHE A 1 350 ? -18.026 -1.388 20.125 1.00 98.88 350 PHE A N 1
ATOM 2750 C CA . PHE A 1 350 ? -16.594 -1.165 20.356 1.00 98.88 350 PHE A CA 1
ATOM 2751 C C . PHE A 1 350 ? -16.221 -1.286 21.832 1.00 98.88 350 PHE A C 1
ATOM 2753 O O . PHE A 1 350 ? -15.216 -1.917 22.154 1.00 98.88 350 PHE A O 1
ATOM 2760 N N . ARG A 1 351 ? -17.045 -0.752 22.744 1.00 98.75 351 ARG A N 1
ATOM 2761 C CA . ARG A 1 351 ? -16.823 -0.897 24.190 1.00 98.75 351 ARG A CA 1
ATOM 2762 C C . ARG A 1 351 ? -16.853 -2.364 24.619 1.00 98.75 351 ARG A C 1
ATOM 2764 O O . ARG A 1 351 ? -15.961 -2.804 25.338 1.00 98.75 351 ARG A O 1
ATOM 2771 N N . HIS A 1 352 ? -17.849 -3.121 24.157 1.00 98.75 352 HIS A N 1
ATOM 2772 C CA . HIS A 1 352 ? -17.939 -4.556 24.427 1.00 98.75 352 HIS A CA 1
ATOM 2773 C C . HIS A 1 352 ? -16.732 -5.311 23.855 1.00 98.75 352 HIS A C 1
ATOM 2775 O O . HIS A 1 352 ? -16.111 -6.108 24.555 1.00 98.75 352 HIS A O 1
ATOM 2781 N N . LEU A 1 353 ? -16.355 -5.020 22.608 1.00 98.75 353 LEU A N 1
ATOM 2782 C CA . LEU A 1 353 ? -15.203 -5.637 21.960 1.00 98.75 353 LEU A CA 1
ATOM 2783 C C . LEU A 1 353 ? -13.902 -5.361 22.727 1.00 98.75 353 LEU A C 1
ATOM 2785 O O . LEU A 1 353 ? -13.152 -6.293 23.001 1.00 98.75 353 LEU A O 1
ATOM 2789 N N . ALA A 1 354 ? -13.654 -4.113 23.128 1.00 98.62 354 ALA A N 1
ATOM 2790 C CA . ALA A 1 354 ? -12.472 -3.734 23.901 1.00 98.62 354 ALA A CA 1
ATOM 2791 C C . ALA A 1 354 ? -12.425 -4.384 25.298 1.00 98.62 354 ALA A C 1
ATOM 2793 O O . ALA A 1 354 ? -11.342 -4.618 25.834 1.00 98.62 354 ALA A O 1
ATOM 2794 N N . ALA A 1 355 ? -13.579 -4.673 25.904 1.00 98.38 355 ALA A N 1
ATOM 2795 C CA . ALA A 1 355 ? -13.649 -5.378 27.183 1.00 98.38 355 ALA A CA 1
ATOM 2796 C C . ALA A 1 355 ? -13.386 -6.887 27.038 1.00 98.38 355 ALA A C 1
ATOM 2798 O O . ALA A 1 355 ? -12.780 -7.486 27.920 1.00 98.38 355 ALA A O 1
ATOM 2799 N N . ALA A 1 356 ? -13.824 -7.491 25.929 1.00 98.12 356 ALA A N 1
ATOM 2800 C CA . ALA A 1 356 ? -13.708 -8.928 25.675 1.00 98.12 356 ALA A CA 1
ATOM 2801 C C . ALA A 1 356 ? -12.393 -9.348 24.984 1.00 98.12 356 ALA A C 1
ATOM 2803 O O . ALA A 1 356 ? -12.120 -10.540 24.866 1.00 98.12 356 ALA A O 1
ATOM 2804 N N . THR A 1 357 ? -11.594 -8.395 24.496 1.00 98.44 357 THR A N 1
ATOM 2805 C CA . THR A 1 357 ? -10.362 -8.666 23.734 1.00 98.44 357 THR A CA 1
ATOM 2806 C C . THR A 1 357 ? -9.130 -8.529 24.623 1.00 98.44 357 THR A C 1
ATOM 2808 O O . THR A 1 357 ? -8.960 -7.504 25.283 1.00 98.44 357 THR A O 1
ATOM 2811 N N . ALA A 1 358 ? -8.253 -9.536 24.608 1.00 97.19 358 ALA A N 1
ATOM 2812 C CA . ALA A 1 358 ? -6.969 -9.492 25.306 1.00 97.19 358 ALA A CA 1
ATOM 2813 C C . ALA A 1 358 ? -6.009 -8.446 24.700 1.00 97.19 358 ALA A C 1
ATOM 2815 O O . ALA A 1 358 ? -6.126 -8.069 23.532 1.00 97.19 358 ALA A O 1
ATOM 2816 N N . ASP A 1 359 ? -5.056 -7.967 25.503 1.00 93.44 359 ASP A N 1
ATOM 2817 C CA . ASP A 1 359 ? -4.157 -6.858 25.140 1.00 93.44 359 ASP A CA 1
ATOM 2818 C C . ASP A 1 359 ? -3.193 -7.175 23.995 1.00 93.44 359 ASP A C 1
ATOM 2820 O O . ASP A 1 359 ? -2.792 -6.276 23.251 1.00 93.44 359 ASP A O 1
ATOM 2824 N N . ASP A 1 360 ? -2.826 -8.442 23.853 1.00 94.19 360 ASP A N 1
ATOM 2825 C CA . ASP A 1 360 ? -1.812 -8.946 22.936 1.00 94.19 360 ASP A CA 1
ATOM 2826 C C . ASP A 1 360 ? -2.367 -9.358 21.566 1.00 94.19 360 ASP A C 1
ATOM 2828 O O . ASP A 1 360 ? -1.583 -9.640 20.660 1.00 94.19 360 ASP A O 1
ATOM 2832 N N . VAL A 1 361 ? -3.691 -9.330 21.367 1.00 97.81 361 VAL A N 1
ATOM 2833 C CA . VAL A 1 361 ? -4.313 -9.663 20.077 1.00 97.81 361 VAL A CA 1
ATOM 2834 C C . VAL A 1 361 ? -3.904 -8.638 19.015 1.00 97.81 361 VAL A C 1
ATOM 2836 O O . VAL A 1 361 ? -4.269 -7.459 19.084 1.00 97.81 361 VAL A O 1
ATOM 2839 N N . ARG A 1 362 ? -3.153 -9.093 18.007 1.00 96.75 362 ARG A N 1
ATOM 2840 C CA . ARG A 1 362 ? -2.672 -8.276 16.883 1.00 96.75 362 ARG A CA 1
ATOM 2841 C C . ARG A 1 362 ? -3.545 -8.432 15.646 1.00 96.75 362 ARG A C 1
ATOM 2843 O O . ARG A 1 362 ? -4.242 -9.430 15.491 1.00 96.75 362 ARG A O 1
ATOM 2850 N N . PHE A 1 363 ? -3.486 -7.421 14.785 1.00 97.94 363 PHE A N 1
ATOM 2851 C CA . PHE A 1 363 ? -4.041 -7.496 13.441 1.00 97.94 363 PHE A CA 1
ATOM 2852 C C . PHE A 1 363 ? -3.217 -8.449 12.582 1.00 97.94 363 PHE A C 1
ATOM 2854 O O . PHE A 1 363 ? -1.999 -8.552 12.744 1.00 97.94 363 PHE A O 1
ATOM 2861 N N . SER A 1 364 ? -3.890 -9.090 11.636 1.00 96.81 364 SER A N 1
ATOM 2862 C CA . SER A 1 364 ? -3.264 -9.964 10.647 1.00 96.81 364 SER A CA 1
ATOM 2863 C C . SER A 1 364 ? -2.392 -9.174 9.669 1.00 96.81 364 SER A C 1
ATOM 2865 O O . SER A 1 364 ? -1.450 -9.723 9.112 1.00 96.81 364 SER A O 1
ATOM 2867 N N . TRP A 1 365 ? -2.676 -7.879 9.493 1.00 96.69 365 TRP A N 1
ATOM 2868 C CA . TRP A 1 365 ? -1.829 -6.947 8.755 1.00 96.69 365 TRP A CA 1
ATOM 2869 C C . TRP A 1 365 ? -1.924 -5.528 9.331 1.00 96.69 365 TRP A C 1
ATOM 2871 O O . TRP A 1 365 ? -3.021 -5.022 9.576 1.00 96.69 365 TRP A O 1
ATOM 2881 N N . THR A 1 366 ? -0.773 -4.873 9.507 1.00 91.31 366 THR A N 1
ATOM 2882 C CA . THR A 1 366 ? -0.661 -3.507 10.066 1.00 91.31 366 THR A CA 1
ATOM 2883 C C . THR A 1 366 ? -0.003 -2.504 9.111 1.00 91.31 366 THR A C 1
ATOM 2885 O O . THR A 1 366 ? -0.149 -1.289 9.273 1.00 91.31 366 THR A O 1
ATOM 2888 N N . GLY A 1 367 ? 0.765 -2.996 8.131 1.00 91.25 367 GLY A N 1
ATOM 2889 C CA . GLY A 1 367 ? 1.614 -2.177 7.261 1.00 91.25 367 GLY A CA 1
ATOM 2890 C C . GLY A 1 367 ? 2.746 -1.437 7.990 1.00 91.25 367 GLY A C 1
ATOM 2891 O O . GLY A 1 367 ? 3.351 -0.539 7.411 1.00 91.25 367 GLY A O 1
ATOM 2892 N N . VAL A 1 368 ? 3.009 -1.758 9.261 1.00 93.50 368 VAL A N 1
ATOM 2893 C CA . VAL A 1 368 ? 4.015 -1.090 10.101 1.00 93.50 368 VAL A CA 1
ATOM 2894 C C . VAL A 1 368 ? 5.401 -1.655 9.808 1.00 93.50 368 VAL A C 1
ATOM 2896 O O . VAL A 1 368 ? 5.604 -2.863 9.900 1.00 93.50 368 VAL A O 1
ATOM 2899 N N . GLN A 1 369 ? 6.363 -0.775 9.525 1.00 89.25 369 GLN A N 1
ATOM 2900 C CA . GLN A 1 369 ? 7.780 -1.141 9.413 1.00 89.25 369 GLN A CA 1
ATOM 2901 C C . GLN A 1 369 ? 8.574 -0.833 10.688 1.00 89.25 369 GLN A C 1
ATOM 2903 O O . GLN A 1 369 ? 9.309 -1.685 11.180 1.00 89.25 369 GLN A O 1
ATOM 2908 N N . ASP A 1 370 ? 8.406 0.367 11.253 1.00 92.44 370 ASP A N 1
ATOM 2909 C CA . ASP A 1 370 ? 9.018 0.742 12.531 1.00 92.44 370 ASP A CA 1
ATOM 2910 C C . ASP A 1 370 ? 8.048 0.445 13.681 1.00 92.44 370 ASP A C 1
ATOM 2912 O O . ASP A 1 370 ? 7.128 1.215 13.967 1.00 92.44 370 ASP A O 1
ATOM 2916 N N . VAL A 1 371 ? 8.274 -0.674 14.373 1.00 93.38 371 VAL A N 1
ATOM 2917 C CA . VAL A 1 371 ? 7.454 -1.114 15.515 1.00 93.38 371 VAL A CA 1
ATOM 2918 C C . VAL A 1 371 ? 7.509 -0.164 16.718 1.00 93.38 371 VAL A C 1
ATOM 2920 O O . VAL A 1 371 ? 6.706 -0.309 17.640 1.00 93.38 371 VAL A O 1
ATOM 2923 N N . LEU A 1 372 ? 8.426 0.810 16.733 1.00 95.19 372 LEU A N 1
ATOM 2924 C CA . LEU A 1 372 ? 8.477 1.856 17.757 1.00 95.19 372 LEU A CA 1
ATOM 2925 C C . LEU A 1 372 ? 7.493 2.998 17.481 1.00 95.19 372 LEU A C 1
ATOM 2927 O O . LEU A 1 372 ? 7.336 3.873 18.334 1.00 95.19 372 LEU A O 1
ATOM 2931 N N . ARG A 1 373 ? 6.839 3.010 16.315 1.00 96.12 373 ARG A N 1
ATOM 2932 C CA . ARG A 1 373 ? 5.803 3.984 15.961 1.00 96.12 373 ARG A CA 1
ATOM 2933 C C . ARG A 1 373 ? 4.406 3.467 16.286 1.00 96.12 373 ARG A C 1
ATOM 2935 O O . ARG A 1 373 ? 4.216 2.277 16.525 1.00 96.12 373 ARG A O 1
ATOM 2942 N N . ILE A 1 374 ? 3.417 4.354 16.344 1.00 96.69 374 ILE A N 1
ATOM 2943 C CA . ILE A 1 374 ? 1.993 3.985 16.453 1.00 96.69 374 ILE A CA 1
ATOM 2944 C C . ILE A 1 374 ? 1.332 3.815 15.079 1.00 96.69 374 ILE A C 1
ATOM 2946 O O . ILE A 1 374 ? 0.342 3.096 14.953 1.00 96.69 374 ILE A O 1
ATOM 2950 N N . ASP A 1 375 ? 1.874 4.475 14.059 1.00 96.25 375 ASP A N 1
ATOM 2951 C CA . ASP A 1 375 ? 1.319 4.551 12.716 1.00 96.25 375 ASP A CA 1
ATOM 2952 C C . ASP A 1 375 ? 2.058 3.647 11.724 1.00 96.25 375 ASP A C 1
ATOM 2954 O O . ASP A 1 375 ? 3.170 3.175 11.959 1.00 96.25 375 ASP A O 1
ATOM 2958 N N . SER A 1 376 ? 1.425 3.450 10.575 1.00 94.69 376 SER A N 1
ATOM 2959 C CA . SER A 1 376 ? 2.067 3.035 9.333 1.00 94.69 376 SER A CA 1
ATOM 2960 C C . SER A 1 376 ? 1.898 4.132 8.282 1.00 94.69 376 SER A C 1
ATOM 2962 O O . SER A 1 376 ? 1.237 5.147 8.512 1.00 94.69 376 SER A O 1
ATOM 2964 N N . PHE A 1 377 ? 2.450 3.938 7.086 1.00 93.00 377 PHE A N 1
ATOM 2965 C CA . PHE A 1 377 ? 2.169 4.817 5.946 1.00 93.00 377 PHE A CA 1
ATOM 2966 C C . PHE A 1 377 ? 0.680 4.845 5.541 1.00 93.00 377 PHE A C 1
ATOM 2968 O O . PHE A 1 377 ? 0.230 5.762 4.854 1.00 93.00 377 PHE A O 1
ATOM 2975 N N . PHE A 1 378 ? -0.096 3.855 5.981 1.00 94.69 378 PHE A N 1
ATOM 2976 C CA . PHE A 1 378 ? -1.493 3.648 5.606 1.00 94.69 378 PHE A CA 1
ATOM 2977 C C . PHE A 1 378 ? -2.483 4.103 6.686 1.00 94.69 378 PHE A C 1
ATOM 2979 O O . PHE A 1 378 ? -3.593 4.546 6.376 1.00 94.69 378 PHE A O 1
ATOM 2986 N N . ASP A 1 379 ? -2.092 3.986 7.956 1.00 95.69 379 ASP A N 1
ATOM 2987 C CA . ASP A 1 379 ? -2.995 4.103 9.097 1.00 95.69 379 ASP A CA 1
ATOM 2988 C C . ASP A 1 379 ? -2.335 4.864 10.262 1.00 95.69 379 ASP A C 1
ATOM 2990 O O . ASP A 1 379 ? -1.283 4.430 10.741 1.00 95.69 379 ASP A O 1
ATOM 2994 N N . PRO A 1 380 ? -2.944 5.956 10.775 1.00 96.38 380 PRO A N 1
ATOM 2995 C CA . PRO A 1 380 ? -2.431 6.693 11.936 1.00 96.38 380 PRO A CA 1
ATOM 2996 C C . PRO A 1 380 ? -2.311 5.862 13.219 1.00 96.38 380 PRO A C 1
ATOM 2998 O O . PRO A 1 380 ? -1.621 6.281 14.146 1.00 96.38 380 PRO A O 1
ATOM 3001 N N . PHE A 1 381 ? -2.966 4.703 13.296 1.00 97.25 381 PHE A N 1
ATOM 3002 C CA . PHE A 1 381 ? -2.945 3.825 14.464 1.00 97.25 381 PHE A CA 1
ATOM 3003 C C . PHE A 1 381 ? -2.663 2.360 14.098 1.00 97.25 381 PHE A C 1
ATOM 3005 O O . PHE A 1 381 ? -3.123 1.447 14.789 1.00 97.25 381 PHE A O 1
ATOM 3012 N N . GLY A 1 382 ? -1.934 2.133 12.999 1.00 95.62 382 GLY A N 1
ATOM 3013 C CA . GLY A 1 382 ? -1.680 0.801 12.445 1.00 95.62 382 GLY A CA 1
ATOM 3014 C C . GLY A 1 382 ? -0.954 -0.167 13.387 1.00 95.62 382 GLY A C 1
ATOM 3015 O O . GLY A 1 382 ? -1.137 -1.371 13.260 1.00 95.62 382 GLY A O 1
ATOM 3016 N N . ASN A 1 383 ? -0.172 0.322 14.358 1.00 96.81 383 ASN A N 1
ATOM 3017 C CA . ASN A 1 383 ? 0.601 -0.528 15.278 1.00 96.81 383 ASN A CA 1
ATOM 3018 C C . ASN A 1 383 ? -0.107 -0.840 16.612 1.00 96.81 383 ASN A C 1
ATOM 3020 O O . ASN A 1 383 ? 0.471 -1.445 17.521 1.00 96.81 383 ASN A O 1
ATOM 3024 N N . LEU A 1 384 ? -1.358 -0.407 16.770 1.00 97.69 384 LEU A N 1
ATOM 3025 C CA . LEU A 1 384 ? -2.144 -0.728 17.958 1.00 97.69 384 LEU A CA 1
ATOM 3026 C C . LEU A 1 384 ? -2.601 -2.192 17.953 1.00 97.69 384 LEU A C 1
ATOM 3028 O O . LEU A 1 384 ? -2.828 -2.794 16.904 1.00 97.69 384 LEU A O 1
ATOM 3032 N N . SER A 1 385 ? -2.773 -2.775 19.142 1.00 98.25 385 SER A N 1
ATOM 3033 C CA . SER A 1 385 ? -3.497 -4.045 19.271 1.00 98.25 385 SER A CA 1
ATOM 3034 C C . SER A 1 385 ? -4.977 -3.866 18.921 1.00 98.25 385 SER A C 1
ATOM 3036 O O . SER A 1 385 ? -5.499 -2.748 18.917 1.00 98.25 385 SER A O 1
ATOM 3038 N N . VAL A 1 386 ? -5.693 -4.963 18.664 1.00 98.69 386 VAL A N 1
ATOM 3039 C CA . VAL A 1 386 ? -7.130 -4.909 18.342 1.00 98.69 386 VAL A CA 1
ATOM 3040 C C . VAL A 1 386 ? -7.922 -4.246 19.472 1.00 98.69 386 VAL A C 1
ATOM 3042 O O . VAL A 1 386 ? -8.806 -3.428 19.215 1.00 98.69 386 VAL A O 1
ATOM 3045 N N . ARG A 1 387 ? -7.564 -4.529 20.731 1.00 98.69 387 ARG A N 1
ATOM 3046 C CA . ARG A 1 387 ? -8.185 -3.903 21.903 1.00 98.69 387 ARG A CA 1
ATOM 3047 C C . ARG A 1 387 ? -7.954 -2.392 21.930 1.00 98.69 387 ARG A C 1
ATOM 3049 O O . ARG A 1 387 ? -8.907 -1.625 22.060 1.00 98.69 387 ARG A O 1
ATOM 3056 N N . GLN A 1 388 ? -6.699 -1.962 21.792 1.00 98.56 388 GLN A N 1
ATOM 3057 C CA . GLN A 1 388 ? -6.345 -0.541 21.757 1.00 98.56 388 GLN A CA 1
ATOM 3058 C C . GLN A 1 388 ? -7.050 0.162 20.593 1.00 98.56 388 GLN A C 1
ATOM 3060 O O . GLN A 1 388 ? -7.593 1.250 20.769 1.00 98.56 388 GLN A O 1
ATOM 3065 N N . ARG A 1 389 ? -7.126 -0.481 19.423 1.00 98.38 389 ARG A N 1
ATOM 3066 C CA . ARG A 1 389 ? -7.823 0.080 18.268 1.00 98.38 389 ARG A CA 1
ATOM 3067 C C . ARG A 1 389 ? -9.329 0.207 18.493 1.00 98.38 389 ARG A C 1
ATOM 3069 O O . ARG A 1 389 ? -9.895 1.236 18.139 1.00 98.38 389 ARG A O 1
ATOM 3076 N N . ALA A 1 390 ? -9.973 -0.770 19.132 1.00 98.81 390 ALA A N 1
ATOM 3077 C CA . ALA A 1 390 ? -11.386 -0.674 19.501 1.00 98.81 390 ALA A CA 1
ATOM 3078 C C . ALA A 1 390 ? -11.655 0.515 20.443 1.00 98.81 390 ALA A C 1
ATOM 3080 O O . ALA A 1 390 ? -12.661 1.204 20.285 1.00 98.81 390 ALA A O 1
ATOM 3081 N N . LEU A 1 391 ? -10.739 0.804 21.377 1.00 98.75 391 LEU A N 1
ATOM 3082 C CA . LEU A 1 391 ? -10.818 1.993 22.234 1.00 98.75 391 LEU A CA 1
ATOM 3083 C C . LEU A 1 391 ? -10.665 3.295 21.432 1.00 98.75 391 LEU A C 1
ATOM 3085 O O . LEU A 1 391 ? -11.418 4.238 21.661 1.00 98.75 391 LEU A O 1
ATOM 3089 N N . ILE A 1 392 ? -9.754 3.348 20.457 1.00 98.38 392 ILE A N 1
ATOM 3090 C CA . ILE A 1 392 ? -9.617 4.518 19.573 1.00 98.38 392 ILE A CA 1
ATOM 3091 C C . ILE A 1 392 ? -10.885 4.753 18.741 1.00 98.38 392 ILE A C 1
ATOM 3093 O O . ILE A 1 392 ? -11.354 5.888 18.650 1.00 98.38 392 ILE A O 1
ATOM 3097 N N . GLU A 1 393 ? -11.488 3.705 18.177 1.00 98.50 393 GLU A N 1
ATOM 3098 C CA . GLU A 1 393 ? -12.745 3.848 17.429 1.00 98.50 393 GLU A CA 1
ATOM 3099 C C . GLU A 1 393 ? -13.935 4.197 18.342 1.00 98.50 393 GLU A C 1
ATOM 3101 O O . GLU A 1 393 ? -14.819 4.956 17.937 1.00 98.50 393 GLU A O 1
ATOM 3106 N N . LEU A 1 394 ? -13.936 3.738 19.600 1.00 98.69 394 LEU A N 1
ATOM 3107 C CA . LEU A 1 394 ? -14.887 4.204 20.611 1.00 98.69 394 LEU A CA 1
ATOM 3108 C C . LEU A 1 394 ? -14.716 5.705 20.882 1.00 98.69 394 LEU A C 1
ATOM 3110 O O . LEU A 1 394 ? -15.700 6.439 20.830 1.00 98.69 394 LEU A O 1
ATOM 3114 N N . ALA A 1 395 ? -13.487 6.178 21.114 1.00 98.38 395 ALA A N 1
ATOM 3115 C CA . ALA A 1 395 ? -13.206 7.599 21.324 1.00 98.38 395 ALA A CA 1
ATOM 3116 C C . ALA A 1 395 ? -13.651 8.448 20.122 1.00 98.38 395 ALA A C 1
ATOM 3118 O O . ALA A 1 395 ? -14.279 9.491 20.303 1.00 98.38 395 ALA A O 1
ATOM 3119 N N . ARG A 1 396 ? -13.425 7.966 18.890 1.00 97.56 396 ARG A N 1
ATOM 3120 C CA . ARG A 1 396 ? -13.933 8.598 17.661 1.00 97.56 396 ARG A CA 1
ATOM 3121 C C . ARG A 1 396 ? -15.458 8.741 17.678 1.00 97.56 396 ARG A C 1
ATOM 3123 O O . ARG A 1 396 ? -15.977 9.801 17.333 1.00 97.56 396 ARG A O 1
ATOM 3130 N N . CYS A 1 397 ? -16.183 7.703 18.098 1.00 97.56 397 CYS A N 1
ATOM 3131 C CA . CYS A 1 397 ? -17.643 7.762 18.206 1.00 97.56 397 CYS A CA 1
ATOM 3132 C C . CYS A 1 397 ? -18.106 8.753 19.286 1.00 97.56 397 CYS A C 1
ATOM 3134 O O . CYS A 1 397 ? -19.100 9.451 19.078 1.00 97.56 397 CYS A O 1
ATOM 3136 N N . GLN A 1 398 ? -17.387 8.848 20.409 1.00 97.88 398 GLN A N 1
ATOM 3137 C CA . GLN A 1 398 ? -17.715 9.789 21.485 1.00 97.88 398 GLN A CA 1
ATOM 3138 C C . GLN A 1 398 ? -17.481 11.242 21.079 1.00 97.88 398 GLN A C 1
ATOM 3140 O O . GLN A 1 398 ? -18.370 12.075 21.251 1.00 97.88 398 GLN A O 1
ATOM 3145 N N . PHE A 1 399 ? -16.361 11.533 20.415 1.00 97.00 399 PHE A N 1
ATOM 3146 C CA . PHE A 1 399 ? -16.136 12.842 19.809 1.00 97.00 399 PHE A CA 1
ATOM 3147 C C . PHE A 1 399 ? -17.232 13.217 18.806 1.00 97.00 399 PHE A C 1
ATOM 3149 O O . PHE A 1 399 ? -17.765 14.323 18.871 1.00 97.00 399 PHE A O 1
ATOM 3156 N N . ALA A 1 400 ? -17.609 12.295 17.915 1.00 95.12 400 ALA A N 1
ATOM 3157 C CA . ALA A 1 400 ? -18.686 12.515 16.948 1.00 95.12 400 ALA A CA 1
ATOM 3158 C C . ALA A 1 400 ? -20.065 12.719 17.604 1.00 95.12 400 ALA A C 1
ATOM 3160 O O . ALA A 1 400 ? -20.925 13.377 17.025 1.00 95.12 400 ALA A O 1
ATOM 3161 N N . SER A 1 401 ? -20.267 12.186 18.812 1.00 95.38 401 SER A N 1
ATOM 3162 C CA . SER A 1 401 ? -21.501 12.339 19.595 1.00 95.38 401 SER A CA 1
ATOM 3163 C C . SER A 1 401 ? -21.486 13.565 20.521 1.00 95.38 401 SER A C 1
ATOM 3165 O O . SER A 1 401 ? -22.466 13.810 21.220 1.00 95.38 401 SER A O 1
ATOM 3167 N N . GLY A 1 402 ? -20.394 14.340 20.536 1.00 95.62 402 GLY A N 1
ATOM 3168 C CA . GLY A 1 402 ? -20.231 15.527 21.379 1.00 95.62 402 GLY A CA 1
ATOM 3169 C C . GLY A 1 402 ? -19.713 15.258 22.798 1.00 95.62 402 GLY A C 1
ATOM 3170 O O . GLY A 1 402 ? -19.559 16.208 23.565 1.00 95.62 402 GLY A O 1
ATOM 3171 N N . ASP A 1 403 ? -19.389 14.011 23.154 1.00 96.44 403 ASP A N 1
ATOM 3172 C CA . ASP A 1 403 ? -18.826 13.658 24.464 1.00 96.44 403 ASP A CA 1
ATOM 3173 C C . ASP A 1 403 ? -17.290 13.674 24.439 1.00 96.44 403 ASP A C 1
ATOM 3175 O O . ASP A 1 403 ? -16.604 12.649 24.481 1.00 96.44 403 ASP A O 1
ATOM 3179 N N . ALA A 1 404 ? -16.730 14.881 24.343 1.00 96.00 404 ALA A N 1
ATOM 3180 C CA . ALA A 1 404 ? -15.281 15.068 24.316 1.00 96.00 404 ALA A CA 1
ATOM 3181 C C . ALA A 1 404 ? -14.594 14.595 25.610 1.00 96.00 404 ALA A C 1
ATOM 3183 O O . ALA A 1 404 ? -13.456 14.138 25.563 1.00 96.00 404 ALA A O 1
ATOM 3184 N N . ARG A 1 405 ? -15.282 14.665 26.761 1.00 97.31 405 ARG A N 1
ATOM 3185 C CA . ARG A 1 405 ? -14.710 14.256 28.052 1.00 97.31 405 ARG A CA 1
ATOM 3186 C C . ARG A 1 405 ? -14.524 12.746 28.123 1.00 97.31 405 ARG A C 1
ATOM 3188 O O . ARG A 1 405 ? -13.456 12.300 28.538 1.00 97.31 405 ARG A O 1
ATOM 3195 N N . GLU A 1 406 ? -15.531 11.967 27.721 1.00 97.50 406 GLU A N 1
ATOM 3196 C CA . GLU A 1 406 ? -15.388 10.510 27.653 1.00 97.50 406 GLU A CA 1
ATOM 3197 C C . GLU A 1 406 ? -14.326 10.123 26.612 1.00 97.50 406 GLU A C 1
ATOM 3199 O O . GLU A 1 406 ? -13.467 9.286 26.892 1.00 97.50 406 GLU A O 1
ATOM 3204 N N . ALA A 1 407 ? -14.326 10.774 25.443 1.00 97.69 407 ALA A N 1
ATOM 3205 C CA . ALA A 1 407 ? -13.347 10.516 24.388 1.00 97.69 407 ALA A CA 1
ATOM 3206 C C . ALA A 1 407 ? -11.894 10.745 24.848 1.00 97.69 407 ALA A C 1
ATOM 3208 O O . ALA A 1 407 ? -11.050 9.861 24.678 1.00 97.69 407 ALA A O 1
ATOM 3209 N N . ASP A 1 408 ? -11.604 11.892 25.472 1.00 97.50 408 ASP A N 1
ATOM 3210 C CA . ASP A 1 408 ? -10.268 12.220 25.983 1.00 97.50 408 ASP A CA 1
ATOM 3211 C C . ASP A 1 408 ? -9.835 11.236 27.094 1.00 97.50 408 ASP A C 1
ATOM 3213 O O . ASP A 1 408 ? -8.677 10.815 27.136 1.00 97.50 408 ASP A O 1
ATOM 3217 N N . ALA A 1 409 ? -10.759 10.798 27.962 1.00 98.19 409 ALA A N 1
ATOM 3218 C CA . ALA A 1 409 ? -10.470 9.797 28.994 1.00 98.19 409 ALA A CA 1
ATOM 3219 C C . ALA A 1 409 ? -10.095 8.427 28.397 1.00 98.19 409 ALA A C 1
ATOM 3221 O O . ALA A 1 409 ? -9.181 7.762 28.892 1.00 98.19 409 ALA A O 1
ATOM 3222 N N . ILE A 1 410 ? -10.761 8.019 27.312 1.00 98.44 410 ILE A N 1
ATOM 3223 C CA . ILE A 1 410 ? -10.433 6.786 26.584 1.00 98.44 410 ILE A CA 1
ATOM 3224 C C . ILE A 1 410 ? -9.064 6.902 25.900 1.00 98.44 410 ILE A C 1
ATOM 3226 O O . ILE A 1 410 ? -8.265 5.966 25.968 1.00 98.44 410 ILE A O 1
ATOM 3230 N N . ILE A 1 411 ? -8.753 8.044 25.276 1.00 98.12 411 ILE A N 1
ATOM 3231 C CA . ILE A 1 411 ? -7.425 8.282 24.686 1.00 98.12 411 ILE A CA 1
ATOM 3232 C C . ILE A 1 411 ? -6.340 8.172 25.757 1.00 98.12 411 ILE A C 1
ATOM 3234 O O . ILE A 1 411 ? -5.334 7.496 25.545 1.00 98.12 411 ILE A O 1
ATOM 3238 N N . GLU A 1 412 ? -6.550 8.787 26.921 1.00 98.06 412 GLU A N 1
ATOM 3239 C CA . GLU A 1 412 ? -5.613 8.722 28.043 1.00 98.06 412 GLU A CA 1
ATOM 3240 C C . GLU A 1 412 ? -5.418 7.284 28.550 1.00 98.06 412 GLU A C 1
ATOM 3242 O O . GLU A 1 412 ? -4.295 6.887 28.869 1.00 98.06 412 GLU A O 1
ATOM 3247 N N . GLN A 1 413 ? -6.481 6.473 28.569 1.00 97.69 413 GLN A N 1
ATOM 3248 C CA . GLN A 1 413 ? -6.384 5.049 28.890 1.00 97.69 413 GLN A CA 1
ATOM 3249 C C . GLN A 1 413 ? -5.461 4.314 27.911 1.00 97.69 413 GLN A C 1
ATOM 3251 O O . GLN A 1 413 ? -4.586 3.569 28.354 1.00 97.69 413 GLN A O 1
ATOM 3256 N N . VAL A 1 414 ? -5.615 4.530 26.599 1.00 98.12 414 VAL A N 1
ATOM 3257 C CA . VAL A 1 414 ? -4.730 3.919 25.592 1.00 98.12 414 VAL A CA 1
ATOM 3258 C C . VAL A 1 414 ? -3.303 4.436 25.762 1.00 98.12 414 VAL A C 1
ATOM 3260 O O . VAL A 1 414 ? -2.367 3.638 25.819 1.00 98.12 414 VAL A O 1
ATOM 3263 N N . ARG A 1 415 ? -3.125 5.751 25.931 1.00 97.88 415 ARG A N 1
ATOM 3264 C CA . ARG A 1 415 ? -1.816 6.409 26.049 1.00 97.88 415 ARG A CA 1
ATOM 3265 C C . ARG A 1 415 ? -0.942 5.809 27.150 1.00 97.88 415 ARG A C 1
ATOM 3267 O O . ARG A 1 415 ? 0.253 5.636 26.939 1.00 97.88 415 ARG A O 1
ATOM 3274 N N . ARG A 1 416 ? -1.526 5.444 28.295 1.00 97.31 416 ARG A N 1
ATOM 3275 C CA . ARG A 1 416 ? -0.806 4.835 29.434 1.00 97.31 416 ARG A CA 1
ATOM 3276 C C . ARG A 1 416 ? -0.232 3.448 29.150 1.00 97.31 416 ARG A C 1
ATOM 3278 O O . ARG A 1 416 ? 0.628 2.994 29.895 1.00 97.31 416 ARG A O 1
ATOM 3285 N N . THR A 1 417 ? -0.704 2.780 28.100 1.00 96.62 417 THR A N 1
ATOM 3286 C CA . THR A 1 417 ? -0.229 1.446 27.692 1.00 96.62 417 THR A CA 1
ATOM 3287 C C . THR A 1 417 ? 0.866 1.496 26.624 1.00 96.62 417 THR A C 1
ATOM 3289 O O . THR A 1 417 ? 1.377 0.455 26.221 1.00 96.62 417 THR A O 1
ATOM 3292 N N . LEU A 1 418 ? 1.215 2.692 26.142 1.00 97.44 418 LEU A N 1
ATOM 3293 C CA . LEU A 1 418 ? 2.141 2.894 25.033 1.00 97.44 418 LEU A CA 1
ATOM 3294 C C . LEU A 1 418 ? 3.536 3.295 25.518 1.00 97.44 418 LEU A C 1
ATOM 3296 O O . LEU A 1 418 ? 3.706 3.877 26.590 1.00 97.44 418 LEU A O 1
ATOM 3300 N N . SER A 1 419 ? 4.543 3.036 24.681 1.00 97.19 419 SER A N 1
ATOM 3301 C CA . SER A 1 419 ? 5.878 3.605 24.887 1.00 97.19 419 SER A CA 1
ATOM 3302 C C . SER A 1 419 ? 5.844 5.143 24.807 1.00 97.19 419 SER A C 1
ATOM 3304 O O . SER A 1 419 ? 4.937 5.702 24.182 1.00 97.19 419 SER A O 1
ATOM 3306 N N . PRO A 1 420 ? 6.837 5.865 25.366 1.00 97.06 420 PRO A N 1
ATOM 3307 C CA . PRO A 1 420 ? 6.856 7.330 25.325 1.00 97.06 420 PRO A CA 1
ATOM 3308 C C . PRO A 1 420 ? 6.727 7.922 23.912 1.00 97.06 420 PRO A C 1
ATOM 3310 O O . PRO A 1 420 ? 5.992 8.890 23.718 1.00 97.06 420 PRO A O 1
ATOM 3313 N N . ARG A 1 421 ? 7.387 7.314 22.915 1.00 97.00 421 ARG A N 1
ATOM 3314 C CA . ARG A 1 421 ? 7.318 7.746 21.510 1.00 97.00 421 ARG A CA 1
ATOM 3315 C C . ARG A 1 421 ? 5.914 7.555 20.934 1.00 97.00 421 ARG A C 1
ATOM 3317 O O . ARG A 1 421 ? 5.321 8.501 20.425 1.00 97.00 421 ARG A O 1
ATOM 3324 N N . GLN A 1 422 ? 5.338 6.366 21.097 1.00 97.75 422 GLN A N 1
ATOM 3325 C CA . GLN A 1 422 ? 3.979 6.066 20.635 1.00 97.75 422 GLN A CA 1
ATOM 3326 C C . GLN A 1 422 ? 2.921 6.923 21.339 1.00 97.75 422 GLN A C 1
ATOM 3328 O O . GLN A 1 422 ? 1.958 7.346 20.709 1.00 97.75 422 GLN A O 1
ATOM 3333 N N . ALA A 1 423 ? 3.098 7.219 22.628 1.00 97.31 423 ALA A N 1
ATOM 3334 C CA . ALA A 1 423 ? 2.212 8.097 23.386 1.00 97.31 423 ALA A CA 1
ATOM 3335 C C . ALA A 1 423 ? 2.236 9.545 22.857 1.00 97.31 423 ALA A C 1
ATOM 3337 O O . ALA A 1 423 ? 1.181 10.181 22.755 1.00 97.31 423 ALA A O 1
ATOM 3338 N N . LEU A 1 424 ? 3.417 10.054 22.481 1.00 95.69 424 LEU A N 1
ATOM 3339 C CA . LEU A 1 424 ? 3.557 11.352 21.813 1.00 95.69 424 LEU A CA 1
ATOM 3340 C C . LEU A 1 424 ? 2.830 11.345 20.463 1.00 95.69 424 LEU A C 1
ATOM 3342 O O . LEU A 1 424 ? 2.060 12.260 20.171 1.00 95.69 424 LEU A O 1
ATOM 3346 N N . GLN A 1 425 ? 3.017 10.290 19.669 1.00 97.00 425 GLN A N 1
ATOM 3347 C CA . GLN A 1 425 ? 2.343 10.165 18.379 1.00 97.00 425 GLN A CA 1
ATOM 3348 C C . GLN A 1 425 ? 0.824 10.037 18.505 1.00 97.00 425 GLN A C 1
ATOM 3350 O O . GLN A 1 425 ? 0.098 10.701 17.768 1.00 97.00 425 GLN A O 1
ATOM 3355 N N . LEU A 1 426 ? 0.330 9.266 19.480 1.00 97.62 426 LEU A N 1
ATOM 3356 C CA . LEU A 1 426 ? -1.097 9.189 19.789 1.00 97.62 426 LEU A CA 1
ATOM 3357 C C . LEU A 1 426 ? -1.665 10.577 20.081 1.00 97.62 426 LEU A C 1
ATOM 3359 O O . LEU A 1 426 ? -2.719 10.923 19.563 1.00 97.62 426 LEU A O 1
ATOM 3363 N N . THR A 1 427 ? -0.947 11.386 20.863 1.00 94.38 427 THR A N 1
ATOM 3364 C CA . THR A 1 427 ? -1.354 12.766 21.164 1.00 94.38 427 THR A CA 1
ATOM 3365 C C . THR A 1 427 ? -1.450 13.603 19.890 1.00 94.38 427 THR A C 1
ATOM 3367 O O . THR A 1 427 ? -2.447 14.287 19.679 1.00 94.38 427 THR A O 1
ATOM 3370 N N . GLY A 1 428 ? -0.451 13.508 19.008 1.00 93.75 428 GLY A N 1
ATOM 3371 C CA . GLY A 1 428 ? -0.447 14.231 17.735 1.00 93.75 428 GLY A CA 1
ATOM 3372 C C . GLY A 1 428 ? -1.566 13.803 16.779 1.00 93.75 428 GLY A C 1
ATOM 3373 O O . GLY A 1 428 ? -2.120 14.638 16.066 1.00 93.75 428 GLY A O 1
ATOM 3374 N N . TYR A 1 429 ? -1.942 12.521 16.779 1.00 95.44 429 TYR A N 1
ATOM 3375 C CA . TYR A 1 429 ? -3.019 12.003 15.933 1.00 95.44 429 TYR A CA 1
ATOM 3376 C C . TYR A 1 429 ? -4.416 12.101 16.555 1.00 95.44 429 TYR A C 1
ATOM 3378 O O . TYR A 1 429 ? -5.396 12.044 15.813 1.00 95.44 429 TYR A O 1
ATOM 3386 N N . ALA A 1 430 ? -4.540 12.285 17.872 1.00 91.12 430 ALA A N 1
ATOM 3387 C CA . ALA A 1 430 ? -5.828 12.367 18.563 1.00 91.12 430 ALA A CA 1
ATOM 3388 C C . ALA A 1 430 ? -6.712 13.512 18.042 1.00 91.12 430 ALA A C 1
ATOM 3390 O O . ALA A 1 430 ? -7.926 13.345 17.944 1.00 91.12 430 ALA A O 1
ATOM 3391 N N . GLU A 1 431 ? -6.121 14.633 17.614 1.00 85.50 431 GLU A N 1
ATOM 3392 C CA . GLU A 1 431 ? -6.869 15.739 16.999 1.00 85.50 431 GLU A CA 1
ATOM 3393 C C . GLU A 1 431 ? -7.622 15.309 15.728 1.00 85.50 431 GLU A C 1
ATOM 3395 O O . GLU A 1 431 ? -8.679 15.855 15.430 1.00 85.50 431 GLU A O 1
ATOM 3400 N N . ARG A 1 432 ? -7.156 14.271 15.016 1.00 85.31 432 ARG A N 1
ATOM 3401 C CA . ARG A 1 432 ? -7.855 13.719 13.839 1.00 85.31 432 ARG A CA 1
ATOM 3402 C C . ARG A 1 432 ? -9.139 12.967 14.187 1.00 85.31 432 ARG A C 1
ATOM 3404 O O . ARG A 1 432 ? -9.945 12.684 13.305 1.00 85.31 432 ARG A O 1
ATOM 3411 N N . LEU A 1 433 ? -9.299 12.552 15.444 1.00 89.38 433 LEU A N 1
ATOM 3412 C CA . LEU A 1 433 ? -10.499 11.849 15.902 1.00 89.38 433 LEU A CA 1
ATOM 3413 C C . LEU A 1 433 ? -11.650 12.818 16.172 1.00 89.38 433 LEU A C 1
ATOM 3415 O O . LEU A 1 433 ? -12.804 12.392 16.237 1.00 89.38 433 LEU A O 1
ATOM 3419 N N . ARG A 1 434 ? -11.339 14.105 16.337 1.00 88.00 434 ARG A N 1
ATOM 3420 C CA . ARG A 1 434 ? -12.326 15.148 16.578 1.00 88.00 434 ARG A CA 1
ATOM 3421 C C . ARG A 1 434 ? -13.041 15.479 15.268 1.00 88.00 434 ARG A C 1
ATOM 3423 O O . ARG A 1 434 ? -12.413 15.448 14.210 1.00 88.00 434 ARG A O 1
ATOM 3430 N N . PRO A 1 435 ? -14.346 15.801 15.300 1.00 78.19 435 PRO A N 1
ATOM 3431 C CA . PRO A 1 435 ? -15.028 16.276 14.110 1.00 78.19 435 PRO A CA 1
ATOM 3432 C C . PRO A 1 435 ? -14.320 17.552 13.664 1.00 78.19 435 PRO A C 1
ATOM 3434 O O . PRO A 1 435 ? -14.043 18.419 14.499 1.00 78.19 435 PRO A O 1
ATOM 3437 N N . ASN A 1 436 ? -14.026 17.680 12.370 1.00 66.50 436 ASN A N 1
ATOM 3438 C CA . ASN A 1 436 ? -13.551 18.952 11.842 1.00 66.50 436 ASN A CA 1
ATOM 3439 C C . ASN A 1 436 ? -14.555 20.026 12.272 1.00 66.50 436 ASN A C 1
ATOM 3441 O O . ASN A 1 436 ? -15.747 19.909 11.973 1.00 66.50 436 ASN A O 1
ATOM 3445 N N . LYS A 1 437 ? -14.089 21.064 12.979 1.00 40.84 437 LYS A N 1
ATOM 3446 C CA . LYS A 1 437 ? -14.861 22.304 13.045 1.00 40.84 437 LYS A CA 1
ATOM 3447 C C . LYS A 1 437 ? -15.083 22.691 11.588 1.00 40.84 437 LYS A C 1
ATOM 3449 O O . LYS A 1 437 ? -14.102 22.828 10.857 1.00 40.84 437 LYS A O 1
ATOM 3454 N N . ALA A 1 438 ? -16.340 22.741 11.151 1.00 26.52 438 ALA A N 1
ATOM 3455 C CA . ALA A 1 438 ? -16.645 23.302 9.846 1.00 26.52 438 ALA A CA 1
ATOM 3456 C C . ALA A 1 438 ? -15.935 24.669 9.768 1.00 26.52 438 ALA A C 1
ATOM 3458 O O . ALA A 1 438 ? -15.990 25.395 10.770 1.00 26.52 438 ALA A O 1
ATOM 3459 N N . PRO A 1 439 ? -15.186 24.957 8.688 1.00 29.86 439 PRO A N 1
ATOM 3460 C CA . PRO A 1 439 ? -14.577 26.268 8.513 1.00 29.86 439 PRO A CA 1
ATOM 3461 C C . PRO A 1 439 ? -15.621 27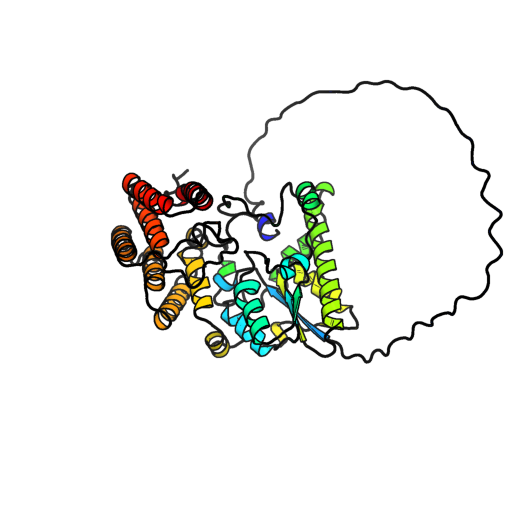.384 8.591 1.00 29.86 439 PRO A C 1
ATOM 3463 O O . PRO A 1 439 ? -16.778 27.146 8.165 1.00 29.86 439 PRO A O 1
#

Secondary structure (DSSP, 8-state):
--TTTGGGSS-------------------------------SS--S---S-----------TTSPPEEEEEEEE-TTGGGT-GGG-HHHHHHHHHHH--SEEEESS-HHHHHTT---TT-HIIIIIIHHHHHHH-PEEEE------HHHHHHHHSS-SSSPPSS-BSSSTTB-----SGGGGG--TTGGG-HHHHHHHHHHHHS--SSGGG-HHHHHHHHHHHHHHHHHHHHHHHSTTSEEEEEEEGGGHHHHHHHHHT-TTEEEE-GGGG-PPPHHHHHHH--HHHHHHHHIIIIISGGGGG----HHHHHHHHHHHHHH--SHHHHHHHHHHHHHTTSS-HHHHHHHHHHHHHHS-TT---S----S-TTSS--SS-TTTTS-HHHHHHHHHHHHHHHTT-HHHHHHHHHHHHTTS-HHHHHHHHHHHGGGSPPPP-

Radius of gyration: 27.54 Å; chains: 1; bounding box: 86×68×60 Å

Foldseek 3Di:
DPVFVVVPPPDDDDDDDDDDDDDDDDDDDDDDDDPDDDDDPDDPPDDDDDDDPPPPPPPPPLPFFFAAEEEFADAFPLLLFAPQQPLLQLQLLCVLQVFLAEEEADAPVCVVVVHDQLRRCNVPVHVVVVCVVSVRHYQHQWDDPDQVVCCVQVVGGQRDADLAADLDHSNHADADLDLVSHHQHSQNLVDCVSQVVLVCLLPDADPDPSNRVVSVVLLVRLVSSLVSSVVVRVVATPGYYYYYYHSSSVVVSCVVNVPDSNHDYDYSCVSPGDDPVSSVVSDDLLSLLSSLCLCQAWSHVVSVNHPLVVNVVSLVVNCVVDPDLSSQLSVLSSCPSVVVDDLVVSLVSLVVSLVPDDQPAAGSDLSDDPLLECHGSRHLRSNGHSSLSSLQVSLLSCLVVVNPVSSVVSLVVSLVVHDPSHSVSSVVCSVVSHPPPDD

Sequence (439 aa):
MMRLLHQKRGDTHSDRPAIVAHAYLRGAPVSQLGVTFLRFLIACFFSLTALFPLQMARSAPSDAPRARVIVLGVDHGTQLVSERDQPGMLAAYLKQVQPDAICIERPPEQAARGDYYEYTYEVQGIILPYAKASRATLCPIDWMPPVEDAKLGFGLDLDTPLEIRRPSGFQGFLTFPDRASLTRDFFAAEDPQNLAAVVHWATTPAPRADLDLPRRLYLYRTFLQARRIRAAAIAHPGKTVLVVVGYFHKPDLDDILSHDPAIELVKASAYDRPDDDAVEAATTTEHLAAILSFNLLGAQAETGIVNWRWVGNVLDRFQARQQGPEANLLRIRYELLTGRITLAQASRQFRHLAAATADDVRFSWTGVQDVLRIDSFFDPFGNLSVRQRALIELARCQFASGDAREADAIIEQVRRTLSPRQALQLTGYAERLRPNKAP